Protein AF-A0A7S2Q919-F1 (afdb_monomer)

Organism: NCBI:txid1333877

Nearest PDB structures (foldseek):
  1rkh-assembly1_A  TM=1.778E-01  e=2.372E+00  Rattus norvegicus

Solvent-accessible surface area (backbone atoms only — not comparable to full-atom values): 36385 Å² total; per-residue (Å²): 118,97,50,82,80,54,62,64,50,46,81,44,87,69,60,84,43,51,24,45,15,65,80,68,39,78,91,43,46,71,42,46,17,41,85,86,38,63,38,71,70,66,77,47,53,69,80,41,48,84,79,42,59,78,93,42,46,96,61,45,46,64,77,50,71,40,37,34,33,26,62,93,22,48,68,29,41,56,34,37,53,51,20,29,54,28,64,83,47,75,57,65,67,44,96,54,82,47,52,65,46,82,44,73,42,65,47,66,63,84,85,62,88,60,73,74,68,81,74,54,78,76,78,73,94,73,78,81,71,74,82,72,76,82,78,55,82,60,42,74,77,70,55,62,77,69,84,75,60,43,50,33,31,35,52,52,50,74,85,70,66,93,84,67,77,98,58,62,61,71,63,46,80,40,74,56,58,71,64,45,19,43,52,48,48,52,40,48,76,72,32,64,46,34,57,69,27,76,34,66,42,73,60,57,88,77,55,38,30,35,31,36,30,38,87,94,32,46,50,70,55,66,89,52,91,46,80,51,86,44,49,82,88,65,51,42,54,49,82,39,62,81,50,49,73,51,33,50,77,64,69,23,34,29,37,36,25,33,69,64,24,68,69,59,54,41,55,25,36,53,44,78,35,56,44,58,50,44,75,65,39,50,69,36,95,54,85,56,100,63,71,61,50,94,84,75,40,42,88,53,84,71,81,71,48,66,47,19,60,65,60,48,45,53,41,52,51,55,50,53,73,38,76,83,71,52,62,47,46,58,20,86,77,32,36,73,84,39,55,70,18,53,44,53,47,19,48,53,36,20,51,53,51,50,50,41,68,77,55,58,61,86,50,70,66,59,31,52,52,50,54,51,50,52,50,50,50,27,65,76,69,70,48,71,94,66,84,81,64,74,50,50,45,36,52,42,48,52,53,36,52,52,52,38,50,48,64,75,51,43,88,54,41,47,72,37,81,51,79,94,34,66,87,37,68,88,36,34,43,46,45,73,53,44,45,64,71,27,42,72,72,71,41,52,56,52,67,31,86,91,66,51,80,33,62,71,46,73,53,72,64,62,43,43,52,52,37,41,59,46,63,44,42,46,76,45,41,36,78,87,51,82,83,57,97,59,84,77,57,27,69,44,75,43,69,72,45,27,71,74,40,39,95,47,69,27,30,72,97,50,67,63,71,58,89,96,59,94,74,99,63,92,84,72,60,55,35,88,63,47,66,31,42,51,42,75,72,92,42,94,72,32,42,67,78,78,53,96,78,73,47,66,66,32,30,67,36,66,49,80,54,99,89,40,59,46,64,22,25,27,51,34,70,53,37,51,34,23,43,73,64,77,36,98,58,49,50,44,36,45,33,88,92,48,73,44,59,20,59,61,52,29,54,76,59,70,62,72,56,40,66,59,46,48,53,53,35,52,59,77,74,110

Foldseek 3Di:
DADVVPPQWDWDQFDWAAFQACVVDPVRHRFIDTLPHGCVCPPCVQVPLVPDDPVCRPFWDWDHKIKIWGNVQPVLSVLQRVCRNDNPNPRDHRPDRTDMDMDIDIDGDPVPPDDPVVPPPDPPPDPDPDDPPDPDPVDVLVDPDPLLQWWKWWWDDPDDQPPDDDAAHPTDIDTGRSVLSVVVSCCCVPPPCQVVQNDWDDRPVPWKTKGQAAQVHWLDQAPPQAPDHDDPSQIGHCPRSNHAPVQHVVSFWMKMATVRHRSRITTMGTHDGLQSLLVQADADCDDDPQPDDVVRARPDDDNGHYDYLLLLLVLLLVLLLDLVFAAQRNHNRDGLVSLNSQLSSLLVNLVVLVVCVVPPDPDPVSNVVNVVSVVVLCVSQVNDPDDDDSRSSNVSSSVSSLSNVCVVCVVQWAFQPDPVRNSPCQQIGGPVRCCVPAVVVLHQWDAGPVGGIDGLADDPVVQLVVQLVLLLAQVLQFPVPPPDPDQSVFWDFQPVVQSSRDGDTAGDVDDDEDPPDDDDDPHFAADPADNFGDDDVPDPRHDPVVDPPRHRQGGWHWDDDPSGIWIWHAHSVQQVCVLVVVDPAGGWTDTPVGIGGRRVSCVVSVNNDSPVSVVSNVVVVD

pLDDT: mean 72.09, std 17.85, range [20.98, 95.62]

Radius of gyration: 34.51 Å; Cα contacts (8 Å, |Δi|>4): 893; chains: 1; bounding box: 85×61×96 Å

Secondary structure (DSSP, 8-state):
---SSPPSEEEE---EEE---GGG-GGGTT-EEETTEETHHHH-TTT-GGGS-GGGTTTPEEEEEEEEEEGGGHHHHHHHHHHHH-TTS-SPPPSS---EEEEEEEEPPTT--S-GGGGS----S-S-----S---THHHHH--------EEEEEESPPPPTT--SSPPS-EEEEPPHHHHHHHHHHHHH-HHHHTTSS-EESSSSSEEEEE-BTTB-B--TTS--SS---GGG-B-TT-TTS-HHHHHTT-EEEEEETTEEEEEEEEEEEPPHHHHHHT-EEESSPPS-S--TTSS----SSS-EEEHHHHHHHHHHHHH-TT--SSSSSTT--TT-HHHHHHHHHHHHHHHHHHHHS--SSHHHHHHHHHHHHHHHHHHT--SSPPPTTHHHHHHHHHHHHHHHHHHGGGEE---SGGGTT-GGGSEEHHHHHHHTGGGT--EEE-TTS-EEE-SPPHHHHHHHHHHHHH-GGGSSGGGGGS--TTTTEEE-HHHHHTT---EEETTSSS--TT----S----B-TTT-PBBS-TTSTTSB-S-STT-----EEEEEEETTEEEEEEE-HHHHHHHHTTSSSSPPPEEETTEEE-HHHHHHHTT---HHHHHHHHHHTT-

Sequence (622 aa):
MFTDPPLPYIVCKGRIVTVRNPACGQEMQGLRTVAGMPLELWDEPAKHQSLLPKSFRGIGCVIGYFYQVH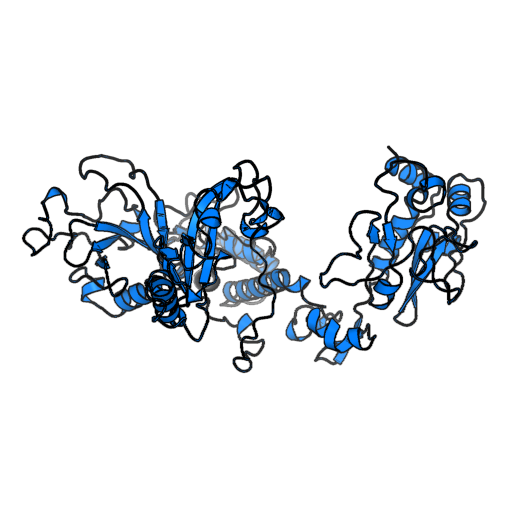HESVGHLEQLERHFEDATGRTPAPAVNPRRRVVIFVQLPSTLGGDVRRFARRRSSGAMEMPTESVTVIDAANGAEQDNTPIYEWWLGPAPPQHLVQSPPEGRWKPYHPQVCRRLEAAYQNNHSFRSGEAPTDVDGVRYMMQHVIAERPFDYFGAPSREPFLAENKVTVDHPCFSAMDRASQNCFMQFQKGNPQRRRPARRRPDASEIAKRAVMTGHPCSICFSEDGQLTGCNNAHVICKQCLCMGLRTICGDTLVWDNLLCGCFSKTTRKALLTLAEHADVSVQDRITSPPKDELERQDFESEMQLMRRQFDLGAGDIPSNVFFEKMREWFKKVFIHDVGHLYHACQHPSCANKMENWILKDQFESEYQARGCTTWVCPEGHRNSVLPSAEEIDDMNRNLLLHPEYYIESAYYSQCPLRRYRLCQDCLVGGVLMLAMHGGECKQWPGYGRGHHHVFCFACARPWGDTSTSARCSHTATDCRDPGIQQVRRRDNELEVGYVDGKQYINWLKGYASAAPPTRFLRGEEPGMQRQRRLGLTDTKELLAESRKGTS

Structure (mmCIF, N/CA/C/O backbone):
data_AF-A0A7S2Q919-F1
#
_entry.id   AF-A0A7S2Q919-F1
#
loop_
_atom_site.group_PDB
_atom_site.id
_atom_site.type_symbol
_atom_site.label_atom_id
_atom_site.label_alt_id
_atom_site.label_comp_id
_atom_site.label_asym_id
_atom_site.label_entity_id
_atom_site.label_seq_id
_atom_site.pdbx_PDB_ins_code
_atom_site.Cartn_x
_atom_site.Cartn_y
_atom_site.Cartn_z
_atom_site.occupancy
_atom_site.B_iso_or_equiv
_atom_site.auth_seq_id
_atom_site.auth_comp_id
_atom_site.auth_asym_id
_atom_site.auth_atom_id
_atom_site.pdbx_PDB_model_num
ATOM 1 N N . MET A 1 1 ? 1.050 -12.728 31.027 1.00 29.41 1 MET A N 1
ATOM 2 C CA . MET A 1 1 ? 1.701 -13.515 29.949 1.00 29.41 1 MET A CA 1
ATOM 3 C C . MET A 1 1 ? 1.215 -12.902 28.637 1.00 29.41 1 MET A C 1
ATOM 5 O O . MET A 1 1 ? 0.020 -12.685 28.538 1.00 29.41 1 MET A O 1
ATOM 9 N N . PHE A 1 2 ? 2.096 -12.456 27.731 1.00 29.52 2 PHE A N 1
ATOM 10 C CA . PHE A 1 2 ? 1.772 -11.418 26.723 1.00 29.52 2 PHE A CA 1
ATOM 11 C C . PHE A 1 2 ? 1.695 -11.921 25.274 1.00 29.52 2 PHE A C 1
ATOM 13 O O . PHE A 1 2 ? 2.229 -11.267 24.387 1.00 29.52 2 PHE A O 1
ATOM 20 N N . THR A 1 3 ? 1.096 -13.085 25.030 1.00 26.09 3 THR A N 1
ATOM 21 C CA . THR A 1 3 ? 0.730 -13.585 23.687 1.00 26.09 3 THR A CA 1
ATOM 22 C C . THR A 1 3 ? -0.053 -14.894 23.835 1.00 26.09 3 THR A C 1
ATOM 24 O O . THR A 1 3 ? 0.262 -15.668 24.736 1.00 26.09 3 THR A O 1
ATOM 27 N N . ASP A 1 4 ? -1.063 -15.126 22.994 1.00 28.92 4 ASP A N 1
ATOM 28 C CA . ASP A 1 4 ? -1.560 -16.454 22.613 1.00 28.92 4 ASP A CA 1
ATOM 29 C C . ASP A 1 4 ? -1.848 -16.510 21.081 1.00 28.92 4 ASP A C 1
ATOM 31 O O . ASP A 1 4 ? -2.505 -15.589 20.571 1.00 28.92 4 ASP A O 1
ATOM 35 N N . PRO A 1 5 ? -1.269 -17.486 20.340 1.00 39.12 5 PRO A N 1
ATOM 36 C CA . PRO A 1 5 ? -0.384 -18.528 20.866 1.00 39.12 5 PRO A CA 1
ATOM 37 C C . PRO A 1 5 ? 0.856 -17.909 21.500 1.00 39.12 5 PRO A C 1
ATOM 39 O O . PRO A 1 5 ? 1.371 -16.908 20.983 1.00 39.12 5 PRO A O 1
ATOM 42 N N . PRO A 1 6 ? 1.215 -18.360 22.724 1.00 44.22 6 PRO A N 1
ATOM 43 C CA . PRO A 1 6 ? 2.253 -17.718 23.494 1.00 44.22 6 PRO A CA 1
ATOM 44 C C . PRO A 1 6 ? 3.461 -17.663 22.599 1.00 44.22 6 PRO A C 1
ATOM 46 O O . PRO A 1 6 ? 3.862 -18.681 22.031 1.00 44.22 6 PRO A O 1
ATOM 49 N N . LEU A 1 7 ? 4.011 -16.453 22.428 1.00 46.62 7 LEU A N 1
ATOM 50 C CA . LEU A 1 7 ? 5.331 -16.309 21.849 1.00 46.62 7 LEU A CA 1
ATOM 51 C C . LEU A 1 7 ? 6.143 -17.339 22.598 1.00 46.62 7 LEU A C 1
ATOM 53 O O . LEU A 1 7 ? 6.130 -17.323 23.834 1.00 46.62 7 LEU A O 1
ATOM 57 N N . PRO A 1 8 ? 6.795 -18.263 21.893 1.00 63.81 8 PRO A N 1
ATOM 58 C CA . PRO A 1 8 ? 7.225 -19.485 22.534 1.00 63.81 8 PRO A CA 1
ATOM 59 C C . PRO A 1 8 ? 8.425 -19.239 23.454 1.00 63.81 8 PRO A C 1
ATOM 61 O O . PRO A 1 8 ? 9.080 -20.192 23.842 1.00 63.81 8 PRO A O 1
ATOM 64 N N . TYR A 1 9 ? 8.705 -17.977 23.806 1.00 63.28 9 TYR A N 1
ATOM 65 C CA . TYR A 1 9 ? 9.821 -17.459 24.561 1.00 63.28 9 TYR A CA 1
ATOM 66 C C . TYR A 1 9 ? 9.379 -16.700 25.823 1.00 63.28 9 TYR A C 1
ATOM 68 O O . TYR A 1 9 ? 8.549 -15.794 25.771 1.00 63.28 9 TYR A O 1
ATOM 76 N N . ILE A 1 10 ? 10.031 -16.996 26.943 1.00 69.19 10 ILE A N 1
ATOM 77 C CA . ILE A 1 10 ? 9.930 -16.299 28.226 1.00 69.19 10 ILE A CA 1
ATOM 78 C C . ILE A 1 10 ? 11.031 -15.236 28.303 1.00 69.19 10 ILE A C 1
ATOM 80 O O . ILE A 1 10 ? 12.175 -15.501 27.936 1.00 69.19 10 ILE A O 1
ATOM 84 N N . VAL A 1 11 ? 10.688 -14.030 28.764 1.00 62.00 11 VAL A N 1
ATOM 85 C CA . VAL A 1 11 ? 11.641 -12.930 28.996 1.00 62.00 11 VAL A CA 1
ATOM 86 C C . VAL A 1 11 ? 12.187 -13.019 30.416 1.00 62.00 11 VAL A C 1
ATOM 88 O O . VAL A 1 11 ? 11.416 -12.973 31.374 1.00 62.00 11 VAL A O 1
ATOM 91 N N . CYS A 1 12 ? 13.509 -13.072 30.549 1.00 65.25 12 CYS A N 1
ATOM 92 C CA . CYS A 1 12 ? 14.186 -13.174 31.836 1.00 65.25 12 CYS A CA 1
ATOM 93 C C . CYS A 1 12 ? 15.274 -12.097 31.957 1.00 65.25 12 CYS A C 1
ATOM 95 O O . CYS A 1 12 ? 15.974 -11.786 30.994 1.00 65.25 12 CYS A O 1
ATOM 97 N N . LYS A 1 13 ? 15.430 -11.542 33.167 1.00 57.72 13 LYS A N 1
ATOM 98 C CA . LYS A 1 13 ? 16.521 -10.606 33.503 1.00 57.72 13 LYS A CA 1
ATOM 99 C C . LYS A 1 13 ? 17.879 -11.319 33.582 1.00 57.72 13 LYS A C 1
ATOM 101 O O . LYS A 1 13 ? 18.908 -10.695 33.365 1.00 57.72 13 LYS A O 1
ATOM 106 N N . GLY A 1 14 ? 17.847 -12.627 33.839 1.00 66.00 14 GLY A N 1
ATOM 107 C CA . GLY A 1 14 ? 19.027 -13.466 33.960 1.00 66.00 14 GLY A CA 1
ATOM 108 C C . GLY A 1 14 ? 19.715 -13.411 35.306 1.00 66.00 14 GLY A C 1
ATOM 109 O O . GLY A 1 14 ? 19.728 -12.376 35.964 1.00 66.00 14 GLY A O 1
ATOM 110 N N . ARG A 1 15 ? 20.277 -14.553 35.707 1.00 79.12 15 ARG A N 1
ATOM 111 C CA . ARG A 1 15 ? 21.135 -14.699 36.881 1.00 79.12 15 ARG A CA 1
ATOM 112 C C . ARG A 1 15 ? 22.567 -14.918 36.405 1.00 79.12 15 ARG A C 1
ATOM 114 O O . ARG A 1 15 ? 22.779 -15.579 35.392 1.00 79.12 15 ARG A O 1
ATOM 121 N N . ILE A 1 16 ? 23.526 -14.351 37.130 1.00 84.12 16 ILE A N 1
ATOM 122 C CA . ILE A 1 16 ? 24.946 -14.583 36.868 1.00 84.12 16 ILE A CA 1
ATOM 123 C C . ILE A 1 16 ? 25.343 -15.908 37.514 1.00 84.12 16 ILE A C 1
ATOM 125 O O . ILE A 1 16 ? 25.119 -16.109 38.707 1.00 84.12 16 ILE A O 1
ATOM 129 N N . VAL A 1 17 ? 25.944 -16.782 36.716 1.00 88.88 17 VAL A N 1
ATOM 130 C CA . VAL A 1 17 ? 26.402 -18.117 37.089 1.00 88.88 17 VAL A CA 1
ATOM 131 C C . VAL A 1 17 ? 27.896 -18.219 36.827 1.00 88.88 17 VAL A C 1
ATOM 133 O O . VAL A 1 17 ? 28.343 -18.010 35.700 1.00 88.88 17 VAL A O 1
ATOM 136 N N . THR A 1 18 ? 28.675 -18.544 37.855 1.00 92.06 18 THR A N 1
ATOM 137 C CA . THR A 1 18 ? 30.106 -18.834 37.704 1.00 92.06 18 THR A CA 1
ATOM 138 C C . THR A 1 18 ? 30.293 -20.315 37.409 1.00 92.06 18 THR A C 1
ATOM 140 O O . THR A 1 18 ? 29.830 -21.156 38.178 1.00 92.06 18 THR A O 1
ATOM 143 N N . VAL A 1 19 ? 31.001 -20.631 36.328 1.00 90.81 19 VAL A N 1
ATOM 144 C CA . VAL A 1 19 ? 31.321 -22.009 35.953 1.00 90.81 19 VAL A CA 1
ATOM 145 C C . VAL A 1 19 ? 32.375 -22.561 36.914 1.00 90.81 19 VAL A C 1
ATOM 147 O O . VAL A 1 19 ? 33.502 -22.074 36.979 1.00 90.81 19 VAL A O 1
ATOM 150 N N . ARG A 1 20 ? 31.999 -23.578 37.684 1.00 91.25 20 ARG A N 1
ATOM 151 C CA . ARG A 1 20 ? 32.842 -24.295 38.653 1.00 91.25 20 ARG A CA 1
ATOM 152 C C . ARG A 1 20 ? 33.027 -25.762 38.287 1.00 91.25 20 ARG A C 1
ATOM 154 O O . ARG A 1 20 ? 33.938 -26.403 38.802 1.00 91.25 20 ARG A O 1
ATOM 161 N N . ASN A 1 21 ? 32.182 -26.290 37.408 1.00 89.25 21 ASN A N 1
ATOM 162 C CA . ASN A 1 21 ? 32.196 -27.701 37.066 1.00 89.25 21 ASN A CA 1
ATOM 163 C C . ASN A 1 21 ? 33.437 -28.088 36.241 1.00 89.25 21 ASN A C 1
ATOM 165 O O . ASN A 1 21 ? 33.648 -27.534 35.159 1.00 89.25 21 ASN A O 1
ATOM 169 N N . PRO A 1 22 ? 34.266 -29.040 36.715 1.00 85.38 22 PRO A N 1
ATOM 170 C CA . PRO A 1 22 ? 35.462 -29.490 36.000 1.00 85.38 22 PRO A CA 1
ATOM 171 C C . PRO A 1 22 ? 35.171 -30.181 34.666 1.00 85.38 22 PRO A C 1
ATOM 173 O O . PRO A 1 22 ? 36.021 -30.161 33.780 1.00 85.38 22 PRO A O 1
ATOM 176 N N . ALA A 1 23 ? 33.964 -30.719 34.471 1.00 84.50 23 ALA A N 1
ATOM 177 C CA . ALA A 1 23 ? 33.554 -31.344 33.216 1.00 84.50 23 ALA A CA 1
ATOM 178 C C . ALA A 1 23 ? 33.360 -30.341 32.060 1.00 84.50 23 ALA A C 1
ATOM 180 O O . ALA A 1 23 ? 33.279 -30.753 30.908 1.00 84.50 23 ALA A O 1
ATOM 181 N N . CYS A 1 24 ? 33.306 -29.032 32.338 1.00 79.50 24 CYS A N 1
ATOM 182 C CA . CYS A 1 24 ? 33.175 -27.986 31.314 1.00 79.50 24 CYS A CA 1
ATOM 183 C C . CYS A 1 24 ? 34.493 -27.644 30.591 1.00 79.50 24 CYS A C 1
ATOM 185 O O . CYS A 1 24 ? 34.474 -26.844 29.658 1.00 79.50 24 CYS A O 1
ATOM 187 N N . GLY A 1 25 ? 35.620 -28.232 31.009 1.00 78.81 25 GLY A N 1
ATOM 188 C CA . GLY A 1 25 ? 36.957 -27.922 30.494 1.00 78.81 25 GLY A CA 1
ATOM 189 C C . GLY A 1 25 ? 37.620 -26.737 31.210 1.00 78.81 25 GLY A C 1
ATOM 190 O O . GLY A 1 25 ? 36.944 -25.855 31.739 1.00 78.81 25 GLY A O 1
ATOM 191 N N . GLN A 1 26 ? 38.959 -26.715 31.236 1.00 79.25 26 GLN A N 1
ATOM 192 C CA . GLN A 1 26 ? 39.738 -25.692 31.956 1.00 79.25 26 GLN A CA 1
ATOM 193 C C . GLN A 1 26 ? 39.493 -24.270 31.433 1.00 79.25 26 GLN A C 1
ATOM 195 O O . GLN A 1 26 ? 39.457 -23.335 32.223 1.00 79.25 26 GLN A O 1
ATOM 200 N N . GLU A 1 27 ? 39.260 -24.113 30.129 1.00 76.31 27 GLU A N 1
ATOM 201 C CA . GLU A 1 27 ? 39.022 -22.815 29.481 1.00 76.31 27 GLU A CA 1
ATOM 202 C C . GLU A 1 27 ? 37.726 -22.136 29.944 1.00 76.31 27 GLU A C 1
ATOM 204 O O . GLU A 1 27 ? 37.607 -20.914 29.894 1.00 76.31 27 GLU A O 1
ATOM 209 N N . MET A 1 28 ? 36.755 -22.927 30.408 1.00 76.56 28 MET A N 1
ATOM 210 C CA . MET A 1 28 ? 35.460 -22.434 30.871 1.00 76.56 28 MET A CA 1
ATOM 211 C C . MET A 1 28 ? 35.427 -22.196 32.381 1.00 76.56 28 MET A C 1
ATOM 213 O O . MET A 1 28 ? 34.537 -21.496 32.863 1.00 76.56 28 MET A O 1
ATOM 217 N N . GLN A 1 29 ? 36.360 -22.771 33.145 1.00 84.44 29 GLN A N 1
ATOM 218 C CA . GLN A 1 29 ? 36.361 -22.651 34.599 1.00 84.44 29 GLN A CA 1
ATOM 219 C C . GLN A 1 29 ? 36.602 -21.210 35.055 1.00 84.44 29 GLN A C 1
ATOM 221 O O . GLN A 1 29 ? 37.477 -20.508 34.560 1.00 84.44 29 GLN A O 1
ATOM 226 N N . GLY A 1 30 ? 35.815 -20.763 36.032 1.00 83.31 30 GLY A N 1
ATOM 227 C CA . GLY A 1 30 ? 35.875 -19.405 36.569 1.00 83.31 30 GLY A CA 1
ATOM 228 C C . GLY A 1 30 ? 35.150 -18.358 35.720 1.00 83.31 30 GLY A C 1
ATOM 229 O O . GLY A 1 30 ? 34.881 -17.267 36.231 1.00 83.31 30 GLY A O 1
ATOM 230 N N . LEU A 1 31 ? 34.753 -18.679 34.481 1.00 85.44 31 LEU A N 1
ATOM 231 C CA . LEU A 1 31 ? 33.976 -17.761 33.652 1.00 85.44 31 LEU A CA 1
ATOM 232 C C . LEU A 1 31 ? 32.609 -17.488 34.280 1.00 85.44 31 LEU A C 1
ATOM 234 O O . LEU A 1 31 ? 31.932 -18.378 34.805 1.00 85.44 31 LEU A O 1
ATOM 238 N N . ARG A 1 32 ? 32.187 -16.228 34.210 1.00 87.50 32 ARG A N 1
ATOM 239 C CA . ARG A 1 32 ? 30.851 -15.799 34.623 1.00 87.50 32 ARG A CA 1
ATOM 240 C C . ARG A 1 32 ? 29.958 -15.811 33.395 1.00 87.50 32 ARG A C 1
ATOM 242 O O . ARG A 1 32 ? 30.353 -15.348 32.332 1.00 87.50 32 ARG A O 1
ATOM 249 N N . THR A 1 33 ? 28.751 -16.336 33.536 1.00 85.50 33 THR A N 1
ATOM 250 C CA . THR A 1 33 ? 27.795 -16.463 32.437 1.00 85.50 33 THR A CA 1
ATOM 251 C C . THR A 1 33 ? 26.414 -15.981 32.855 1.00 85.50 33 THR A C 1
ATOM 253 O O . THR A 1 33 ? 26.057 -16.036 34.029 1.00 85.50 33 THR A O 1
ATOM 256 N N . VAL A 1 34 ? 25.617 -15.522 31.893 1.00 83.19 34 VAL A N 1
ATOM 257 C CA . VAL A 1 34 ? 24.181 -15.268 32.056 1.00 83.19 34 VAL A CA 1
ATOM 258 C C . VAL A 1 34 ? 23.450 -16.099 31.016 1.00 83.19 34 VAL A C 1
ATOM 260 O O . VAL A 1 34 ? 23.746 -16.007 29.824 1.00 83.19 34 VAL A O 1
ATOM 263 N N . ALA A 1 35 ? 22.529 -16.954 31.470 1.00 78.94 35 ALA A N 1
ATOM 264 C CA . ALA A 1 35 ? 21.890 -17.969 30.635 1.00 78.94 35 ALA A CA 1
ATOM 265 C C . ALA A 1 35 ? 22.908 -18.805 29.835 1.00 78.94 35 ALA A C 1
ATOM 267 O O . ALA A 1 35 ? 22.701 -19.080 28.658 1.00 78.94 35 ALA A O 1
ATOM 268 N N . GLY A 1 36 ? 24.059 -19.143 30.419 1.00 76.69 36 GLY A N 1
ATOM 269 C CA . GLY A 1 36 ? 25.113 -19.896 29.738 1.00 76.69 36 GLY A CA 1
ATOM 270 C C . GLY A 1 36 ? 25.727 -19.209 28.515 1.00 76.69 36 GLY A C 1
ATOM 271 O O . GLY A 1 36 ? 26.113 -19.889 27.567 1.00 76.69 36 GLY A O 1
ATOM 272 N N . MET A 1 37 ? 25.751 -17.877 28.504 1.00 80.25 37 MET A N 1
ATOM 273 C CA . MET A 1 37 ? 26.539 -17.046 27.590 1.00 80.25 37 MET A CA 1
ATOM 274 C C . MET A 1 37 ? 27.522 -16.192 28.408 1.00 80.25 37 MET A C 1
ATOM 276 O O . MET A 1 37 ? 27.135 -15.782 29.504 1.00 80.25 37 MET A O 1
ATOM 280 N N . PRO A 1 38 ? 28.745 -15.911 27.920 1.00 79.62 38 PRO A N 1
ATOM 281 C CA . PRO A 1 38 ? 29.759 -15.163 28.674 1.00 79.62 38 PRO A CA 1
ATOM 282 C C . PRO A 1 38 ? 29.256 -13.800 29.165 1.00 79.62 38 PRO A C 1
ATOM 284 O O . PRO A 1 38 ? 28.527 -13.121 28.437 1.00 79.62 38 PRO A O 1
ATOM 287 N N . LEU A 1 39 ? 29.612 -13.419 30.398 1.00 76.31 39 LEU A N 1
ATOM 288 C CA . LEU A 1 39 ? 29.162 -12.187 31.059 1.00 76.31 39 LEU A CA 1
ATOM 289 C C . LEU A 1 39 ? 29.590 -10.922 30.295 1.00 76.31 39 LEU A C 1
ATOM 291 O O . LEU A 1 39 ? 28.881 -9.921 30.319 1.00 76.31 39 LEU A O 1
ATOM 295 N N . GLU A 1 40 ? 30.687 -10.984 29.544 1.00 69.62 40 GLU A N 1
ATOM 296 C CA . GLU A 1 40 ? 31.228 -9.886 28.736 1.00 69.62 40 GLU A CA 1
ATOM 297 C C . GLU A 1 40 ? 30.230 -9.406 27.667 1.00 69.62 40 GLU A C 1
ATOM 299 O O . GLU A 1 40 ? 30.197 -8.227 27.324 1.00 69.62 40 GLU A O 1
ATOM 304 N N . LEU A 1 41 ? 29.336 -10.288 27.198 1.00 64.19 41 LEU A N 1
ATOM 305 C CA . LEU A 1 41 ? 28.240 -9.921 26.292 1.00 64.19 41 LEU A CA 1
ATOM 306 C C . LEU A 1 41 ? 27.177 -9.026 26.960 1.00 64.19 41 LEU A C 1
ATOM 308 O O . LEU A 1 41 ? 26.345 -8.441 26.263 1.00 64.19 41 LEU A O 1
ATOM 312 N N . TRP A 1 42 ? 27.188 -8.940 28.293 1.00 65.88 42 TRP A N 1
ATOM 313 C CA . TRP A 1 42 ? 26.163 -8.305 29.122 1.00 65.88 42 TRP A CA 1
ATOM 314 C C . TRP A 1 42 ? 26.686 -7.080 29.884 1.00 65.88 42 TRP A C 1
ATOM 316 O O . TRP A 1 42 ? 25.937 -6.122 30.057 1.00 65.88 42 TRP A O 1
ATOM 326 N N . ASP A 1 43 ? 27.950 -7.065 30.309 1.00 63.22 43 ASP A N 1
ATOM 327 C CA . ASP A 1 43 ? 28.483 -5.975 31.141 1.00 63.22 43 ASP A CA 1
ATOM 328 C C . ASP A 1 43 ? 28.744 -4.677 30.346 1.00 63.22 43 ASP A C 1
ATOM 330 O O . ASP A 1 43 ? 28.474 -3.590 30.855 1.00 63.22 43 ASP A O 1
ATOM 334 N N . GLU A 1 44 ? 29.178 -4.752 29.078 1.00 63.38 44 GLU A N 1
ATOM 335 C CA . GLU A 1 44 ? 29.450 -3.561 28.246 1.00 63.38 44 GLU A CA 1
ATOM 336 C C . GLU A 1 44 ? 29.018 -3.721 26.770 1.00 63.38 44 GLU A C 1
ATOM 338 O O . GLU A 1 44 ? 29.828 -3.594 25.844 1.00 63.38 44 GLU A O 1
ATOM 343 N N . PRO A 1 45 ? 27.721 -3.937 26.487 1.00 58.38 45 PRO A N 1
ATOM 344 C CA . PRO A 1 45 ? 27.238 -4.197 25.127 1.00 58.38 45 PRO A CA 1
ATOM 345 C C . PRO A 1 45 ? 27.496 -3.031 24.154 1.00 58.38 45 PRO A C 1
ATOM 347 O O . PRO A 1 45 ? 27.589 -3.245 22.947 1.00 58.38 45 PRO A O 1
ATOM 350 N N . ALA A 1 46 ? 27.685 -1.808 24.666 1.00 54.28 46 ALA A N 1
ATOM 351 C CA . ALA A 1 46 ? 28.076 -0.636 23.882 1.00 54.28 46 ALA A CA 1
ATOM 352 C C . ALA A 1 46 ? 29.510 -0.716 23.311 1.00 54.28 46 ALA A C 1
ATOM 354 O O . ALA A 1 46 ? 29.771 -0.141 22.253 1.00 54.28 46 ALA A O 1
ATOM 355 N N . LYS A 1 47 ? 30.433 -1.447 23.960 1.00 60.22 47 LYS A N 1
ATOM 356 C CA . LYS A 1 47 ? 31.809 -1.650 23.462 1.00 60.22 47 LYS A CA 1
ATOM 357 C C . LYS A 1 47 ? 31.896 -2.736 22.392 1.00 60.22 47 LYS A C 1
ATOM 359 O O . LYS A 1 47 ? 32.848 -2.779 21.616 1.00 60.22 47 LYS A O 1
ATOM 364 N N . HIS A 1 48 ? 30.864 -3.566 22.277 1.00 60.91 48 HIS A N 1
ATOM 365 C CA . HIS A 1 48 ? 30.806 -4.667 21.328 1.00 60.91 48 HIS A CA 1
ATOM 366 C C . HIS A 1 48 ? 29.966 -4.325 20.088 1.00 60.91 48 HIS A C 1
ATOM 368 O O . HIS A 1 48 ? 29.048 -5.057 19.718 1.00 60.91 48 HIS A O 1
ATOM 374 N N . GLN A 1 49 ? 30.309 -3.238 19.379 1.00 60.53 49 GLN A N 1
ATOM 375 C CA . GLN A 1 49 ? 29.635 -2.865 18.120 1.00 60.53 49 GLN A CA 1
ATOM 376 C C . GLN A 1 49 ? 29.661 -3.987 17.064 1.00 60.53 49 GLN A C 1
ATOM 378 O O . GLN A 1 49 ? 28.794 -4.049 16.194 1.00 60.53 49 GLN A O 1
ATOM 383 N N . SER A 1 50 ? 30.624 -4.908 17.142 1.00 60.66 50 SER A N 1
ATOM 384 C CA . SER A 1 50 ? 30.683 -6.099 16.291 1.00 60.66 50 SER A CA 1
ATOM 385 C C . SER A 1 50 ? 29.471 -7.029 16.454 1.00 60.66 50 SER A C 1
ATOM 387 O O . SER A 1 50 ? 29.107 -7.697 15.483 1.00 60.66 50 SER A O 1
ATOM 389 N N . LEU A 1 51 ? 28.814 -7.034 17.620 1.00 57.84 51 LEU A N 1
ATOM 390 C CA . LEU A 1 51 ? 27.626 -7.845 17.917 1.00 57.84 51 LEU A CA 1
ATOM 391 C C . LEU A 1 51 ? 26.328 -7.237 17.369 1.00 57.84 51 LEU A C 1
ATOM 393 O O . LEU A 1 51 ? 25.328 -7.942 17.232 1.00 57.84 51 LEU A O 1
ATOM 397 N N . LEU A 1 52 ? 26.331 -5.945 17.027 1.00 60.47 52 LEU A N 1
ATOM 398 C CA . LEU A 1 52 ? 25.194 -5.299 16.381 1.00 60.47 52 LEU A CA 1
ATOM 399 C C . LEU A 1 52 ? 25.149 -5.658 14.885 1.00 60.47 52 LEU A C 1
ATOM 401 O O . LEU A 1 52 ? 26.204 -5.796 14.242 1.00 60.47 52 LEU A O 1
ATOM 405 N N . PRO A 1 53 ? 23.945 -5.765 14.284 1.00 59.03 53 PRO A N 1
ATOM 406 C CA . PRO A 1 53 ? 23.826 -5.878 12.835 1.00 59.03 53 PRO A CA 1
ATOM 407 C C . PRO A 1 53 ? 24.550 -4.707 12.160 1.00 59.03 53 PRO A C 1
ATOM 409 O O . PRO A 1 53 ? 24.540 -3.594 12.681 1.00 59.03 53 PRO A O 1
ATOM 412 N N . LYS A 1 54 ? 25.175 -4.946 10.998 1.00 61.84 54 LYS A N 1
ATOM 413 C CA . LYS A 1 54 ? 26.026 -3.954 10.306 1.00 61.84 54 LYS A CA 1
ATOM 414 C C . LYS A 1 54 ? 25.355 -2.582 10.145 1.00 61.84 54 LYS A C 1
ATOM 416 O O . LYS A 1 54 ? 26.024 -1.571 10.288 1.00 61.84 54 LYS A O 1
ATOM 421 N N . SER A 1 55 ? 24.043 -2.565 9.925 1.00 56.69 55 SER A N 1
ATOM 422 C CA . SER A 1 55 ? 23.200 -1.372 9.780 1.00 56.69 55 SER A CA 1
ATOM 423 C C . SER A 1 55 ? 23.045 -0.517 11.047 1.00 56.69 55 SER A C 1
ATOM 425 O O . SER A 1 55 ? 22.597 0.619 10.947 1.00 56.69 55 SER A O 1
ATOM 427 N N . PHE A 1 56 ? 23.414 -1.032 12.223 1.00 54.53 56 PHE A N 1
ATOM 428 C CA . PHE A 1 56 ? 23.348 -0.319 13.505 1.00 54.53 56 PHE A CA 1
ATOM 429 C C . PHE A 1 56 ? 24.727 0.071 14.058 1.00 54.53 56 PHE A C 1
ATOM 431 O O . PHE A 1 56 ? 24.804 0.776 15.066 1.00 54.53 56 PHE A O 1
ATOM 438 N N . ARG A 1 57 ? 25.818 -0.365 13.415 1.00 66.56 57 ARG A N 1
ATOM 439 C CA . ARG A 1 57 ? 27.190 -0.047 13.841 1.00 66.56 57 ARG A CA 1
ATOM 440 C C . ARG A 1 57 ? 27.467 1.443 13.620 1.00 66.56 57 ARG A C 1
ATOM 442 O O . ARG A 1 57 ? 27.194 1.958 12.542 1.00 66.56 57 ARG A O 1
ATOM 449 N N . GLY A 1 58 ? 27.972 2.135 14.641 1.00 59.84 58 GLY A N 1
ATOM 450 C CA . GLY A 1 58 ? 28.304 3.567 14.589 1.00 59.84 58 GLY A CA 1
ATOM 451 C C . GLY A 1 58 ? 27.129 4.558 14.628 1.00 59.84 58 GLY A C 1
ATOM 452 O O . GLY A 1 58 ? 27.380 5.7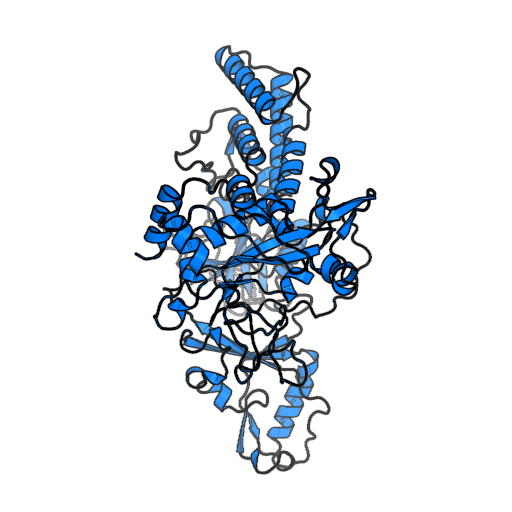54 14.717 1.00 59.84 58 GLY A O 1
ATOM 453 N N . ILE A 1 59 ? 25.870 4.098 14.582 1.00 57.59 59 ILE A N 1
ATOM 454 C CA . ILE A 1 59 ? 24.677 4.972 14.519 1.00 57.59 59 ILE A CA 1
ATOM 455 C C . ILE A 1 59 ? 23.771 4.794 15.746 1.00 57.59 59 ILE A C 1
ATOM 457 O O . ILE A 1 59 ? 23.125 5.744 16.172 1.00 57.59 59 ILE A O 1
ATOM 461 N N . GLY A 1 60 ? 23.705 3.593 16.327 1.00 58.75 60 GLY A N 1
ATOM 462 C CA . GLY A 1 60 ? 22.842 3.299 17.473 1.00 58.75 60 GLY A CA 1
ATOM 463 C C . GLY A 1 60 ? 23.573 3.313 18.818 1.00 58.75 60 GLY A C 1
ATOM 464 O O . GLY A 1 60 ? 24.676 2.782 18.931 1.00 58.75 60 GLY A O 1
ATOM 465 N N . CYS A 1 61 ? 22.932 3.858 19.854 1.00 62.69 61 CYS A N 1
ATOM 466 C CA . CYS A 1 61 ? 23.377 3.760 21.246 1.00 62.69 61 CYS A CA 1
ATOM 467 C C . CYS A 1 61 ? 22.658 2.594 21.940 1.00 62.69 61 CYS A C 1
ATOM 469 O O . CYS A 1 61 ? 21.430 2.542 21.948 1.00 62.69 61 CYS A O 1
ATOM 471 N N . VAL A 1 62 ? 23.389 1.635 22.514 1.00 63.41 62 VAL A N 1
ATOM 472 C CA . VAL A 1 62 ? 22.768 0.543 23.281 1.00 63.41 62 VAL A CA 1
ATOM 473 C C . VAL A 1 62 ? 22.280 1.085 24.624 1.00 63.41 62 VAL A C 1
ATOM 475 O O . VAL A 1 62 ? 23.083 1.555 25.422 1.00 63.41 62 VAL A O 1
ATOM 478 N N . ILE A 1 63 ? 20.975 0.986 24.884 1.00 64.75 63 ILE A N 1
ATOM 479 C CA . ILE A 1 63 ? 20.334 1.522 26.101 1.00 64.75 63 ILE A CA 1
ATOM 480 C C . ILE A 1 63 ? 19.817 0.441 27.057 1.00 64.75 63 ILE A C 1
ATOM 482 O O . ILE A 1 63 ? 19.324 0.752 28.138 1.00 64.75 63 ILE A O 1
ATOM 486 N N . GLY A 1 64 ? 19.907 -0.835 26.680 1.00 62.94 64 GLY A N 1
ATOM 487 C CA . GLY A 1 64 ? 19.535 -1.944 27.557 1.00 62.94 64 GLY A CA 1
ATOM 488 C C . GLY A 1 64 ? 19.527 -3.294 26.852 1.00 62.94 64 GLY A C 1
ATOM 489 O O . GLY A 1 64 ? 19.710 -3.377 25.639 1.00 62.94 64 GLY A O 1
ATOM 490 N N . TYR A 1 65 ? 19.295 -4.363 27.611 1.00 67.94 65 TYR A N 1
ATOM 491 C CA . TYR A 1 65 ? 19.250 -5.732 27.100 1.00 67.94 65 TYR A CA 1
ATOM 492 C C . TYR A 1 65 ? 18.414 -6.656 28.002 1.00 67.94 65 TYR A C 1
ATOM 494 O O . TYR A 1 65 ? 18.140 -6.341 29.159 1.00 67.94 65 TYR A O 1
ATOM 502 N N . PHE A 1 66 ? 18.010 -7.808 27.468 1.00 70.88 66 PHE A N 1
ATOM 503 C CA . PHE A 1 66 ? 17.429 -8.947 28.190 1.00 70.88 66 PHE A CA 1
ATOM 504 C C . PHE A 1 66 ? 17.665 -10.236 27.389 1.00 70.88 66 PHE A C 1
ATOM 506 O O . PHE A 1 66 ? 18.091 -10.170 26.236 1.00 70.88 66 PHE A O 1
ATOM 513 N N . TYR A 1 67 ? 17.363 -11.413 27.944 1.00 70.56 67 TYR A N 1
ATOM 514 C CA . TYR A 1 67 ? 17.296 -12.637 27.138 1.00 70.56 67 TYR A CA 1
ATOM 515 C C . TYR A 1 67 ? 15.897 -13.228 27.079 1.00 70.56 67 TYR A C 1
ATOM 517 O O . TYR A 1 67 ? 15.056 -13.044 27.961 1.00 70.56 67 TYR A O 1
ATOM 525 N N . GLN A 1 68 ? 15.673 -13.957 25.994 1.00 74.94 68 GLN A N 1
ATOM 526 C CA . GLN A 1 68 ? 14.483 -14.745 25.740 1.00 74.94 68 GLN A CA 1
ATOM 527 C C . GLN A 1 68 ? 14.860 -16.221 25.675 1.00 74.94 68 GLN A C 1
ATOM 529 O O . GLN A 1 68 ? 15.757 -16.583 24.916 1.00 74.94 68 GLN A O 1
ATOM 534 N N . VAL A 1 69 ? 14.177 -17.070 26.439 1.00 74.69 69 VAL A N 1
ATOM 535 C CA . VAL A 1 69 ? 14.360 -18.533 26.434 1.00 74.69 69 VAL A CA 1
ATOM 536 C C . VAL A 1 69 ? 13.080 -19.205 25.972 1.00 74.69 69 VAL A C 1
ATOM 538 O O . VAL A 1 69 ? 12.004 -18.820 26.411 1.00 74.69 69 VAL A O 1
ATOM 541 N N . HIS A 1 70 ? 13.169 -20.180 25.071 1.00 77.56 70 HIS A N 1
ATOM 542 C CA . HIS A 1 70 ? 11.991 -20.919 24.624 1.00 77.56 70 HIS A CA 1
ATOM 543 C C . HIS A 1 70 ? 11.354 -21.661 25.810 1.00 77.56 70 HIS A C 1
ATOM 545 O O . HIS A 1 70 ? 12.086 -22.219 26.622 1.00 77.56 70 HIS A O 1
ATOM 551 N N . HIS A 1 71 ? 10.028 -21.699 25.927 1.00 76.12 71 HIS A N 1
ATOM 552 C CA . HIS A 1 71 ? 9.321 -22.282 27.073 1.00 76.12 71 HIS A CA 1
ATOM 553 C C . HIS A 1 71 ? 9.699 -23.757 27.306 1.00 76.12 71 HIS A C 1
ATOM 555 O O . HIS A 1 71 ? 10.031 -24.137 28.423 1.00 76.12 71 HIS A O 1
ATOM 561 N N . GLU A 1 72 ? 9.798 -24.554 26.237 1.00 79.56 72 GLU A N 1
ATOM 562 C CA . GLU A 1 72 ? 10.288 -25.947 26.281 1.00 79.56 72 GLU A CA 1
ATOM 563 C C . GLU A 1 72 ? 11.762 -26.077 26.707 1.00 79.56 72 GLU A C 1
ATOM 565 O O . GLU A 1 72 ? 12.227 -27.152 27.060 1.00 79.56 72 GLU A O 1
ATOM 570 N N . SER A 1 73 ? 12.539 -24.993 26.640 1.00 81.56 73 SER A N 1
ATOM 571 C CA . SER A 1 73 ? 13.970 -24.973 26.969 1.00 81.56 73 SER A CA 1
ATOM 572 C C . SER A 1 73 ? 14.273 -24.417 28.359 1.00 81.56 73 SER A C 1
ATOM 574 O O . SER A 1 73 ? 15.444 -24.343 28.722 1.00 81.56 73 SER A O 1
ATOM 576 N N . VAL A 1 74 ? 13.259 -24.035 29.141 1.00 83.19 74 VAL A N 1
ATOM 577 C CA . VAL A 1 74 ? 13.452 -23.491 30.496 1.00 83.19 74 VAL A CA 1
ATOM 578 C C . VAL A 1 74 ? 14.108 -24.530 31.402 1.00 83.19 74 VAL A C 1
ATOM 580 O O . VAL A 1 74 ? 15.150 -24.246 31.986 1.00 83.19 74 VAL A O 1
ATOM 583 N N . GLY A 1 75 ? 13.581 -25.759 31.432 1.00 84.19 75 GLY A N 1
ATOM 584 C CA . GLY A 1 75 ? 14.158 -26.844 32.233 1.00 84.19 75 GLY A CA 1
ATOM 585 C C . GLY A 1 75 ? 15.592 -27.193 31.817 1.00 84.19 75 GLY A C 1
ATOM 586 O O . GLY A 1 75 ? 16.457 -27.385 32.668 1.00 84.19 75 GLY A O 1
ATOM 587 N N . HIS A 1 76 ? 15.883 -27.184 30.511 1.00 85.56 76 HIS A N 1
ATOM 588 C CA . HIS A 1 76 ? 17.243 -27.391 30.001 1.00 85.56 76 HIS A CA 1
ATOM 589 C C . HIS A 1 76 ? 18.198 -26.255 30.395 1.00 85.56 76 HIS A C 1
ATOM 591 O O . HIS A 1 76 ? 19.374 -26.507 30.648 1.00 85.56 76 HIS A O 1
ATOM 597 N N . LEU A 1 77 ? 17.711 -25.011 30.473 1.00 86.56 77 LEU A N 1
ATOM 598 C CA . LEU A 1 77 ? 18.502 -23.871 30.933 1.00 86.56 77 LEU A CA 1
ATOM 599 C C . LEU A 1 77 ? 18.808 -23.965 32.428 1.00 86.56 77 LEU A C 1
ATOM 601 O O . LEU A 1 77 ? 19.956 -23.793 32.820 1.00 86.56 77 LEU A O 1
ATOM 605 N N . GLU A 1 78 ? 17.822 -24.313 33.249 1.00 89.44 78 GLU A N 1
ATOM 606 C CA . GLU A 1 78 ? 18.023 -24.530 34.685 1.00 89.44 78 GLU A CA 1
ATOM 607 C C . GLU A 1 78 ? 18.977 -25.695 34.968 1.00 89.44 78 GLU A C 1
ATOM 609 O O . GLU A 1 78 ? 19.754 -25.650 35.923 1.00 89.44 78 GLU A O 1
ATOM 614 N N . GLN A 1 79 ? 18.925 -26.753 34.154 1.00 89.88 79 GLN A N 1
ATOM 615 C CA . GLN A 1 79 ? 19.877 -27.855 34.235 1.00 89.88 79 GLN A CA 1
ATOM 616 C C . GLN A 1 79 ? 21.283 -27.411 33.815 1.00 89.88 79 GLN A C 1
ATOM 618 O O . GLN A 1 79 ? 22.246 -27.785 34.476 1.00 89.88 79 GLN A O 1
ATOM 623 N N . LEU A 1 80 ? 21.410 -26.593 32.764 1.00 89.00 80 LEU A N 1
ATOM 624 C CA . LEU A 1 80 ? 22.696 -26.038 32.335 1.00 89.00 80 LEU A CA 1
ATOM 625 C C . LEU A 1 80 ? 23.328 -25.158 33.419 1.00 89.00 80 LEU A C 1
ATOM 627 O O . LEU A 1 80 ? 24.515 -25.284 33.698 1.00 89.00 80 LEU A O 1
ATOM 631 N N . GLU A 1 81 ? 22.540 -24.288 34.050 1.00 90.88 81 GLU A N 1
ATOM 632 C CA . GLU A 1 81 ? 23.021 -23.424 35.132 1.00 90.88 81 GLU A CA 1
ATOM 633 C C . GLU A 1 81 ? 23.465 -24.245 36.349 1.00 90.88 81 GLU A C 1
ATOM 635 O O . GLU A 1 81 ? 24.557 -24.020 36.868 1.00 90.88 81 GLU A O 1
ATOM 640 N N . ARG A 1 82 ? 22.682 -25.258 36.750 1.00 90.56 82 ARG A N 1
ATOM 641 C CA . ARG A 1 82 ? 23.074 -26.200 37.813 1.00 90.56 82 ARG A CA 1
ATOM 642 C C . ARG A 1 82 ? 24.330 -26.990 37.454 1.00 90.56 82 ARG A C 1
ATOM 644 O O . ARG A 1 82 ? 25.193 -27.170 38.306 1.00 90.56 82 ARG A O 1
ATOM 651 N N . HIS A 1 83 ? 24.445 -27.427 36.200 1.00 91.06 83 HIS A N 1
ATOM 652 C CA . HIS A 1 83 ? 25.642 -28.088 35.697 1.00 91.06 83 HIS A CA 1
ATOM 653 C C . HIS A 1 83 ? 26.860 -27.178 35.832 1.00 91.06 83 HIS A C 1
ATOM 655 O O . HIS A 1 83 ? 27.873 -27.644 36.330 1.00 91.06 83 HIS A O 1
ATOM 661 N N . PHE A 1 84 ? 26.768 -25.895 35.469 1.00 92.44 84 PHE A N 1
ATOM 662 C CA . PHE A 1 84 ? 27.885 -24.960 35.605 1.00 92.44 84 PHE A CA 1
ATOM 663 C C . PHE A 1 84 ? 28.299 -24.701 37.054 1.00 92.44 84 PHE A C 1
ATOM 665 O O . PHE A 1 84 ? 29.497 -24.645 37.321 1.00 92.44 84 PHE A O 1
ATOM 672 N N . GLU A 1 85 ? 27.363 -24.570 37.992 1.00 92.19 85 GLU A N 1
ATOM 673 C CA . GLU A 1 85 ? 27.679 -24.261 39.398 1.00 92.19 85 GLU A CA 1
ATOM 674 C C . GLU A 1 85 ? 28.224 -25.448 40.192 1.00 92.19 85 GLU A C 1
ATOM 676 O O . GLU A 1 85 ? 28.817 -25.255 41.259 1.00 92.19 85 GLU A O 1
ATOM 681 N N . ASP A 1 86 ? 28.037 -26.664 39.684 1.00 91.25 86 ASP A N 1
ATOM 682 C CA . ASP A 1 86 ? 28.418 -27.877 40.387 1.00 91.25 86 ASP A CA 1
ATOM 683 C C . ASP A 1 86 ? 29.935 -28.096 40.405 1.00 91.25 86 ASP A C 1
ATOM 685 O O . ASP A 1 86 ? 30.515 -28.724 39.522 1.00 91.25 86 ASP A O 1
ATOM 689 N N . ALA A 1 87 ? 30.571 -27.644 41.482 1.00 88.12 87 ALA A N 1
ATOM 690 C CA . ALA A 1 87 ? 31.992 -27.858 41.737 1.00 88.12 87 ALA A CA 1
ATOM 691 C C . ALA A 1 87 ? 32.384 -29.344 41.883 1.00 88.12 87 ALA A C 1
ATOM 693 O O . ALA A 1 87 ? 33.567 -29.664 41.799 1.00 88.12 87 ALA A O 1
ATOM 694 N N . THR A 1 88 ? 31.428 -30.258 42.099 1.00 87.44 88 THR A N 1
ATOM 695 C CA . THR A 1 88 ? 31.712 -31.697 42.251 1.00 87.44 88 THR A CA 1
ATOM 696 C C . THR A 1 88 ? 31.847 -32.433 40.917 1.00 87.44 88 THR A C 1
ATOM 698 O O . THR A 1 88 ? 32.371 -33.545 40.888 1.00 87.44 88 THR A O 1
ATOM 701 N N . GLY A 1 89 ? 31.381 -31.826 39.819 1.00 83.81 89 GLY A N 1
ATOM 702 C CA . GLY A 1 89 ? 31.429 -32.398 38.473 1.00 83.81 89 GLY A CA 1
ATOM 703 C C . GLY A 1 89 ? 30.445 -33.535 38.200 1.00 83.81 89 GLY A C 1
ATOM 704 O O . GLY A 1 89 ? 30.587 -34.233 37.199 1.00 83.81 89 GLY A O 1
ATOM 705 N N . ARG A 1 90 ? 29.459 -33.750 39.077 1.00 83.56 90 ARG A N 1
ATOM 706 C CA . ARG A 1 90 ? 28.536 -34.899 39.018 1.00 83.56 90 ARG A CA 1
ATOM 707 C C . ARG A 1 90 ? 27.215 -34.580 38.334 1.00 83.56 90 ARG A C 1
ATOM 709 O O . ARG A 1 90 ? 26.539 -35.480 37.843 1.00 83.56 90 ARG A O 1
ATOM 716 N N . THR A 1 91 ? 26.830 -33.313 38.315 1.00 88.62 91 THR A N 1
ATOM 717 C CA . THR A 1 91 ? 25.603 -32.844 37.681 1.00 88.62 91 THR A CA 1
ATOM 718 C C . THR A 1 91 ? 25.769 -32.967 36.171 1.00 88.62 91 THR A C 1
ATOM 720 O O . THR A 1 91 ? 26.725 -32.407 35.637 1.00 88.62 91 THR A O 1
ATOM 723 N N . PRO A 1 92 ? 24.879 -33.669 35.456 1.00 83.31 92 PRO A N 1
ATOM 724 C CA . PRO A 1 92 ? 24.993 -33.830 34.012 1.00 83.31 92 PRO A CA 1
ATOM 725 C C . PRO A 1 92 ? 24.546 -32.567 33.266 1.00 83.31 92 PRO A C 1
ATOM 727 O O . PRO A 1 92 ? 23.566 -31.919 33.648 1.00 83.31 92 PRO A O 1
ATOM 730 N N . ALA A 1 93 ? 25.234 -32.254 32.166 1.00 84.50 93 ALA A N 1
ATOM 731 C CA . ALA A 1 93 ? 24.800 -31.232 31.218 1.00 84.50 93 ALA A CA 1
ATOM 732 C C . ALA A 1 93 ? 23.435 -31.613 30.606 1.00 84.50 93 ALA A C 1
ATOM 734 O O . ALA A 1 93 ? 23.108 -32.802 30.519 1.00 84.50 93 ALA A O 1
ATOM 735 N N . PRO A 1 94 ? 22.614 -30.639 30.177 1.00 87.81 94 PRO A N 1
ATOM 736 C CA . PRO A 1 94 ? 21.365 -30.954 29.498 1.00 87.81 94 PRO A CA 1
ATOM 737 C C . PRO A 1 94 ? 21.639 -31.689 28.182 1.00 87.81 94 PRO A C 1
ATOM 739 O O . PRO A 1 94 ? 22.512 -31.296 27.410 1.00 87.81 94 PRO A O 1
ATOM 742 N N . ALA A 1 95 ? 20.847 -32.727 27.900 1.00 78.06 95 ALA A N 1
ATOM 743 C CA . ALA A 1 95 ? 20.955 -33.500 26.660 1.00 78.06 95 ALA A CA 1
ATOM 744 C C . ALA A 1 95 ? 20.668 -32.652 25.405 1.00 78.06 95 ALA A C 1
ATOM 746 O O . ALA A 1 95 ? 21.167 -32.942 24.321 1.00 78.06 95 ALA A O 1
ATOM 747 N N . VAL A 1 96 ? 19.876 -31.587 25.560 1.00 72.19 96 VAL A N 1
ATOM 748 C CA . VAL A 1 96 ? 19.541 -30.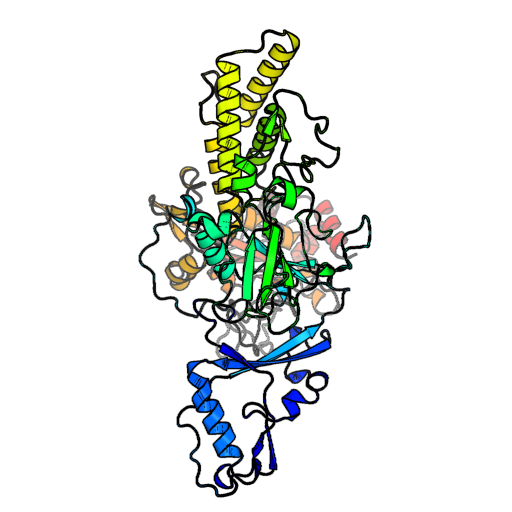633 24.501 1.00 72.19 96 VAL A CA 1
ATOM 749 C C . VAL A 1 96 ? 19.964 -29.236 24.937 1.00 72.19 96 VAL A C 1
ATOM 751 O O . VAL A 1 96 ? 19.584 -28.760 26.006 1.00 72.19 96 VAL A O 1
ATOM 754 N N . ASN A 1 97 ? 20.734 -28.549 24.093 1.00 74.88 97 ASN A N 1
ATOM 755 C CA . ASN A 1 97 ? 21.190 -27.192 24.384 1.00 74.88 97 ASN A CA 1
ATOM 756 C C . ASN A 1 97 ? 19.985 -26.221 24.419 1.00 74.88 97 ASN A C 1
ATOM 758 O O . ASN A 1 97 ? 19.202 -26.192 23.462 1.00 74.88 97 ASN A O 1
ATOM 762 N N . PRO A 1 98 ? 19.798 -25.424 25.490 1.00 78.00 98 PRO A N 1
ATOM 763 C CA . PRO A 1 98 ? 18.600 -24.604 25.645 1.00 78.00 98 PRO A CA 1
ATOM 764 C C . PRO A 1 98 ? 18.477 -23.529 24.558 1.00 78.00 98 PRO A C 1
ATOM 766 O O . PRO A 1 98 ? 19.384 -22.712 24.365 1.00 78.00 98 PRO A O 1
ATOM 769 N N . ARG A 1 99 ? 17.319 -23.476 23.882 1.00 75.00 99 ARG A N 1
ATOM 770 C CA . ARG A 1 99 ? 17.019 -22.475 22.844 1.00 75.00 99 ARG A CA 1
ATOM 771 C C . ARG A 1 99 ? 16.792 -21.112 23.491 1.00 75.00 99 ARG A C 1
ATOM 773 O O . ARG A 1 99 ? 15.761 -20.868 24.117 1.00 75.00 99 ARG A O 1
ATOM 780 N N . ARG A 1 100 ? 17.748 -20.205 23.313 1.00 73.31 100 ARG A N 1
ATOM 781 C CA . ARG A 1 100 ? 17.761 -18.876 23.934 1.00 73.31 100 ARG A CA 1
ATOM 782 C C . ARG A 1 100 ? 18.364 -17.833 22.999 1.00 73.31 100 ARG A C 1
ATOM 784 O O . ARG A 1 100 ? 19.162 -18.174 22.132 1.00 73.31 100 ARG A O 1
ATOM 791 N N . ARG A 1 101 ? 17.979 -16.568 23.163 1.00 66.75 101 ARG A N 1
ATOM 792 C CA . ARG A 1 101 ? 18.517 -15.436 22.394 1.00 66.75 101 ARG A CA 1
ATOM 793 C C . ARG A 1 101 ? 18.678 -14.194 23.257 1.00 66.75 101 ARG A C 1
ATOM 795 O O . ARG A 1 101 ? 17.852 -13.935 24.131 1.00 66.75 101 ARG A O 1
ATOM 802 N N . VAL A 1 102 ? 19.710 -13.415 22.960 1.00 71.50 102 VAL A N 1
ATOM 803 C CA . VAL A 1 102 ? 19.922 -12.080 23.528 1.00 71.50 102 VAL A CA 1
ATOM 804 C C . VAL A 1 102 ? 19.079 -11.071 22.756 1.00 71.50 102 VAL A C 1
ATOM 806 O O . VAL A 1 102 ? 19.019 -11.117 21.526 1.00 71.50 102 VAL A O 1
ATOM 809 N N . VAL A 1 103 ? 18.425 -10.163 23.472 1.00 69.25 103 VAL A N 1
ATOM 810 C CA . VAL A 1 103 ? 17.694 -9.033 22.903 1.00 69.25 103 VAL A CA 1
ATOM 811 C C . VAL A 1 103 ? 18.313 -7.750 23.433 1.00 69.25 103 VAL A C 1
ATOM 813 O O . VAL A 1 103 ? 18.420 -7.562 24.640 1.00 69.25 103 VAL A O 1
ATOM 816 N N . ILE A 1 104 ? 18.718 -6.870 22.521 1.00 68.38 104 ILE A N 1
ATOM 817 C CA . ILE A 1 104 ? 19.400 -5.612 22.829 1.00 68.38 104 ILE A CA 1
ATOM 818 C C . ILE A 1 104 ? 18.502 -4.460 22.377 1.00 68.38 104 ILE A C 1
ATOM 820 O O . ILE A 1 104 ? 17.999 -4.462 21.252 1.00 68.38 104 ILE A O 1
ATOM 824 N N . PHE A 1 105 ? 18.303 -3.477 23.249 1.00 64.81 105 PHE A N 1
ATOM 825 C CA . PHE A 1 105 ? 17.639 -2.222 22.928 1.00 64.81 105 PHE A CA 1
ATOM 826 C C . PHE A 1 105 ? 18.660 -1.217 22.412 1.00 64.81 105 PHE A C 1
ATOM 828 O O . PHE A 1 105 ? 19.612 -0.863 23.109 1.00 64.81 105 PHE A O 1
ATOM 835 N N . VAL A 1 106 ? 18.429 -0.732 21.197 1.00 66.00 106 VAL A N 1
ATOM 836 C CA . VAL A 1 106 ? 19.266 0.272 20.544 1.00 66.00 106 VAL A CA 1
ATOM 837 C C . VAL A 1 106 ? 18.435 1.537 20.353 1.00 66.00 106 VAL A C 1
ATOM 839 O O . VAL A 1 106 ? 17.396 1.506 19.694 1.00 66.00 106 VAL A O 1
ATOM 842 N N . GLN A 1 107 ? 18.880 2.640 20.943 1.00 63.06 107 GLN A N 1
ATOM 843 C CA . GLN A 1 107 ? 18.356 3.976 20.703 1.00 63.06 107 GLN A CA 1
ATOM 844 C C . GLN A 1 107 ? 19.014 4.562 19.453 1.00 63.06 107 GLN A C 1
ATOM 846 O O . GLN A 1 107 ? 20.238 4.556 19.327 1.00 63.06 107 GLN A O 1
ATOM 851 N N . LEU A 1 108 ? 18.201 5.071 18.530 1.00 61.91 108 LEU A N 1
ATOM 852 C CA . LEU A 1 108 ? 18.664 5.753 17.322 1.00 61.91 108 LEU A CA 1
ATOM 853 C C . LEU A 1 108 ? 18.607 7.280 17.521 1.00 61.91 108 LEU A C 1
ATOM 855 O O . LEU A 1 108 ? 17.708 7.749 18.224 1.00 61.91 108 LEU A O 1
ATOM 859 N N . PRO A 1 109 ? 19.527 8.059 16.922 1.00 56.25 109 PRO A N 1
ATOM 860 C CA . PRO A 1 109 ? 19.498 9.513 16.996 1.00 56.25 109 PRO A CA 1
ATOM 861 C C . PRO A 1 109 ? 18.225 10.081 16.357 1.00 56.25 109 PRO A C 1
ATOM 863 O O . PRO A 1 109 ? 17.808 9.658 15.278 1.00 56.25 109 PRO A O 1
ATOM 866 N N . SER A 1 110 ? 17.636 11.078 17.019 1.00 46.78 110 SER A N 1
ATOM 867 C CA . SER A 1 110 ? 16.361 11.720 16.665 1.00 46.78 110 SER A CA 1
ATOM 868 C C . SER A 1 110 ? 16.369 12.432 15.304 1.00 46.78 110 SER A C 1
ATOM 870 O O . SER A 1 110 ? 15.311 12.751 14.777 1.00 46.78 110 SER A O 1
ATOM 872 N N . THR A 1 111 ? 17.550 12.692 14.734 1.00 46.06 111 THR A N 1
ATOM 873 C CA . THR A 1 111 ? 17.740 13.392 13.451 1.00 46.06 111 THR A CA 1
ATOM 874 C C . THR A 1 111 ? 17.525 12.502 12.223 1.00 46.06 111 THR A C 1
ATOM 876 O O . THR A 1 111 ? 17.496 12.996 11.098 1.00 46.06 111 THR A O 1
ATOM 879 N N . LEU A 1 112 ? 17.318 11.194 12.406 1.00 41.59 112 LEU A N 1
ATOM 880 C CA . LEU A 1 112 ? 16.882 10.281 11.349 1.00 41.59 112 LEU A CA 1
ATOM 881 C C . LEU A 1 112 ? 15.346 10.299 11.260 1.00 41.59 112 LEU A C 1
ATOM 883 O O . LEU A 1 112 ? 14.687 9.373 11.724 1.00 41.59 112 LEU A O 1
ATOM 887 N N . GLY A 1 113 ? 14.781 11.347 10.654 1.00 34.16 113 GLY A N 1
ATOM 888 C CA . GLY A 1 113 ? 13.344 11.501 10.367 1.00 34.16 113 GLY A CA 1
ATOM 889 C C . GLY A 1 113 ? 12.805 10.534 9.301 1.00 34.16 113 GLY A C 1
ATOM 890 O O . GLY A 1 113 ? 12.182 10.958 8.337 1.00 34.16 113 GLY A O 1
ATOM 891 N N . GLY A 1 114 ? 13.078 9.235 9.438 1.00 35.91 114 GLY A N 1
ATOM 892 C CA . GLY A 1 114 ? 12.632 8.193 8.517 1.00 35.91 114 GLY A CA 1
ATOM 893 C C . GLY A 1 114 ? 12.118 6.968 9.264 1.00 35.91 114 GLY A C 1
ATOM 894 O O . GLY A 1 114 ? 12.706 6.550 10.262 1.00 35.91 114 GLY A O 1
ATOM 895 N N . ASP A 1 115 ? 11.029 6.403 8.744 1.00 37.25 115 ASP A N 1
ATOM 896 C CA . ASP A 1 115 ? 10.303 5.237 9.246 1.00 37.25 115 ASP A CA 1
ATOM 897 C C . ASP A 1 115 ? 11.231 4.147 9.824 1.00 37.25 115 ASP A C 1
ATOM 899 O O . ASP A 1 115 ? 12.055 3.546 9.127 1.00 37.25 115 ASP A O 1
ATOM 903 N N . VAL A 1 116 ? 11.082 3.876 11.125 1.00 39.47 116 VAL A N 1
ATOM 904 C CA . VAL A 1 116 ? 11.862 2.889 11.895 1.00 39.47 116 VAL A CA 1
ATOM 905 C C . VAL A 1 116 ? 11.710 1.471 11.306 1.00 39.47 116 VAL A C 1
ATOM 907 O O . VAL A 1 116 ? 12.559 0.605 11.531 1.00 39.47 116 VAL A O 1
ATOM 910 N N . ARG A 1 117 ? 10.677 1.237 10.476 1.00 39.16 117 ARG A N 1
ATOM 911 C CA . ARG A 1 117 ? 10.436 -0.023 9.751 1.00 39.16 117 ARG A CA 1
ATOM 912 C C . ARG A 1 117 ? 11.513 -0.379 8.728 1.00 39.16 117 ARG A C 1
ATOM 914 O O . ARG A 1 117 ? 11.691 -1.565 8.462 1.00 39.16 117 ARG A O 1
ATOM 921 N N . ARG A 1 118 ? 12.288 0.585 8.213 1.00 41.31 118 ARG A N 1
ATOM 922 C CA . ARG A 1 118 ? 13.383 0.303 7.257 1.00 41.31 118 ARG A CA 1
ATOM 923 C C . ARG A 1 118 ? 14.533 -0.518 7.854 1.00 41.31 118 ARG A C 1
ATOM 925 O O . ARG A 1 118 ? 15.327 -1.091 7.116 1.00 41.31 118 ARG A O 1
ATOM 932 N N . PHE A 1 119 ? 14.618 -0.582 9.184 1.00 40.03 119 PHE A N 1
ATOM 933 C CA . PHE A 1 119 ? 15.647 -1.334 9.906 1.00 40.03 119 PHE A CA 1
ATOM 934 C C . PHE A 1 119 ? 15.138 -2.650 10.513 1.00 40.03 119 PHE A C 1
ATOM 936 O O . PHE A 1 119 ? 15.932 -3.429 11.046 1.00 40.03 119 PHE A O 1
ATOM 943 N N . ALA A 1 120 ? 13.832 -2.928 10.430 1.00 34.81 120 ALA A N 1
ATOM 944 C CA . ALA A 1 120 ? 13.301 -4.239 10.765 1.00 34.81 120 ALA A CA 1
ATOM 945 C C . ALA A 1 120 ? 13.763 -5.232 9.693 1.00 34.81 120 ALA A C 1
ATOM 947 O O . ALA A 1 120 ? 13.545 -5.030 8.500 1.00 34.81 120 ALA A O 1
ATOM 948 N N . ARG A 1 121 ? 14.424 -6.315 10.112 1.00 31.11 121 ARG A N 1
ATOM 949 C CA . ARG A 1 121 ? 14.814 -7.412 9.219 1.00 31.11 121 ARG A CA 1
ATOM 950 C C . ARG A 1 121 ? 13.538 -7.896 8.518 1.00 31.11 121 ARG A C 1
ATOM 952 O O . ARG A 1 121 ? 12.678 -8.464 9.192 1.00 31.11 121 ARG A O 1
ATOM 959 N N . ARG A 1 122 ? 13.396 -7.653 7.204 1.00 32.00 122 ARG A N 1
ATOM 960 C CA . ARG A 1 122 ? 12.371 -8.313 6.377 1.00 32.00 122 ARG A CA 1
ATOM 961 C C . ARG A 1 122 ? 12.431 -9.793 6.745 1.00 32.00 122 ARG A C 1
ATOM 963 O O . ARG A 1 122 ? 13.497 -10.401 6.633 1.00 32.00 122 ARG A O 1
ATOM 970 N N . ARG A 1 123 ? 11.333 -10.339 7.280 1.00 26.48 123 ARG A N 1
ATOM 971 C CA . ARG A 1 123 ? 11.197 -11.784 7.469 1.00 26.48 123 ARG A CA 1
ATOM 972 C C . ARG A 1 123 ? 11.453 -12.397 6.101 1.00 26.48 123 ARG A C 1
ATOM 974 O O . ARG A 1 123 ? 10.667 -12.189 5.186 1.00 26.48 123 ARG A O 1
ATOM 981 N N . SER A 1 124 ? 12.578 -13.086 5.961 1.00 27.44 124 SER A N 1
ATOM 982 C CA . SER A 1 124 ? 12.819 -13.957 4.827 1.00 27.44 124 SER A CA 1
ATOM 983 C C . SER A 1 124 ? 11.662 -14.952 4.797 1.00 27.44 124 SER A C 1
ATOM 985 O O . SER A 1 124 ? 11.448 -15.689 5.762 1.00 27.44 124 SER A O 1
ATOM 987 N N . SER A 1 125 ? 10.894 -14.905 3.721 1.00 29.06 125 SER A N 1
ATOM 988 C CA . SER A 1 125 ? 9.886 -15.873 3.309 1.00 29.06 125 SER A CA 1
ATOM 989 C C . SER A 1 125 ? 10.530 -17.258 3.186 1.00 29.06 125 SER A C 1
ATOM 991 O O . SER A 1 125 ? 11.024 -17.653 2.138 1.00 29.06 125 SER A O 1
ATOM 993 N N . GLY A 1 126 ? 10.618 -17.971 4.308 1.00 26.47 126 GLY A N 1
ATOM 994 C CA . GLY A 1 126 ? 11.223 -19.304 4.369 1.00 26.47 126 GLY A CA 1
ATOM 995 C C . GLY A 1 126 ? 10.831 -20.139 5.588 1.00 26.47 126 GLY A C 1
ATOM 996 O O . GLY A 1 126 ? 11.301 -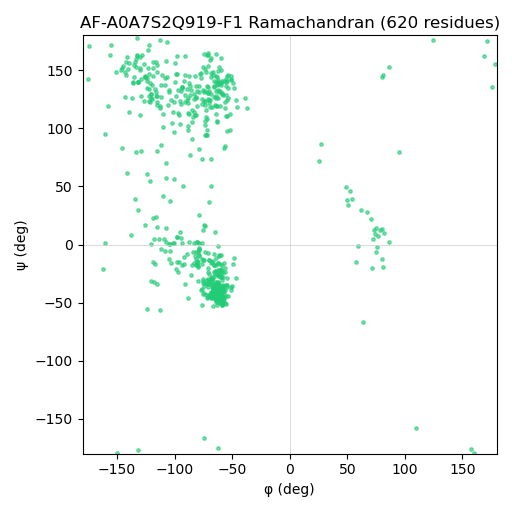21.263 5.716 1.00 26.47 126 GLY A O 1
ATOM 997 N N . ALA A 1 127 ? 9.973 -19.634 6.479 1.00 24.22 127 ALA A N 1
ATOM 998 C CA . ALA A 1 127 ? 9.262 -20.499 7.411 1.00 24.22 127 ALA A CA 1
ATOM 999 C C . ALA A 1 127 ? 7.977 -20.933 6.709 1.00 24.22 127 ALA A C 1
ATOM 1001 O O . ALA A 1 127 ? 7.053 -20.141 6.558 1.00 24.22 127 ALA A O 1
ATOM 1002 N N . MET A 1 128 ? 8.004 -22.165 6.215 1.00 24.98 128 MET A N 1
ATOM 1003 C CA . MET A 1 128 ? 6.875 -22.897 5.667 1.00 24.98 128 MET A CA 1
ATOM 1004 C C . MET A 1 128 ? 5.756 -22.910 6.719 1.00 24.98 128 MET A C 1
ATOM 1006 O O . MET A 1 128 ? 5.796 -23.697 7.663 1.00 24.98 128 MET A O 1
ATOM 1010 N N . GLU A 1 129 ? 4.792 -21.996 6.599 1.00 22.31 129 GLU A N 1
ATOM 1011 C CA . GLU A 1 129 ? 3.441 -22.288 7.060 1.00 22.31 129 GLU A CA 1
ATOM 1012 C C . GLU A 1 129 ? 2.926 -23.376 6.123 1.00 22.31 129 GLU A C 1
ATOM 1014 O O . GLU A 1 129 ? 2.916 -23.222 4.900 1.00 22.31 129 GLU A O 1
ATOM 1019 N N . MET A 1 130 ? 2.614 -24.528 6.712 1.00 20.98 130 MET A N 1
ATOM 1020 C CA . MET A 1 130 ? 1.860 -25.579 6.045 1.00 20.98 130 MET A CA 1
ATOM 1021 C C . MET A 1 130 ? 0.619 -24.949 5.402 1.00 20.98 130 MET A C 1
ATOM 1023 O O . MET A 1 130 ? 0.010 -24.080 6.030 1.00 20.98 130 MET A O 1
ATOM 1027 N N . PRO A 1 131 ? 0.251 -25.354 4.177 1.00 22.02 131 PRO A N 1
ATOM 1028 C CA . PRO A 1 131 ? -0.875 -24.768 3.478 1.00 22.02 131 PRO A CA 1
ATOM 1029 C C . PRO A 1 131 ? -2.137 -25.059 4.284 1.00 22.02 131 PRO A C 1
ATOM 1031 O O . PRO A 1 131 ? -2.623 -26.188 4.307 1.00 22.02 131 PRO A O 1
ATOM 1034 N N . THR A 1 132 ? -2.662 -24.040 4.958 1.00 24.34 132 THR A N 1
ATOM 1035 C CA . THR A 1 132 ? -4.085 -24.010 5.264 1.00 24.34 132 THR A CA 1
ATOM 1036 C C . THR A 1 132 ? -4.778 -24.031 3.911 1.00 24.34 132 THR A C 1
ATOM 1038 O O . THR A 1 132 ? -4.500 -23.196 3.048 1.00 24.34 132 THR A O 1
ATOM 1041 N N . GLU A 1 133 ? -5.565 -25.076 3.707 1.00 24.59 133 GLU A N 1
ATOM 1042 C CA . GLU A 1 133 ? -6.270 -25.411 2.480 1.00 24.59 133 GLU A CA 1
ATOM 1043 C C . GLU A 1 133 ? -6.832 -24.169 1.779 1.00 24.59 133 GLU A C 1
ATOM 1045 O O . GLU A 1 133 ? -7.535 -23.364 2.383 1.00 24.59 133 GLU A O 1
ATOM 1050 N N . SER A 1 134 ? -6.468 -24.026 0.500 1.00 26.50 134 SER A N 1
ATOM 1051 C CA . SER A 1 134 ? -7.193 -23.289 -0.541 1.00 26.50 134 SER A CA 1
ATOM 1052 C C . SER A 1 134 ? -8.105 -22.157 -0.053 1.00 26.50 134 SER A C 1
ATOM 1054 O O . SER A 1 134 ? -9.327 -22.248 -0.166 1.00 26.50 134 SER A O 1
ATOM 1056 N N . VAL A 1 135 ? -7.521 -21.049 0.409 1.00 25.08 135 VAL A N 1
ATOM 1057 C CA . VAL A 1 135 ? -8.238 -19.770 0.406 1.00 25.08 135 VAL A CA 1
ATOM 1058 C C . VAL A 1 135 ? -8.303 -19.326 -1.050 1.00 25.08 135 VAL A C 1
ATOM 1060 O O . VAL A 1 135 ? -7.352 -18.773 -1.606 1.00 25.08 135 VAL A O 1
ATOM 1063 N N . THR A 1 136 ? -9.405 -19.667 -1.712 1.00 27.55 136 THR A N 1
ATOM 1064 C CA . THR A 1 136 ? -9.705 -19.184 -3.055 1.00 27.55 136 THR A CA 1
ATOM 1065 C C . THR A 1 136 ? -9.661 -17.657 -3.072 1.00 27.55 136 THR A C 1
ATOM 1067 O O . THR A 1 136 ? -10.131 -16.997 -2.149 1.00 27.55 136 THR A O 1
ATOM 1070 N N . VAL A 1 137 ? -9.122 -17.099 -4.158 1.00 36.66 137 VAL A N 1
ATOM 1071 C CA . VAL A 1 137 ? -8.894 -15.667 -4.463 1.00 36.66 137 VAL A CA 1
ATOM 1072 C C . VAL A 1 137 ? -10.124 -14.759 -4.220 1.00 36.66 137 VAL A C 1
ATOM 1074 O O . VAL A 1 137 ? -10.014 -13.536 -4.155 1.00 36.66 137 VAL A O 1
ATOM 1077 N N . ILE A 1 138 ? -11.294 -15.356 -4.009 1.00 32.16 138 ILE A N 1
ATOM 1078 C CA . ILE A 1 138 ? -12.563 -14.708 -3.692 1.00 32.16 138 ILE A CA 1
ATOM 1079 C C . ILE A 1 138 ? -12.615 -14.210 -2.231 1.00 32.16 138 ILE A C 1
ATOM 1081 O O . ILE A 1 138 ? -13.217 -13.167 -1.987 1.00 32.16 138 ILE A O 1
ATOM 1085 N N . ASP A 1 139 ? -11.930 -14.839 -1.271 1.00 29.95 139 ASP A N 1
ATOM 1086 C CA . ASP A 1 139 ? -12.075 -14.487 0.156 1.00 29.95 139 ASP A CA 1
ATOM 1087 C C . ASP A 1 139 ? -11.278 -13.241 0.569 1.00 29.95 139 ASP A C 1
ATOM 1089 O O . ASP A 1 139 ? -11.735 -12.447 1.389 1.00 29.95 139 ASP A O 1
ATOM 1093 N N . ALA A 1 140 ? -10.128 -12.967 -0.055 1.00 32.62 140 ALA A N 1
ATOM 1094 C CA . ALA A 1 140 ? -9.408 -11.709 0.180 1.00 32.62 140 ALA A CA 1
ATOM 1095 C C . ALA A 1 140 ? -10.181 -10.497 -0.382 1.00 32.62 140 ALA A C 1
ATOM 1097 O O . ALA A 1 140 ? -10.199 -9.421 0.222 1.00 32.62 140 ALA A O 1
ATOM 1098 N N . ALA A 1 141 ? -10.893 -10.687 -1.500 1.00 33.47 141 ALA A N 1
ATOM 1099 C CA . ALA A 1 141 ? -11.790 -9.687 -2.075 1.00 33.47 141 ALA A CA 1
ATOM 1100 C C . ALA A 1 141 ? -13.115 -9.561 -1.289 1.00 33.47 141 ALA A C 1
ATOM 1102 O O . ALA A 1 141 ? -13.624 -8.443 -1.141 1.00 33.47 141 ALA A O 1
ATOM 1103 N N . ASN A 1 142 ? -13.621 -10.656 -0.708 1.00 31.31 142 ASN A N 1
ATOM 1104 C CA . ASN A 1 142 ? -14.856 -10.707 0.090 1.00 31.31 142 ASN A CA 1
ATOM 1105 C C . ASN A 1 142 ? -14.667 -10.591 1.612 1.00 31.31 142 ASN A C 1
ATOM 1107 O O . ASN A 1 142 ? -15.640 -10.688 2.352 1.00 31.31 142 ASN A O 1
ATOM 1111 N N . GLY A 1 143 ? -13.468 -10.243 2.076 1.00 36.97 143 GLY A N 1
ATOM 1112 C CA . GLY A 1 143 ? -13.227 -9.923 3.477 1.00 36.97 143 GLY A CA 1
ATOM 1113 C C . GLY A 1 143 ? -12.733 -11.119 4.273 1.00 36.97 143 GLY A C 1
ATOM 1114 O O . GLY A 1 143 ? -13.460 -11.668 5.093 1.00 36.97 143 GLY A O 1
ATOM 1115 N N . ALA A 1 144 ? -11.440 -11.420 4.142 1.00 31.95 144 ALA A N 1
ATOM 1116 C CA . ALA A 1 144 ? -10.702 -11.945 5.278 1.00 31.95 144 ALA A CA 1
ATOM 1117 C C . ALA A 1 144 ? -10.959 -10.975 6.439 1.00 31.95 144 ALA A C 1
ATOM 1119 O O . ALA A 1 144 ? -10.592 -9.798 6.344 1.00 31.95 144 ALA A O 1
ATOM 1120 N N . GLU A 1 145 ? -11.686 -11.436 7.461 1.00 41.44 145 GLU A N 1
ATOM 1121 C CA . GLU A 1 145 ? -12.007 -10.664 8.655 1.00 41.44 145 GLU A CA 1
ATOM 1122 C C . GLU A 1 145 ? -10.704 -10.097 9.225 1.00 41.44 145 GLU A C 1
ATOM 1124 O O . GLU A 1 145 ? -9.942 -10.777 9.911 1.00 41.44 145 GLU A O 1
ATOM 1129 N N . GLN A 1 146 ? -10.417 -8.829 8.922 1.00 44.88 146 GLN A N 1
ATOM 1130 C CA . GLN A 1 146 ? -9.512 -8.053 9.749 1.00 44.88 146 GLN A CA 1
ATOM 1131 C C . GLN A 1 146 ? -10.110 -8.107 11.150 1.00 44.88 146 GLN A C 1
ATOM 1133 O O . GLN A 1 146 ? -11.283 -7.766 11.317 1.00 44.88 146 GLN A O 1
ATOM 1138 N N . ASP A 1 147 ? -9.322 -8.604 12.109 1.00 48.78 147 ASP A N 1
ATOM 1139 C CA . ASP A 1 147 ? -9.660 -8.703 13.530 1.00 48.78 147 ASP A CA 1
ATOM 1140 C C . ASP A 1 147 ? -10.007 -7.292 14.040 1.00 48.78 147 ASP A C 1
ATOM 1142 O O . ASP A 1 147 ? -9.163 -6.564 14.557 1.00 48.78 147 ASP A O 1
ATOM 1146 N N . ASN A 1 148 ? -11.258 -6.880 13.816 1.00 55.03 148 ASN A N 1
ATOM 1147 C CA . ASN A 1 148 ? -11.831 -5.568 14.126 1.00 55.03 148 ASN A CA 1
ATOM 1148 C C . ASN A 1 148 ? -12.177 -5.466 15.614 1.00 55.03 148 ASN A C 1
ATOM 1150 O O . ASN A 1 148 ? -13.076 -4.731 16.004 1.00 55.03 148 ASN A O 1
ATOM 1154 N N . THR A 1 149 ? -11.491 -6.237 16.452 1.00 65.06 149 THR A N 1
ATOM 1155 C CA . THR A 1 149 ? -11.707 -6.219 17.886 1.00 65.06 149 THR A CA 1
ATOM 1156 C C . THR A 1 149 ? -11.381 -4.823 18.433 1.00 65.06 149 THR A C 1
ATOM 1158 O O . THR A 1 149 ? -10.258 -4.343 18.238 1.00 65.06 149 THR A O 1
ATOM 1161 N N . PRO A 1 150 ? -12.318 -4.185 19.157 1.00 70.81 150 PRO A N 1
ATOM 1162 C CA . PRO A 1 150 ? -12.111 -2.909 19.828 1.00 70.81 150 PRO A CA 1
ATOM 1163 C C . PRO A 1 150 ? -10.818 -2.884 20.644 1.00 70.81 150 PRO A C 1
ATOM 1165 O O . PRO A 1 150 ? -10.481 -3.824 21.371 1.00 70.81 150 PRO A O 1
ATOM 1168 N N . ILE A 1 151 ? -10.060 -1.794 20.522 1.00 79.94 151 ILE A N 1
ATOM 1169 C CA . ILE A 1 151 ? -8.754 -1.677 21.172 1.00 79.94 151 ILE A CA 1
ATOM 1170 C C . ILE A 1 151 ? -8.958 -1.184 22.598 1.00 79.94 151 ILE A C 1
ATOM 1172 O O . ILE A 1 151 ? -9.346 -0.041 22.829 1.00 79.94 151 ILE A O 1
ATOM 1176 N N . TYR A 1 152 ? -8.613 -2.017 23.572 1.00 85.00 152 TYR A N 1
ATOM 1177 C CA . TYR A 1 152 ? -8.495 -1.575 24.953 1.00 85.00 152 TYR A CA 1
ATOM 1178 C C . TYR A 1 152 ? -7.127 -0.930 25.178 1.00 85.00 152 TYR A C 1
ATOM 1180 O O . TYR A 1 152 ? -6.103 -1.388 24.659 1.00 85.00 152 TYR A O 1
ATOM 1188 N N . GLU A 1 153 ? -7.084 0.092 26.024 1.00 86.50 153 GLU A N 1
ATOM 1189 C CA . GLU A 1 153 ? -5.868 0.811 26.389 1.00 86.50 153 GLU A CA 1
ATOM 1190 C C . GLU A 1 153 ? -5.770 1.040 27.888 1.00 86.50 153 GLU A C 1
ATOM 1192 O O . GLU A 1 153 ? -6.772 1.084 28.596 1.00 86.50 153 GLU A O 1
ATOM 1197 N N . TRP A 1 154 ? -4.550 1.248 28.369 1.00 87.06 154 TRP A N 1
ATOM 1198 C CA . TRP A 1 154 ? -4.275 1.636 29.745 1.00 87.06 154 TRP A CA 1
ATOM 1199 C C . TRP A 1 154 ? -3.352 2.841 29.808 1.00 87.06 154 TRP A C 1
ATOM 1201 O O . TRP A 1 154 ? -2.505 3.055 28.937 1.00 87.06 154 TRP A O 1
ATOM 1211 N N . TRP A 1 155 ? -3.519 3.629 30.859 1.00 85.56 155 TRP A N 1
ATOM 1212 C CA . TRP A 1 155 ? -2.753 4.840 31.077 1.00 85.56 155 TRP A CA 1
ATOM 1213 C C . TRP A 1 155 ? -1.373 4.526 31.662 1.00 85.56 155 TRP A C 1
ATOM 1215 O O . TRP A 1 155 ? -1.259 3.957 32.752 1.00 85.56 155 TRP A O 1
ATOM 1225 N N . LEU A 1 156 ? -0.316 4.900 30.939 1.00 79.44 156 LEU A N 1
ATOM 1226 C CA . LEU A 1 156 ? 1.059 4.887 31.425 1.00 79.44 156 LEU A CA 1
ATOM 1227 C C . LEU A 1 156 ? 1.464 6.307 31.830 1.00 79.44 156 LEU A C 1
ATOM 1229 O O . LEU A 1 156 ? 1.906 7.092 30.993 1.00 79.44 156 LEU A O 1
ATOM 1233 N N . GLY A 1 157 ? 1.356 6.590 33.120 1.00 75.50 157 GLY A N 1
ATOM 1234 C CA . GLY A 1 157 ? 1.788 7.834 33.749 1.00 75.50 157 GLY A CA 1
ATOM 1235 C C . GLY A 1 157 ? 1.633 7.739 35.269 1.00 75.50 157 GLY A C 1
ATOM 1236 O O . GLY A 1 157 ? 1.060 6.753 35.752 1.00 75.50 157 GLY A O 1
ATOM 1237 N N . PRO A 1 158 ? 2.159 8.711 36.033 1.00 65.75 158 PRO A N 1
ATOM 1238 C CA . PRO A 1 158 ? 1.865 8.840 37.456 1.00 65.75 158 PRO A CA 1
ATOM 1239 C C . PRO A 1 158 ? 0.350 8.882 37.704 1.00 65.75 158 PRO A C 1
ATOM 1241 O O . PRO A 1 158 ? -0.416 9.396 36.886 1.00 65.75 158 PRO A O 1
ATOM 1244 N N . ALA A 1 159 ? -0.086 8.317 38.832 1.00 56.72 159 ALA A N 1
ATOM 1245 C CA . ALA A 1 159 ? -1.473 8.437 39.264 1.00 56.72 159 ALA A CA 1
ATOM 1246 C C . ALA A 1 159 ? -1.750 9.919 39.584 1.00 56.72 159 ALA A C 1
ATOM 1248 O O . ALA A 1 159 ? -1.045 10.475 40.429 1.00 56.72 159 ALA A O 1
ATOM 1249 N N . PRO A 1 160 ? -2.708 10.584 38.913 1.00 55.09 160 PRO A N 1
ATOM 1250 C CA . PRO A 1 160 ? -2.993 11.982 39.200 1.00 55.09 160 PRO A CA 1
ATOM 1251 C C . PRO A 1 160 ? -3.555 12.130 40.621 1.00 55.09 160 PRO A C 1
ATOM 1253 O O . PRO A 1 160 ? -4.379 11.309 41.040 1.00 55.09 160 PRO A O 1
ATOM 1256 N N . PRO A 1 161 ? -3.171 13.183 41.358 1.00 53.22 161 PRO A N 1
ATOM 1257 C CA . PRO A 1 161 ? -3.885 13.578 42.562 1.00 53.22 161 PRO A CA 1
ATOM 1258 C C . PRO A 1 161 ? -5.322 13.965 42.188 1.00 53.22 161 PRO A C 1
ATOM 1260 O O . PRO A 1 161 ? -5.528 14.730 41.246 1.00 53.22 161 PRO A O 1
ATOM 1263 N N . GLN A 1 162 ? -6.319 13.473 42.931 1.00 53.03 162 GLN A N 1
ATOM 1264 C CA . GLN A 1 162 ? -7.747 13.768 42.698 1.00 53.03 162 GLN A CA 1
ATOM 1265 C C . GLN A 1 162 ? -8.087 15.273 42.726 1.00 53.03 162 GLN A C 1
ATOM 1267 O O . GLN A 1 162 ? -9.162 15.670 42.290 1.00 53.03 162 GLN A O 1
ATOM 1272 N N . HIS A 1 163 ? -7.188 16.101 43.262 1.00 48.97 163 HIS A N 1
ATOM 1273 C CA . HIS A 1 163 ? -7.402 17.511 43.583 1.00 48.97 163 HIS A CA 1
ATOM 1274 C C . HIS A 1 163 ? -6.806 18.494 42.558 1.00 48.97 163 HIS A C 1
ATOM 1276 O O . HIS A 1 163 ? -6.929 19.700 42.760 1.00 48.97 163 HIS A O 1
ATOM 1282 N N . LEU A 1 164 ? -6.180 18.026 41.466 1.00 47.88 164 LEU A N 1
ATOM 1283 C CA . LEU A 1 164 ? -5.626 18.921 40.444 1.00 47.88 164 LEU A CA 1
ATOM 1284 C C . LEU A 1 164 ? -6.494 19.002 39.186 1.00 47.88 164 LEU A C 1
ATOM 1286 O O . LEU A 1 164 ? -6.862 18.018 38.549 1.00 47.88 164 LEU A O 1
ATOM 1290 N N . VAL A 1 165 ? -6.823 20.253 38.903 1.00 49.91 165 VAL A N 1
ATOM 1291 C CA . VAL A 1 165 ? -7.862 20.778 38.033 1.00 49.91 165 VAL A CA 1
ATOM 1292 C C . VAL A 1 165 ? -7.357 20.904 36.583 1.00 49.91 165 VAL A C 1
ATOM 1294 O O . VAL A 1 165 ? -6.205 21.250 36.338 1.00 49.91 165 VAL A O 1
ATOM 1297 N N . GLN A 1 166 ? -8.271 20.658 35.637 1.00 52.38 166 GLN A N 1
ATOM 1298 C CA . GLN A 1 166 ? -8.305 21.079 34.219 1.00 52.38 166 GLN A CA 1
ATOM 1299 C C . GLN A 1 166 ? -7.357 20.471 33.171 1.00 52.38 166 GLN A C 1
ATOM 1301 O O . GLN A 1 166 ? -7.731 20.507 31.999 1.00 52.38 166 GLN A O 1
ATOM 1306 N N . SER A 1 167 ? -6.229 19.852 33.526 1.00 53.66 167 SER A N 1
ATOM 1307 C CA . SER A 1 167 ? -5.305 19.285 32.521 1.00 53.66 167 SER A CA 1
ATOM 1308 C C . SER A 1 167 ? -5.085 17.779 32.705 1.00 53.66 167 SER A C 1
ATOM 1310 O O . SER A 1 167 ? -4.945 17.324 33.843 1.00 53.66 167 SER A O 1
ATOM 1312 N N . PRO A 1 168 ? -5.042 16.976 31.619 1.00 57.72 168 PRO A N 1
ATOM 1313 C CA . PRO A 1 168 ? -4.711 15.561 31.726 1.00 57.72 168 PRO A CA 1
ATOM 1314 C C . PRO A 1 168 ? -3.301 15.419 32.325 1.00 57.72 168 PRO A C 1
ATOM 1316 O O . PRO A 1 168 ? -2.406 16.181 31.951 1.00 57.72 168 PRO A O 1
ATOM 1319 N N . PRO A 1 169 ? -3.084 14.476 33.260 1.00 67.25 169 PRO A N 1
ATOM 1320 C CA . PRO A 1 169 ? -1.767 14.273 33.854 1.00 67.25 169 PRO A CA 1
ATOM 1321 C C . PRO A 1 169 ? -0.730 13.916 32.791 1.00 67.25 169 PRO A C 1
ATOM 1323 O O . PRO A 1 169 ? -1.072 13.436 31.711 1.00 67.25 169 PRO A O 1
ATOM 1326 N N . GLU A 1 170 ? 0.550 14.093 33.107 1.00 69.38 170 GLU A N 1
ATOM 1327 C CA . GLU A 1 170 ? 1.618 13.603 32.240 1.00 69.38 170 GLU A CA 1
ATOM 1328 C C . GLU A 1 170 ? 1.502 12.083 32.056 1.00 69.38 170 GLU A C 1
ATOM 1330 O O . GLU A 1 170 ? 1.360 11.318 33.014 1.00 69.38 170 GLU A O 1
ATOM 1335 N N . GLY A 1 171 ? 1.542 11.625 30.807 1.00 73.44 171 GLY A N 1
ATOM 1336 C CA . GLY A 1 171 ? 1.467 10.207 30.483 1.00 73.44 171 GLY A CA 1
ATOM 1337 C C . GLY A 1 171 ? 0.993 9.949 29.061 1.00 73.44 171 GLY A C 1
ATOM 1338 O O . GLY A 1 171 ? 0.825 10.861 28.253 1.00 73.44 171 GLY A O 1
ATOM 1339 N N . ARG A 1 172 ? 0.816 8.669 28.734 1.00 79.31 172 ARG A N 1
ATOM 1340 C CA . ARG A 1 172 ? 0.291 8.241 27.433 1.00 79.31 172 ARG A CA 1
ATOM 1341 C C . ARG A 1 172 ? -0.549 6.983 27.544 1.00 79.31 172 ARG A C 1
ATOM 1343 O O . ARG A 1 172 ? -0.263 6.099 28.352 1.00 79.31 172 ARG A O 1
ATOM 1350 N N . TRP A 1 173 ? -1.519 6.859 26.650 1.00 79.31 173 TRP A N 1
ATOM 1351 C CA . TRP A 1 173 ? -2.264 5.623 26.452 1.00 79.31 173 TRP A CA 1
ATOM 1352 C C . TRP A 1 173 ? -1.389 4.561 25.787 1.00 79.31 173 TRP A C 1
ATOM 1354 O O . TRP A 1 173 ? -0.653 4.839 24.836 1.00 79.31 173 TRP A O 1
ATOM 1364 N N . LYS A 1 174 ? -1.454 3.335 26.304 1.00 77.06 174 LYS A N 1
ATOM 1365 C CA . LYS A 1 174 ? -0.830 2.160 25.701 1.00 77.06 174 LYS A CA 1
ATOM 1366 C C . LYS A 1 174 ? -1.886 1.109 25.383 1.00 77.06 174 LYS A C 1
ATOM 1368 O O . LYS A 1 174 ? -2.633 0.741 26.291 1.00 77.06 174 LYS A O 1
ATOM 1373 N N . PRO A 1 175 ? -1.916 0.575 24.153 1.00 74.38 175 PRO A N 1
ATOM 1374 C CA . PRO A 1 175 ? -2.828 -0.505 23.819 1.00 74.38 175 PRO A CA 1
ATOM 1375 C C . PRO A 1 175 ? -2.455 -1.779 24.579 1.00 74.38 175 PRO A C 1
ATOM 1377 O O . PRO A 1 175 ? -1.275 -2.062 24.829 1.00 74.38 175 PRO A O 1
ATOM 1380 N N . TYR A 1 176 ? -3.470 -2.553 24.951 1.00 75.50 176 TYR A N 1
ATOM 1381 C CA . TYR A 1 176 ? -3.270 -3.936 25.361 1.00 75.50 176 TYR A CA 1
ATOM 1382 C C . TYR A 1 176 ? -2.898 -4.806 24.157 1.00 75.50 176 TYR A C 1
ATOM 1384 O O . TYR A 1 176 ? -3.049 -4.425 22.998 1.00 75.50 176 TYR A O 1
ATOM 1392 N N . HIS A 1 177 ? -2.386 -6.001 24.445 1.00 71.94 177 HIS A N 1
ATOM 1393 C CA . HIS A 1 177 ? -2.155 -7.004 23.414 1.00 71.94 177 HIS A CA 1
ATOM 1394 C C . HIS A 1 177 ? -3.490 -7.356 22.718 1.00 71.94 177 HIS A C 1
ATOM 1396 O O . HIS A 1 177 ? -4.476 -7.532 23.437 1.00 71.94 177 HIS A O 1
ATOM 1402 N N . PRO A 1 178 ? -3.549 -7.531 21.379 1.00 69.31 178 PRO A N 1
ATOM 1403 C CA . PRO A 1 178 ? -4.804 -7.765 20.645 1.00 69.31 178 PRO A CA 1
ATOM 1404 C C . PRO A 1 178 ? -5.676 -8.883 21.221 1.00 69.31 178 PRO A C 1
ATOM 1406 O O . PRO A 1 178 ? -6.892 -8.777 21.305 1.00 69.31 178 PRO A O 1
ATOM 1409 N N . GLN A 1 179 ? -5.051 -9.946 21.712 1.00 69.25 179 GLN A N 1
ATOM 1410 C CA . GLN A 1 179 ? -5.781 -11.047 22.323 1.00 69.25 179 GLN A CA 1
ATOM 1411 C C . GLN A 1 179 ? -6.400 -10.703 23.692 1.00 69.25 179 GLN A C 1
ATOM 1413 O O . GLN A 1 179 ? -7.472 -11.194 24.040 1.00 69.25 179 GLN A O 1
ATOM 1418 N N . VAL A 1 180 ? -5.736 -9.850 24.476 1.00 78.12 180 VAL A N 1
ATOM 1419 C CA . VAL A 1 180 ? -6.310 -9.325 25.721 1.00 78.12 180 VAL A CA 1
ATOM 1420 C C . VAL A 1 180 ? -7.518 -8.459 25.377 1.00 78.12 180 VAL A C 1
ATOM 1422 O O . VAL A 1 180 ? -8.557 -8.616 26.007 1.00 78.12 180 VAL A O 1
ATOM 1425 N N . CYS A 1 181 ? -7.428 -7.638 24.324 1.00 81.12 181 CYS A N 1
ATOM 1426 C CA . CYS A 1 181 ? -8.579 -6.903 23.799 1.00 81.12 181 CYS A CA 1
ATOM 1427 C C . CYS A 1 181 ? -9.727 -7.848 23.412 1.00 81.12 181 CYS A C 1
ATOM 1429 O O . CYS A 1 181 ? -10.844 -7.627 23.858 1.00 81.12 181 CYS A O 1
ATOM 1431 N N . ARG A 1 182 ? -9.455 -8.950 22.691 1.00 79.50 182 ARG A N 1
ATOM 1432 C CA . ARG A 1 182 ? -10.477 -9.953 22.314 1.00 79.50 182 ARG A CA 1
ATOM 1433 C C . ARG A 1 182 ? -11.186 -10.555 23.517 1.00 79.50 182 ARG A C 1
ATOM 1435 O O . ARG A 1 182 ? -12.407 -10.664 23.530 1.00 79.50 182 ARG A O 1
ATOM 1442 N N . ARG A 1 183 ? -10.428 -10.929 24.547 1.00 83.56 183 ARG A N 1
ATOM 1443 C CA . ARG A 1 183 ? -10.987 -11.492 25.783 1.00 83.56 183 ARG A CA 1
ATOM 1444 C C . ARG A 1 183 ? -11.820 -10.476 26.557 1.00 83.56 183 ARG A C 1
ATOM 1446 O O . ARG A 1 183 ? -12.887 -10.824 27.052 1.00 83.56 183 ARG A O 1
ATOM 1453 N N . LEU A 1 184 ? -11.332 -9.243 26.668 1.00 88.69 184 LEU A N 1
ATOM 1454 C CA . LEU A 1 184 ? -12.046 -8.161 27.342 1.00 88.69 184 LEU A CA 1
ATOM 1455 C C . LEU A 1 184 ? -13.326 -7.795 26.601 1.00 88.69 184 LEU A C 1
ATOM 1457 O O . LEU A 1 184 ? -14.352 -7.620 27.248 1.00 88.69 184 LEU A O 1
ATOM 1461 N N . GLU A 1 185 ? -13.282 -7.758 25.271 1.00 88.75 185 GLU A N 1
ATOM 1462 C CA . GLU A 1 185 ? -14.457 -7.518 24.442 1.00 88.75 185 GLU A CA 1
ATOM 1463 C C . GLU A 1 185 ? -15.472 -8.651 24.595 1.00 88.75 185 GLU A C 1
ATOM 1465 O O . GLU A 1 185 ? -16.638 -8.404 24.882 1.00 88.75 185 GLU A O 1
ATOM 1470 N N . ALA A 1 186 ? -15.031 -9.909 24.504 1.00 86.19 186 ALA A N 1
ATOM 1471 C CA . ALA A 1 186 ? -15.902 -11.058 24.725 1.00 86.19 186 ALA A CA 1
ATOM 1472 C C . ALA A 1 186 ? -16.531 -11.037 26.128 1.00 86.19 186 ALA A C 1
ATOM 1474 O O . ALA A 1 186 ? -17.710 -11.358 26.275 1.00 86.19 186 ALA A O 1
ATOM 1475 N N . ALA A 1 187 ? -15.781 -10.626 27.155 1.00 88.31 187 ALA A N 1
ATOM 1476 C CA . ALA A 1 187 ? -16.322 -10.432 28.494 1.00 88.31 187 ALA A CA 1
ATOM 1477 C C . ALA A 1 187 ? -17.319 -9.266 28.540 1.00 88.31 187 ALA A C 1
ATOM 1479 O O . ALA A 1 187 ? -18.359 -9.392 29.173 1.00 88.31 187 ALA A O 1
ATOM 1480 N N . TYR A 1 188 ? -17.043 -8.150 27.868 1.00 88.75 188 TYR A N 1
ATOM 1481 C CA . TYR A 1 188 ? -17.941 -6.996 27.830 1.00 88.75 188 TYR A CA 1
ATOM 1482 C C . TYR A 1 188 ? -19.273 -7.325 27.140 1.00 88.75 188 TYR A C 1
ATOM 1484 O O . TYR A 1 188 ? -20.332 -6.908 27.602 1.00 88.75 188 TYR A O 1
ATOM 1492 N N . GLN A 1 189 ? -19.243 -8.128 26.075 1.00 86.81 189 GLN A N 1
ATOM 1493 C CA . GLN A 1 189 ? -20.448 -8.547 25.358 1.00 86.81 189 GLN A CA 1
ATOM 1494 C C . GLN A 1 189 ? -21.258 -9.604 26.123 1.00 86.81 189 GLN A C 1
ATOM 1496 O O . GLN A 1 189 ? -22.484 -9.509 26.182 1.00 86.81 189 GLN A O 1
ATOM 1501 N N . ASN A 1 190 ? -20.584 -10.583 26.741 1.00 89.19 190 ASN A N 1
ATOM 1502 C CA . ASN A 1 190 ? -21.237 -11.777 27.292 1.00 89.19 190 ASN A CA 1
ATOM 1503 C C . ASN A 1 190 ? -21.414 -11.770 28.820 1.00 89.19 190 ASN A C 1
ATOM 1505 O O . ASN A 1 190 ? -22.185 -12.573 29.340 1.00 89.19 190 ASN A O 1
ATOM 1509 N N . ASN A 1 191 ? -20.721 -10.899 29.559 1.00 89.69 191 ASN A N 1
ATOM 1510 C CA . ASN A 1 191 ? -20.825 -10.819 31.015 1.00 89.69 191 ASN A CA 1
ATOM 1511 C C . ASN A 1 191 ? -21.533 -9.529 31.446 1.00 89.69 191 ASN A C 1
ATOM 1513 O O . ASN A 1 191 ? -20.927 -8.457 31.513 1.00 89.69 191 ASN A O 1
ATOM 1517 N N . HIS A 1 192 ? -22.817 -9.657 31.795 1.00 91.00 192 HIS A N 1
ATOM 1518 C CA . HIS A 1 192 ? -23.640 -8.532 32.234 1.00 91.00 192 HIS A CA 1
ATOM 1519 C C . HIS A 1 192 ? -23.026 -7.777 33.417 1.00 91.00 192 HIS A C 1
ATOM 1521 O O . HIS A 1 192 ? -22.981 -6.553 33.371 1.00 91.00 192 HIS A O 1
ATOM 1527 N N . SER A 1 193 ? -22.509 -8.478 34.434 1.00 90.19 193 SER A N 1
ATOM 1528 C CA . SER A 1 193 ? -21.972 -7.832 35.641 1.00 90.19 193 SER A CA 1
ATOM 1529 C C . SER A 1 193 ? -20.689 -7.046 35.370 1.00 90.19 193 SER A C 1
ATOM 1531 O O . SER A 1 193 ? -20.441 -6.021 36.002 1.00 90.19 193 SER A O 1
ATOM 1533 N N . PHE A 1 194 ? -19.889 -7.473 34.390 1.00 92.44 194 PHE A N 1
ATOM 1534 C CA . PHE A 1 194 ? -18.739 -6.693 33.937 1.00 92.44 194 PHE A CA 1
ATOM 1535 C C . PHE A 1 194 ? -19.172 -5.465 33.135 1.00 92.44 194 PHE A C 1
ATOM 1537 O O . PHE A 1 194 ? -18.665 -4.367 33.370 1.00 92.44 194 PHE A O 1
ATOM 1544 N N . ARG A 1 195 ? -20.150 -5.622 32.235 1.00 90.56 195 ARG A N 1
ATOM 1545 C CA . ARG A 1 195 ? -20.691 -4.519 31.431 1.00 90.56 195 ARG A CA 1
ATOM 1546 C C . ARG A 1 195 ? -21.415 -3.466 32.275 1.00 90.56 195 ARG A C 1
ATOM 1548 O O . ARG A 1 195 ? -21.309 -2.285 31.969 1.00 90.56 195 ARG A O 1
ATOM 1555 N N . SER A 1 196 ? -22.110 -3.853 33.341 1.00 89.25 196 SER A N 1
ATOM 1556 C CA . SER A 1 196 ? -22.800 -2.934 34.260 1.00 89.25 196 SER A CA 1
ATOM 1557 C C . SER A 1 196 ? -21.875 -2.296 35.308 1.00 89.25 196 SER A C 1
ATOM 1559 O O . SER A 1 196 ? -22.310 -1.426 36.058 1.00 89.25 196 SER A O 1
ATOM 1561 N N . GLY A 1 197 ? -20.606 -2.717 35.383 1.00 88.06 197 GLY A N 1
ATOM 1562 C CA . GLY A 1 197 ? -19.654 -2.254 36.399 1.00 88.06 197 GLY A CA 1
ATOM 1563 C C . GLY A 1 197 ? -19.852 -2.871 37.791 1.00 88.06 197 GLY A C 1
ATOM 1564 O O . GLY A 1 197 ? -19.175 -2.464 38.736 1.00 88.06 197 GLY A O 1
ATOM 1565 N N . GLU A 1 198 ? -20.741 -3.861 37.926 1.00 89.25 198 GLU A N 1
ATOM 1566 C CA . GLU A 1 198 ? -21.027 -4.574 39.180 1.00 89.25 198 GLU A CA 1
ATOM 1567 C C . GLU A 1 198 ? -19.889 -5.494 39.622 1.00 89.25 198 GLU A C 1
ATOM 1569 O O . GLU A 1 198 ? -19.624 -5.612 40.817 1.00 89.25 198 GLU A O 1
ATOM 1574 N N . ALA A 1 199 ? -19.212 -6.143 38.673 1.00 90.06 199 ALA A N 1
ATOM 1575 C CA . ALA A 1 199 ? -18.117 -7.059 38.959 1.00 90.06 199 ALA A CA 1
ATOM 1576 C C . ALA A 1 199 ? -16.928 -6.823 38.019 1.00 90.06 199 ALA A C 1
ATOM 1578 O O . ALA A 1 199 ? -17.108 -6.532 36.835 1.00 90.06 199 ALA A O 1
ATOM 1579 N N . PRO A 1 200 ? -15.687 -6.967 38.507 1.00 92.81 200 PRO A N 1
ATOM 1580 C CA . PRO A 1 200 ? -14.519 -6.890 37.649 1.00 92.81 200 PRO A CA 1
ATOM 1581 C C . PRO A 1 200 ? -14.353 -8.169 36.811 1.00 92.81 200 PRO A C 1
ATOM 1583 O O . PRO A 1 200 ? -14.715 -9.263 37.244 1.00 92.81 200 PRO A O 1
ATOM 1586 N N . THR A 1 201 ? -13.722 -8.052 35.642 1.00 93.06 201 THR A N 1
ATOM 1587 C CA . THR A 1 201 ? -13.287 -9.190 34.821 1.00 93.06 201 THR A CA 1
ATOM 1588 C C . THR A 1 201 ? -11.773 -9.361 34.858 1.00 93.06 201 THR A C 1
ATOM 1590 O O . THR A 1 201 ? -11.018 -8.432 35.149 1.00 93.06 201 THR A O 1
ATOM 1593 N N . ASP A 1 202 ? -11.317 -10.564 34.551 1.00 88.19 202 ASP A N 1
ATOM 1594 C CA . ASP A 1 202 ? -9.906 -10.909 34.502 1.00 88.19 202 ASP A CA 1
ATOM 1595 C C . ASP A 1 202 ? -9.245 -10.417 33.197 1.00 88.19 202 ASP A C 1
ATOM 1597 O O . ASP A 1 202 ? -9.766 -10.637 32.103 1.00 88.19 202 ASP A O 1
ATOM 1601 N N . VAL A 1 203 ? -8.087 -9.751 33.311 1.00 75.81 203 VAL A N 1
ATOM 1602 C CA . VAL A 1 203 ? -7.339 -9.227 32.151 1.00 75.81 203 VAL A CA 1
ATOM 1603 C C . VAL A 1 203 ? -6.365 -10.265 31.592 1.00 75.81 203 VAL A C 1
ATOM 1605 O O . VAL A 1 203 ? -6.245 -10.418 30.378 1.00 75.81 203 VAL A O 1
ATOM 1608 N N . ASP A 1 204 ? -5.609 -10.937 32.466 1.00 70.00 204 ASP A N 1
ATOM 1609 C CA . ASP A 1 204 ? -4.437 -11.734 32.077 1.00 70.00 204 ASP A CA 1
ATOM 1610 C C . ASP A 1 204 ? -4.305 -13.095 32.780 1.00 70.00 204 ASP A C 1
ATOM 1612 O O . ASP A 1 204 ? -3.281 -13.760 32.643 1.00 70.00 204 ASP A O 1
ATOM 1616 N N . GLY A 1 205 ? -5.320 -13.511 33.530 1.00 68.56 205 GLY A N 1
ATOM 1617 C CA . GLY A 1 205 ? -5.432 -14.758 34.288 1.00 68.56 205 GLY A CA 1
ATOM 1618 C C . GLY A 1 205 ? -4.712 -14.713 35.628 1.00 68.56 205 GLY A C 1
ATOM 1619 O O . GLY A 1 205 ? -5.006 -15.491 36.534 1.00 68.56 205 GLY A O 1
ATOM 1620 N N . VAL A 1 206 ? -3.770 -13.786 35.795 1.00 69.75 206 VAL A N 1
ATOM 1621 C CA . VAL A 1 206 ? -2.699 -13.943 36.780 1.00 69.75 206 VAL A CA 1
ATOM 1622 C C . VAL A 1 206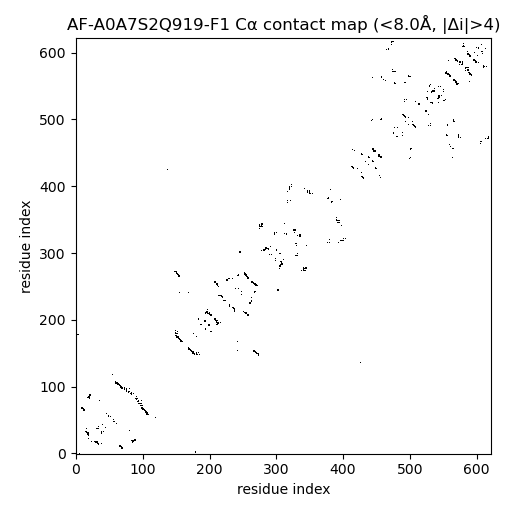 ? -2.655 -12.778 37.753 1.00 69.75 206 VAL A C 1
ATOM 1624 O O . VAL A 1 206 ? -2.692 -13.000 38.960 1.00 69.75 206 VAL A O 1
ATOM 1627 N N . ARG A 1 207 ? -2.545 -11.540 37.262 1.00 76.50 207 ARG A N 1
ATOM 1628 C CA . ARG A 1 207 ? -2.177 -10.389 38.102 1.00 76.50 207 ARG A CA 1
ATOM 1629 C C . ARG A 1 207 ? -3.216 -9.290 38.119 1.00 76.50 207 ARG A C 1
ATOM 1631 O O . ARG A 1 207 ? -3.305 -8.608 39.138 1.00 76.50 207 ARG A O 1
ATOM 1638 N N . TYR A 1 208 ? -3.960 -9.099 37.034 1.00 87.38 208 TYR A N 1
ATOM 1639 C CA . TYR A 1 208 ? -4.774 -7.901 36.871 1.00 87.38 208 TYR A CA 1
ATOM 1640 C C . TYR A 1 208 ? -6.240 -8.201 36.584 1.00 87.38 208 TYR A C 1
ATOM 1642 O O . TYR A 1 208 ? -6.582 -9.144 35.873 1.00 87.38 208 TYR A O 1
ATOM 1650 N N . MET A 1 209 ? -7.080 -7.334 37.134 1.00 91.81 209 MET A N 1
ATOM 1651 C CA . MET A 1 209 ? -8.513 -7.263 36.898 1.00 91.81 209 MET A CA 1
ATOM 1652 C C . MET A 1 209 ? -8.850 -5.924 36.242 1.00 91.81 209 MET A C 1
ATOM 1654 O O . MET A 1 209 ? -8.097 -4.954 36.377 1.00 91.81 209 MET A O 1
ATOM 1658 N N . MET A 1 210 ? -9.982 -5.875 35.553 1.00 94.69 210 MET A N 1
ATOM 1659 C CA . MET A 1 210 ? -10.556 -4.678 34.954 1.00 94.69 210 MET A CA 1
ATOM 1660 C C . MET A 1 210 ? -11.976 -4.492 35.471 1.00 94.69 210 MET A C 1
ATOM 1662 O O . MET A 1 210 ? -12.747 -5.445 35.466 1.00 94.69 210 MET A O 1
ATOM 1666 N N . GLN A 1 211 ? -12.342 -3.279 35.867 1.00 94.50 211 GLN A N 1
ATOM 1667 C CA . GLN A 1 211 ? -13.719 -2.918 36.198 1.00 94.50 211 GLN A CA 1
ATOM 1668 C C . GLN A 1 211 ? -14.200 -1.796 35.283 1.00 94.50 211 GLN A C 1
ATOM 1670 O O . GLN A 1 211 ? -13.449 -0.857 35.014 1.00 94.50 211 GLN A O 1
ATOM 1675 N N . HIS A 1 212 ? -15.437 -1.908 34.804 1.00 95.62 212 HIS A N 1
ATOM 1676 C CA . HIS A 1 212 ? -16.117 -0.831 34.096 1.00 95.62 212 HIS A CA 1
ATOM 1677 C C . HIS A 1 212 ? -16.577 0.238 35.094 1.00 95.62 212 HIS A C 1
ATOM 1679 O O . HIS A 1 212 ? -17.118 -0.096 36.147 1.00 95.62 212 HIS A O 1
ATOM 1685 N N . VAL A 1 213 ? -16.324 1.508 34.783 1.00 92.81 213 VAL A N 1
ATOM 1686 C CA . VAL A 1 213 ? -16.648 2.651 35.640 1.00 92.81 213 VAL A CA 1
ATOM 1687 C C . VAL A 1 213 ? -17.736 3.472 34.967 1.00 92.81 213 VAL A C 1
ATOM 1689 O O . VAL A 1 213 ? -17.513 4.050 33.905 1.00 92.81 213 VAL A O 1
ATOM 1692 N N . ILE A 1 214 ? -18.889 3.557 35.621 1.00 90.00 214 ILE A N 1
ATOM 1693 C CA . ILE A 1 214 ? -20.026 4.390 35.206 1.00 90.00 214 ILE A CA 1
ATOM 1694 C C . ILE A 1 214 ? -20.392 5.358 36.333 1.00 90.00 214 ILE A C 1
ATOM 1696 O O . ILE A 1 214 ? -19.903 5.219 37.456 1.00 90.00 214 ILE A O 1
ATOM 1700 N N . ALA A 1 215 ? -21.221 6.362 36.044 1.00 85.56 215 ALA A N 1
ATOM 1701 C CA . ALA A 1 215 ? -21.567 7.406 37.010 1.00 85.56 215 ALA A CA 1
ATOM 1702 C C . ALA A 1 215 ? -22.182 6.823 38.298 1.00 85.56 215 ALA A C 1
ATOM 1704 O O . ALA A 1 215 ? -21.827 7.227 39.404 1.00 85.56 215 ALA A O 1
ATOM 1705 N N . GLU A 1 216 ? -23.031 5.806 38.155 1.00 88.38 216 GLU A N 1
ATOM 1706 C CA . GLU A 1 216 ? -23.737 5.130 39.245 1.00 88.38 216 GLU A CA 1
ATOM 1707 C C . GLU A 1 216 ? -22.856 4.106 39.983 1.00 88.38 216 GLU A C 1
ATOM 1709 O O . GLU A 1 216 ? -23.156 3.715 41.113 1.00 88.38 216 GLU A O 1
ATOM 1714 N N . ARG A 1 217 ? -21.764 3.649 39.356 1.00 89.25 217 ARG A N 1
ATOM 1715 C CA . ARG A 1 217 ? -20.846 2.623 39.876 1.00 89.25 217 ARG A CA 1
ATOM 1716 C C . ARG A 1 217 ? -19.395 3.087 39.703 1.00 89.25 217 ARG A C 1
ATOM 1718 O O . ARG A 1 217 ? -18.712 2.663 38.765 1.00 89.25 217 ARG A O 1
ATOM 1725 N N . PRO A 1 218 ? -18.909 3.966 40.598 1.00 91.94 218 PRO A N 1
ATOM 1726 C CA . PRO A 1 218 ? -17.510 4.363 40.607 1.00 91.94 218 PRO A CA 1
ATOM 1727 C C . PRO A 1 218 ? -16.608 3.196 41.028 1.00 91.94 218 PRO A C 1
ATOM 1729 O O . PRO A 1 218 ? -17.044 2.253 41.689 1.00 91.94 218 PRO A O 1
ATOM 1732 N N . PHE A 1 219 ? -15.321 3.290 40.701 1.00 92.31 219 PHE A N 1
ATOM 1733 C CA . PHE A 1 219 ? -14.315 2.374 41.227 1.00 92.31 219 PHE A CA 1
ATOM 1734 C C . PHE A 1 219 ? -14.082 2.678 42.712 1.00 92.31 219 PHE A C 1
ATOM 1736 O O . PHE A 1 219 ? -13.364 3.623 43.058 1.00 92.31 219 PHE A O 1
ATOM 1743 N N . ASP A 1 220 ? -14.722 1.894 43.576 1.00 91.44 220 ASP A N 1
ATOM 1744 C CA . ASP A 1 220 ? -14.754 2.091 45.022 1.00 91.44 220 ASP A CA 1
ATOM 1745 C C . ASP A 1 220 ? -14.639 0.739 45.740 1.00 91.44 220 ASP A C 1
ATOM 1747 O O . ASP A 1 220 ? -15.510 -0.120 45.620 1.00 91.44 220 ASP A O 1
ATOM 1751 N N . TYR A 1 221 ? -13.530 0.547 46.455 1.00 89.75 221 TYR A N 1
ATOM 1752 C CA . TYR A 1 221 ? -13.250 -0.642 47.268 1.00 89.75 221 TYR A CA 1
ATOM 1753 C C . TYR A 1 221 ? -13.072 -0.271 48.742 1.00 89.75 221 TYR A C 1
ATOM 1755 O O . TYR A 1 221 ? -12.403 -0.986 49.492 1.00 89.75 221 TYR A O 1
ATOM 1763 N N . PHE A 1 222 ? -13.629 0.864 49.173 1.00 87.38 222 PHE A N 1
ATOM 1764 C CA . PHE A 1 222 ? -13.555 1.266 50.569 1.00 87.38 222 PHE A CA 1
ATOM 1765 C C . PHE A 1 222 ? -14.175 0.186 51.473 1.00 87.38 222 PHE A C 1
ATOM 1767 O O . PHE A 1 222 ? -15.282 -0.288 51.231 1.00 87.38 222 PHE A O 1
ATOM 1774 N N . GLY A 1 223 ? -13.431 -0.241 52.496 1.00 81.06 223 GLY A N 1
ATOM 1775 C CA . GLY A 1 223 ? -13.845 -1.318 53.404 1.00 81.06 223 GLY A CA 1
ATOM 1776 C C . GLY A 1 223 ? -13.732 -2.744 52.842 1.00 81.06 223 GLY A C 1
ATOM 1777 O O . GLY A 1 223 ? -13.989 -3.696 53.577 1.00 81.06 223 GLY A O 1
ATOM 1778 N N . ALA A 1 224 ? -13.320 -2.929 51.583 1.00 83.88 224 ALA A N 1
ATOM 1779 C CA . ALA A 1 224 ? -13.099 -4.257 51.017 1.00 83.88 224 ALA A CA 1
ATOM 1780 C C . ALA A 1 224 ? -11.772 -4.876 51.512 1.00 83.88 224 ALA A C 1
ATOM 1782 O O . ALA A 1 224 ? -10.784 -4.157 51.701 1.00 83.88 224 ALA A O 1
ATOM 1783 N N . PRO A 1 225 ? -11.697 -6.212 51.675 1.00 80.44 225 PRO A N 1
ATOM 1784 C CA . PRO A 1 225 ? -10.459 -6.885 52.054 1.00 80.44 225 PRO A CA 1
ATOM 1785 C C . PRO A 1 225 ? -9.387 -6.700 50.968 1.00 80.44 225 PRO A C 1
ATOM 1787 O O . PRO A 1 225 ? -9.549 -7.126 49.823 1.00 80.44 225 PRO A O 1
ATOM 1790 N N . SER A 1 226 ? -8.272 -6.070 51.335 1.00 83.69 226 SER A N 1
ATOM 1791 C CA . SER A 1 226 ? -7.156 -5.752 50.439 1.00 83.69 226 SER A CA 1
ATOM 1792 C C . SER A 1 226 ? -5.822 -5.848 51.181 1.00 83.69 226 SER A C 1
ATOM 1794 O O . SER A 1 226 ? -5.760 -5.642 52.391 1.00 83.69 226 SER A O 1
ATOM 1796 N N . ARG A 1 227 ? -4.739 -6.155 50.454 1.00 82.06 227 ARG A N 1
ATOM 1797 C CA . ARG A 1 227 ? -3.369 -6.183 51.003 1.00 82.06 227 ARG A CA 1
ATOM 1798 C C . ARG A 1 227 ? -2.887 -4.817 51.489 1.00 82.06 227 ARG A C 1
ATOM 1800 O O . ARG A 1 227 ? -2.088 -4.758 52.414 1.00 82.06 227 ARG A O 1
ATOM 1807 N N . GLU A 1 228 ? -3.342 -3.749 50.844 1.00 83.69 228 GLU A N 1
ATOM 1808 C CA . GLU A 1 228 ? -3.095 -2.364 51.251 1.00 83.69 228 GLU A CA 1
ATOM 1809 C C . GLU A 1 228 ? -4.461 -1.662 51.425 1.00 83.69 228 GLU A C 1
ATOM 1811 O O . GLU A 1 228 ? -5.386 -1.949 50.649 1.00 83.69 228 GLU A O 1
ATOM 1816 N N . PRO A 1 229 ? -4.642 -0.805 52.447 1.00 83.12 229 PRO A N 1
ATOM 1817 C CA . PRO A 1 229 ? -5.933 -0.189 52.738 1.00 83.12 229 PRO A CA 1
ATOM 1818 C C . PRO A 1 229 ? -6.385 0.720 51.590 1.00 83.12 229 PRO A C 1
ATOM 1820 O O . PRO A 1 229 ? -5.629 1.561 51.108 1.00 83.12 229 PRO A O 1
ATOM 1823 N N . PHE A 1 230 ? -7.639 0.560 51.166 1.00 84.94 230 PHE A N 1
ATOM 1824 C CA . PHE A 1 230 ? -8.251 1.424 50.163 1.00 84.94 230 PHE A CA 1
ATOM 1825 C C . PHE A 1 230 ? -8.878 2.644 50.845 1.00 84.94 230 PHE A C 1
ATOM 1827 O O . PHE A 1 230 ? -9.851 2.512 51.587 1.00 84.94 230 PHE A O 1
ATOM 1834 N N . LEU A 1 231 ? -8.311 3.825 50.611 1.00 84.75 231 LEU A N 1
ATOM 1835 C CA . LEU A 1 231 ? -8.744 5.086 51.212 1.00 84.75 231 LEU A CA 1
ATOM 1836 C C . LEU A 1 231 ? -9.782 5.796 50.329 1.00 84.75 231 LEU A C 1
ATOM 1838 O O . LEU A 1 231 ? -9.886 5.528 49.133 1.00 84.75 231 LEU A O 1
ATOM 1842 N N . ALA A 1 232 ? -10.526 6.751 50.893 1.00 82.06 232 ALA A N 1
ATOM 1843 C CA . ALA A 1 232 ? -11.513 7.540 50.141 1.00 82.06 232 ALA A CA 1
ATOM 1844 C C . ALA A 1 232 ? -10.882 8.296 48.951 1.00 82.06 232 ALA A C 1
ATOM 1846 O O . ALA A 1 232 ? -11.454 8.363 47.863 1.00 82.06 232 ALA A O 1
ATOM 1847 N N . GLU A 1 233 ? -9.643 8.763 49.119 1.00 79.25 233 GLU A N 1
ATOM 1848 C CA . GLU A 1 233 ? -8.821 9.379 48.068 1.00 79.25 233 GLU A CA 1
ATOM 1849 C C . GLU A 1 233 ? -8.416 8.416 46.935 1.00 79.25 233 GLU A C 1
ATOM 1851 O O . GLU A 1 233 ? -7.818 8.811 45.932 1.00 79.25 233 GLU A O 1
ATOM 1856 N N . ASN A 1 234 ? -8.693 7.117 47.079 1.00 82.88 234 ASN A N 1
ATOM 1857 C CA . ASN A 1 234 ? -8.433 6.131 46.039 1.00 82.88 234 ASN A CA 1
ATOM 1858 C C . ASN A 1 234 ? -9.630 5.899 45.111 1.00 82.88 234 ASN A C 1
ATOM 1860 O O . ASN A 1 234 ? -9.467 5.278 44.056 1.00 82.88 234 ASN A O 1
ATOM 1864 N N . LYS A 1 235 ? -10.806 6.427 45.456 1.00 87.12 235 LYS A N 1
ATOM 1865 C CA . LYS A 1 235 ? -12.011 6.330 44.633 1.00 87.12 235 LYS A CA 1
ATOM 1866 C C . LYS A 1 235 ? -11.791 6.940 43.246 1.00 87.12 235 LYS A C 1
ATOM 1868 O O . LYS A 1 235 ? -11.132 7.966 43.104 1.00 87.12 235 LYS A O 1
ATOM 1873 N N . VAL A 1 236 ? -12.323 6.325 42.196 1.00 87.56 236 VAL A N 1
ATOM 1874 C CA . VAL A 1 236 ? -12.243 6.887 40.836 1.00 87.56 236 VAL A CA 1
ATOM 1875 C C . VAL A 1 236 ? -13.628 6.909 40.205 1.00 87.56 236 VAL A C 1
ATOM 1877 O O . VAL A 1 236 ? -14.316 5.892 40.180 1.00 87.56 236 VAL A O 1
ATOM 1880 N N . THR A 1 237 ? -14.033 8.072 39.699 1.00 89.81 237 THR A N 1
ATOM 1881 C CA . THR A 1 237 ? -15.289 8.280 38.964 1.00 89.81 237 THR A CA 1
ATOM 1882 C C . THR A 1 237 ? -15.010 8.470 37.470 1.00 89.81 237 THR A C 1
ATOM 1884 O O . THR A 1 237 ? -13.855 8.555 37.042 1.00 89.81 237 THR A O 1
ATOM 1887 N N . VAL A 1 238 ? -16.067 8.561 36.659 1.00 86.81 238 VAL A N 1
ATOM 1888 C CA . VAL A 1 238 ? -15.960 8.883 35.223 1.00 86.81 238 VAL A CA 1
ATOM 1889 C C . VAL A 1 238 ? -15.355 10.271 34.959 1.00 86.81 238 VAL A C 1
ATOM 1891 O O . VAL A 1 238 ? -14.760 10.493 33.905 1.00 86.81 238 VAL A O 1
ATOM 1894 N N . ASP A 1 239 ? -15.419 11.180 35.933 1.00 86.25 239 ASP A N 1
ATOM 1895 C CA . ASP A 1 239 ? -14.876 12.543 35.840 1.00 86.25 239 ASP A CA 1
ATOM 1896 C C . ASP A 1 239 ? -13.363 12.613 36.049 1.00 86.25 239 ASP A C 1
ATOM 1898 O O . ASP A 1 239 ? -12.768 13.689 36.001 1.00 86.25 239 ASP A O 1
ATOM 1902 N N . HIS A 1 240 ? -12.715 11.466 36.257 1.00 84.31 240 HIS A N 1
ATOM 1903 C CA . HIS A 1 240 ? -11.274 11.400 36.418 1.00 84.31 240 HIS A CA 1
ATOM 1904 C C . HIS A 1 240 ? -10.547 12.091 35.239 1.00 84.31 240 HIS A C 1
ATOM 1906 O O . HIS A 1 240 ? -10.893 11.828 34.079 1.00 84.31 240 HIS A O 1
ATOM 1912 N N . PRO A 1 241 ? -9.515 12.927 35.488 1.00 80.62 241 PRO A N 1
ATOM 1913 C CA . PRO A 1 241 ? -8.885 13.764 34.456 1.00 80.62 241 PRO A CA 1
ATOM 1914 C C . PRO A 1 241 ? -8.276 13.005 33.271 1.00 80.62 241 PRO A C 1
ATOM 1916 O O . PRO A 1 241 ? -8.120 13.564 32.191 1.00 80.62 241 PRO A O 1
ATOM 1919 N N . CYS A 1 242 ? -7.922 11.728 33.453 1.00 80.06 242 CYS A N 1
ATOM 1920 C CA . CYS A 1 242 ? -7.425 10.896 32.354 1.00 80.06 242 CYS A CA 1
ATOM 1921 C C . CYS A 1 242 ? -8.499 10.566 31.311 1.00 80.06 242 CYS A C 1
ATOM 1923 O O . CYS A 1 242 ? -8.145 10.326 30.160 1.00 80.06 242 CYS A O 1
ATOM 1925 N N . PHE A 1 243 ? -9.779 10.506 31.689 1.00 82.38 243 PHE A N 1
ATOM 1926 C CA . PHE A 1 243 ? -10.849 10.183 30.749 1.00 82.38 243 PHE A CA 1
ATOM 1927 C C . PHE A 1 243 ? -11.240 11.421 29.959 1.00 82.38 243 PHE A C 1
ATOM 1929 O O . PHE A 1 243 ? -11.563 12.464 30.528 1.00 82.38 243 PHE A O 1
ATOM 1936 N N . SER A 1 244 ? -11.221 11.297 28.637 1.00 76.38 244 SER A N 1
ATOM 1937 C CA . SER A 1 244 ? -11.707 12.354 27.756 1.00 76.38 244 SER A CA 1
ATOM 1938 C C . SER A 1 244 ? -13.233 12.466 27.827 1.00 76.38 244 SER A C 1
ATOM 1940 O O . SER A 1 244 ? -13.921 11.531 28.243 1.00 76.38 244 SER A O 1
ATOM 1942 N N . ALA A 1 245 ? -13.785 13.587 27.356 1.00 68.19 245 ALA A N 1
ATOM 1943 C CA . ALA A 1 245 ? -15.233 13.726 27.186 1.00 68.19 245 ALA A CA 1
ATOM 1944 C C . ALA A 1 245 ? -15.822 12.591 26.320 1.00 68.19 245 ALA A C 1
ATOM 1946 O O . ALA A 1 245 ? -16.901 12.083 26.617 1.00 68.19 245 ALA A O 1
ATOM 1947 N N . MET A 1 246 ? -15.069 12.129 25.313 1.00 66.12 246 MET A N 1
ATOM 1948 C CA . MET A 1 246 ? -15.440 11.003 24.453 1.00 66.12 246 MET A CA 1
ATOM 1949 C C . MET A 1 246 ? -15.524 9.675 25.217 1.00 66.12 246 MET A C 1
ATOM 1951 O O . MET A 1 246 ? -16.472 8.915 25.010 1.00 66.12 246 MET A O 1
ATOM 1955 N N . ASP A 1 247 ? -14.561 9.398 26.103 1.00 76.81 247 ASP A N 1
ATOM 1956 C CA . ASP A 1 247 ? -14.549 8.171 26.911 1.00 76.81 247 ASP A CA 1
ATOM 1957 C C . ASP A 1 247 ? -15.780 8.122 27.832 1.00 76.81 247 ASP A C 1
ATOM 1959 O O . ASP A 1 247 ? -16.433 7.082 27.941 1.00 76.81 247 ASP A O 1
ATOM 1963 N N . ARG A 1 248 ? -16.147 9.274 28.415 1.00 80.06 248 ARG A N 1
ATOM 1964 C CA . ARG A 1 248 ? -17.326 9.432 29.283 1.00 80.06 248 ARG A CA 1
ATOM 1965 C C . ARG A 1 248 ? -18.631 9.245 28.516 1.00 80.06 248 ARG A C 1
ATOM 1967 O O . ARG A 1 248 ? -19.453 8.422 28.906 1.00 80.06 248 ARG A O 1
ATOM 1974 N N . ALA A 1 249 ? -18.802 9.971 27.410 1.00 67.94 249 ALA A N 1
ATOM 1975 C CA . ALA A 1 249 ? -20.018 9.921 26.599 1.00 67.94 249 ALA A CA 1
ATOM 1976 C C . ALA A 1 249 ? -20.269 8.525 26.009 1.00 67.94 249 ALA A C 1
ATOM 1978 O O . ALA A 1 249 ? -21.411 8.097 25.878 1.00 67.94 249 ALA A O 1
ATOM 1979 N N . SER A 1 250 ? -19.197 7.797 25.686 1.00 69.75 250 SER A N 1
ATOM 1980 C CA . SER A 1 250 ? -19.292 6.458 25.098 1.00 69.75 250 SER A CA 1
ATOM 1981 C C . SER A 1 250 ? -19.383 5.332 26.129 1.00 69.75 250 SER A C 1
ATOM 1983 O O . SER A 1 250 ? -19.393 4.174 25.716 1.00 69.75 250 SER A O 1
ATOM 1985 N N . GLN A 1 251 ? -19.415 5.650 27.432 1.00 84.19 251 GLN A N 1
ATOM 1986 C CA . GLN A 1 251 ? -19.337 4.680 28.533 1.00 84.19 251 GLN A CA 1
ATOM 1987 C C . GLN A 1 251 ? -18.177 3.692 28.344 1.00 84.19 251 GLN A C 1
ATOM 1989 O O . GLN A 1 251 ? -18.338 2.477 28.383 1.00 84.19 251 GLN A O 1
ATOM 1994 N N . ASN A 1 252 ? -16.993 4.237 28.069 1.00 88.19 252 ASN A N 1
ATOM 1995 C CA . ASN A 1 252 ? -15.788 3.474 27.761 1.00 88.19 252 ASN A CA 1
ATOM 1996 C C . ASN A 1 252 ? -14.688 3.686 28.818 1.00 88.19 252 ASN A C 1
ATOM 1998 O O . ASN A 1 252 ? -13.502 3.495 28.535 1.00 88.19 252 ASN A O 1
ATOM 2002 N N . CYS A 1 253 ? -15.075 4.079 30.034 1.00 91.50 253 CYS A N 1
ATOM 2003 C CA . CYS A 1 253 ? -14.183 4.335 31.162 1.00 91.50 253 CYS A CA 1
ATOM 2004 C C . CYS A 1 253 ? -13.982 3.063 31.994 1.00 91.50 253 CYS A C 1
ATOM 2006 O O . CYS A 1 253 ? -14.934 2.493 32.515 1.00 91.50 253 CYS A O 1
ATOM 2008 N N . PHE A 1 254 ? -12.740 2.622 32.170 1.00 94.75 254 PHE A N 1
ATOM 2009 C CA . PHE A 1 254 ? -12.404 1.416 32.929 1.00 94.75 254 PHE A CA 1
ATOM 2010 C C . PHE A 1 254 ? -11.262 1.677 33.913 1.00 94.75 254 PHE A C 1
ATOM 2012 O O . PHE A 1 254 ? -10.486 2.624 33.790 1.00 94.75 254 PHE A O 1
ATOM 2019 N N . MET A 1 255 ? -11.108 0.788 34.888 1.00 93.38 255 MET A N 1
ATOM 2020 C CA . MET A 1 255 ? -9.970 0.780 35.803 1.00 93.38 255 MET A CA 1
ATOM 2021 C C . MET A 1 255 ? -9.321 -0.595 35.808 1.00 93.38 255 MET A C 1
ATOM 2023 O O . MET A 1 255 ? -9.972 -1.592 36.120 1.00 93.38 255 MET A O 1
ATOM 2027 N N . GLN A 1 256 ? -8.022 -0.645 35.502 1.00 91.94 256 GLN A N 1
ATOM 2028 C CA . GLN A 1 256 ? -7.218 -1.843 35.720 1.00 91.94 256 GLN A CA 1
ATOM 2029 C C . GLN A 1 256 ? -6.625 -1.798 37.128 1.00 91.94 256 GLN A C 1
ATOM 2031 O O . GLN A 1 256 ? -6.014 -0.796 37.499 1.00 91.94 256 GLN A O 1
ATOM 2036 N N . PHE A 1 257 ? -6.706 -2.893 37.878 1.00 90.81 257 PHE A N 1
ATOM 2037 C CA . PHE A 1 257 ? -6.115 -3.004 39.212 1.00 90.81 257 PHE A CA 1
ATOM 2038 C C . PHE A 1 257 ? -5.504 -4.383 39.472 1.00 90.81 257 PHE A C 1
ATOM 2040 O O . PHE A 1 257 ? -5.773 -5.347 38.752 1.00 90.81 257 PHE A O 1
ATOM 2047 N N . GLN A 1 258 ? -4.621 -4.477 40.467 1.00 88.38 258 GLN A N 1
ATOM 2048 C CA . GLN A 1 258 ? -3.967 -5.733 40.837 1.00 88.38 258 GLN A CA 1
ATOM 2049 C C . GLN A 1 258 ? -4.896 -6.626 41.678 1.00 88.38 258 GLN A C 1
ATOM 2051 O O . GLN A 1 258 ? -5.529 -6.164 42.627 1.00 88.38 258 GLN A O 1
ATOM 2056 N N . LYS A 1 259 ? -4.939 -7.932 41.379 1.00 87.75 259 LYS A N 1
ATOM 2057 C CA . LYS A 1 259 ? -5.690 -8.924 42.168 1.00 87.75 259 LYS A CA 1
ATOM 2058 C C . LYS A 1 259 ? -5.274 -8.870 43.643 1.00 87.75 259 LYS A C 1
ATOM 2060 O O . LYS A 1 259 ? -4.092 -8.997 43.964 1.00 87.75 259 LYS A O 1
ATOM 2065 N N . GLY A 1 260 ? -6.250 -8.680 44.530 1.00 84.50 260 GLY A N 1
ATOM 2066 C CA . GLY A 1 260 ? -6.033 -8.566 45.977 1.00 84.50 260 GLY A CA 1
ATOM 2067 C C . GLY A 1 260 ? -5.377 -7.257 46.436 1.00 84.50 260 GLY A C 1
ATOM 2068 O O . GLY A 1 260 ? -5.060 -7.130 47.617 1.00 84.50 260 GLY A O 1
ATOM 2069 N N . ASN A 1 261 ? -5.151 -6.297 45.533 1.00 86.88 261 ASN A N 1
ATOM 2070 C CA . ASN A 1 261 ? -4.708 -4.952 45.884 1.00 86.88 261 ASN A CA 1
ATOM 2071 C C . ASN A 1 261 ? -5.310 -3.895 44.925 1.00 86.88 261 ASN A C 1
ATOM 2073 O O . ASN A 1 261 ? -4.645 -3.467 43.974 1.00 86.88 261 ASN A O 1
ATOM 2077 N N . PRO A 1 262 ? -6.559 -3.453 45.175 1.00 86.62 262 PRO A N 1
ATOM 2078 C CA . PRO A 1 262 ? -7.228 -2.418 44.388 1.00 86.62 262 PRO A CA 1
ATOM 2079 C C . PRO A 1 262 ? -6.579 -1.031 44.484 1.00 86.62 262 PRO A C 1
ATOM 2081 O O . PRO A 1 262 ? -6.817 -0.197 43.612 1.00 86.62 262 PRO A O 1
ATOM 2084 N N . GLN A 1 263 ? -5.739 -0.766 45.495 1.00 83.56 263 GLN A N 1
ATOM 2085 C CA . GLN A 1 263 ? -5.004 0.500 45.589 1.00 83.56 263 GLN A CA 1
ATOM 2086 C C . GLN A 1 263 ? -4.031 0.653 44.410 1.00 83.56 263 GLN A C 1
ATOM 2088 O O . GLN A 1 263 ? -3.908 1.741 43.839 1.00 83.56 263 GLN A O 1
ATOM 2093 N N . ARG A 1 264 ? -3.410 -0.456 43.981 1.00 85.31 264 ARG A N 1
ATOM 2094 C CA . ARG A 1 264 ? -2.545 -0.529 42.793 1.00 85.31 264 ARG A CA 1
ATOM 2095 C C . ARG A 1 264 ? -3.375 -0.595 41.518 1.00 85.31 264 ARG A C 1
ATOM 2097 O O . ARG A 1 264 ? -3.589 -1.663 40.938 1.00 85.31 264 ARG A O 1
ATOM 2104 N N . ARG A 1 265 ? -3.812 0.580 41.079 1.00 88.06 265 ARG A N 1
ATOM 2105 C CA . ARG A 1 265 ? -4.719 0.775 39.945 1.00 88.06 265 ARG A CA 1
ATOM 2106 C C . ARG A 1 265 ? -4.186 1.776 38.930 1.00 88.06 265 ARG A C 1
ATOM 2108 O O . ARG A 1 265 ? -3.307 2.578 39.232 1.00 88.06 265 ARG A O 1
ATOM 2115 N N . ARG A 1 266 ? -4.756 1.744 37.730 1.00 88.12 266 ARG A N 1
ATOM 2116 C CA . ARG A 1 266 ? -4.536 2.743 36.681 1.00 88.12 266 ARG A CA 1
ATOM 2117 C C . ARG A 1 266 ? -5.768 2.871 35.780 1.00 88.12 266 ARG A C 1
ATOM 2119 O O . ARG A 1 266 ? -6.443 1.859 35.564 1.00 88.12 266 ARG A O 1
ATOM 2126 N N . PRO A 1 267 ? -6.031 4.067 35.226 1.00 91.06 267 PRO A N 1
ATOM 2127 C CA . PRO A 1 267 ? -7.076 4.255 34.229 1.00 91.06 267 PRO A CA 1
ATOM 2128 C C . PRO A 1 267 ? -6.875 3.348 33.016 1.00 91.06 267 PRO A C 1
ATOM 2130 O O . PRO A 1 267 ? -5.751 3.141 32.547 1.00 91.06 267 PRO A O 1
ATOM 2133 N N . ALA A 1 268 ? -7.978 2.815 32.512 1.00 91.12 268 ALA A N 1
ATOM 2134 C CA . ALA A 1 268 ? -8.061 2.034 31.293 1.00 91.12 268 ALA A CA 1
ATOM 2135 C C . ALA A 1 268 ? -9.272 2.494 30.478 1.00 91.12 268 ALA A C 1
ATOM 2137 O O . ALA A 1 268 ? -10.225 3.037 31.023 1.00 91.12 268 ALA A O 1
ATOM 2138 N N . ARG A 1 269 ? -9.248 2.303 29.166 1.00 89.00 269 ARG A N 1
ATOM 2139 C CA . ARG A 1 269 ? -10.372 2.666 28.303 1.00 89.00 269 ARG A CA 1
ATOM 2140 C C . ARG A 1 269 ? -10.572 1.657 27.194 1.00 89.00 269 ARG A C 1
ATOM 2142 O O . ARG A 1 269 ? -9.628 0.972 26.803 1.00 89.00 269 ARG A O 1
ATOM 2149 N N . ARG A 1 270 ? -11.784 1.607 26.661 1.00 87.31 270 ARG A N 1
ATOM 2150 C CA . ARG A 1 270 ? -12.105 0.894 25.424 1.00 87.31 270 ARG A CA 1
ATOM 2151 C C . ARG A 1 270 ? -12.206 1.918 24.302 1.00 87.31 270 ARG A C 1
ATOM 2153 O O . ARG A 1 270 ? -13.096 2.761 24.328 1.00 87.31 270 ARG A O 1
ATOM 2160 N N . ARG A 1 271 ? -11.306 1.889 23.319 1.00 75.88 271 ARG A N 1
ATOM 2161 C CA . ARG A 1 271 ? -11.501 2.707 22.119 1.00 75.88 271 ARG A CA 1
ATOM 2162 C C . ARG A 1 271 ? -12.598 2.063 21.272 1.00 75.88 271 ARG A C 1
ATOM 2164 O O . ARG A 1 271 ? -12.441 0.892 20.922 1.00 75.88 271 ARG A O 1
ATOM 2171 N N . PRO A 1 272 ? -13.678 2.794 20.945 1.00 62.94 272 PRO A N 1
ATOM 2172 C CA . PRO A 1 272 ? -14.642 2.296 19.979 1.00 62.94 272 PRO A CA 1
ATOM 2173 C C . PRO A 1 272 ? -13.925 2.094 18.643 1.00 62.94 272 PRO A C 1
ATOM 2175 O O . PRO A 1 272 ? -13.056 2.892 18.271 1.00 62.94 272 PRO A O 1
ATOM 2178 N N . ASP A 1 273 ? -14.242 1.003 17.951 1.00 65.94 273 ASP A N 1
ATOM 2179 C CA . ASP A 1 273 ? -13.700 0.780 16.615 1.00 65.94 273 ASP A CA 1
ATOM 2180 C C . ASP A 1 273 ? -14.353 1.743 15.601 1.00 65.94 273 ASP A C 1
ATOM 2182 O O . ASP A 1 273 ? -15.402 2.346 15.856 1.00 65.94 273 ASP A O 1
ATOM 2186 N N . ALA A 1 274 ? -13.730 1.909 14.432 1.00 60.00 274 ALA A N 1
ATOM 2187 C CA . ALA A 1 274 ? -14.243 2.807 13.397 1.00 60.00 274 ALA A CA 1
ATOM 2188 C C . ALA A 1 274 ? -15.660 2.424 12.918 1.00 60.00 274 ALA A C 1
ATOM 2190 O O . ALA A 1 274 ? -16.427 3.290 12.503 1.00 60.00 274 ALA A O 1
ATOM 2191 N N . SER A 1 275 ? -16.040 1.146 12.992 1.00 62.69 275 SER A N 1
ATOM 2192 C CA . SER A 1 275 ? -17.366 0.665 12.585 1.00 62.69 275 SER A CA 1
ATOM 2193 C C . SER A 1 275 ? -18.438 1.011 13.621 1.00 62.69 275 SER A C 1
ATOM 2195 O O . SER A 1 275 ? -19.551 1.375 13.256 1.00 62.69 275 SER A O 1
ATOM 2197 N N . GLU A 1 276 ? -18.125 0.930 14.913 1.00 63.44 276 GLU A N 1
ATOM 2198 C CA . GLU A 1 276 ? -18.990 1.390 16.003 1.00 63.44 276 GLU A CA 1
ATOM 2199 C C . GLU A 1 276 ? -19.196 2.897 15.947 1.00 63.44 276 GLU A C 1
ATOM 2201 O O . GLU A 1 276 ? -20.313 3.378 16.134 1.00 63.44 276 GLU A O 1
ATOM 2206 N N . ILE A 1 277 ? -18.123 3.628 15.642 1.00 61.66 277 ILE A N 1
ATOM 2207 C CA . ILE A 1 277 ? -18.171 5.064 15.393 1.00 61.66 277 ILE A CA 1
ATOM 2208 C C . ILE A 1 277 ? -19.100 5.371 14.211 1.00 61.66 277 ILE A C 1
ATOM 2210 O O . ILE A 1 277 ? -19.975 6.221 14.347 1.00 61.66 277 ILE A O 1
ATOM 2214 N N . ALA A 1 278 ? -18.953 4.661 13.087 1.00 61.72 278 ALA A N 1
ATOM 2215 C CA . ALA A 1 278 ? -19.801 4.832 11.907 1.00 61.72 278 ALA A CA 1
ATOM 2216 C C . ALA A 1 278 ? -21.285 4.561 12.205 1.00 61.72 278 ALA A C 1
ATOM 2218 O O . ALA A 1 278 ? -22.135 5.368 11.847 1.00 61.72 278 ALA A O 1
ATOM 2219 N N . LYS A 1 279 ? -21.599 3.474 12.923 1.00 66.12 279 LYS A N 1
ATOM 2220 C CA . LYS A 1 279 ? -22.981 3.119 13.301 1.00 66.12 279 LYS A CA 1
ATOM 2221 C C . LYS A 1 279 ? -23.634 4.121 14.251 1.00 66.12 279 LYS A C 1
ATOM 2223 O O . LYS A 1 279 ? -24.850 4.267 14.246 1.00 66.12 279 LYS A O 1
ATOM 2228 N N . ARG A 1 280 ? -22.840 4.753 15.120 1.00 61.88 280 ARG A N 1
ATOM 2229 C CA . ARG A 1 280 ? -23.308 5.735 16.112 1.00 61.88 280 ARG A CA 1
ATOM 2230 C C . ARG A 1 280 ? -23.223 7.177 15.607 1.00 61.88 280 ARG A C 1
ATOM 2232 O O . ARG A 1 280 ? -23.528 8.091 16.371 1.00 61.88 280 ARG A O 1
ATOM 2239 N N . ALA A 1 281 ? -22.776 7.394 14.371 1.00 61.44 281 ALA A N 1
ATOM 2240 C CA . ALA A 1 281 ? -22.645 8.727 13.810 1.00 61.44 281 ALA A CA 1
ATOM 2241 C C . ALA A 1 281 ? -24.031 9.382 13.691 1.00 61.44 281 ALA A C 1
ATOM 2243 O O . ALA A 1 281 ? -24.966 8.817 13.120 1.00 61.44 281 ALA A O 1
ATOM 2244 N N . VAL A 1 282 ? -24.171 10.576 14.267 1.00 59.81 282 VAL A N 1
ATOM 2245 C CA . VAL A 1 282 ? -25.438 11.312 14.276 1.00 59.81 282 VAL A CA 1
ATOM 2246 C C . VAL A 1 282 ? -25.529 12.092 12.971 1.00 59.81 282 VAL A C 1
ATOM 2248 O O . VAL A 1 282 ? -24.841 13.097 12.789 1.00 59.81 282 VAL A O 1
ATOM 2251 N N . MET A 1 283 ? -26.374 11.617 12.055 1.00 62.22 283 MET A N 1
ATOM 2252 C CA . MET A 1 283 ? -26.602 12.269 10.765 1.00 62.22 283 MET A CA 1
ATOM 2253 C C . MET A 1 283 ? -27.591 13.420 10.935 1.00 62.22 283 MET A C 1
ATOM 2255 O O . MET A 1 283 ? -28.774 13.199 11.199 1.00 62.22 283 MET A O 1
ATOM 2259 N N . THR A 1 284 ? -27.126 14.658 10.781 1.00 55.53 284 THR A N 1
ATOM 2260 C CA . THR A 1 284 ? -27.998 15.837 10.853 1.00 55.53 284 THR A CA 1
ATOM 2261 C C . THR A 1 284 ? -28.535 16.208 9.473 1.00 55.53 284 THR A C 1
ATOM 2263 O O . THR A 1 284 ? -27.850 16.073 8.457 1.00 55.53 284 THR A O 1
ATOM 2266 N N . GLY A 1 285 ? -29.775 16.707 9.435 1.00 45.59 285 GLY A N 1
ATOM 2267 C CA . GLY A 1 285 ? -30.363 17.326 8.238 1.00 45.59 285 GLY A CA 1
ATOM 2268 C C . GLY A 1 285 ? -29.896 18.766 7.990 1.00 45.59 285 GLY A C 1
ATOM 2269 O O . GLY A 1 285 ? -30.162 19.305 6.928 1.00 45.59 285 GLY A O 1
ATOM 2270 N N . HIS A 1 286 ? -29.195 19.378 8.949 1.00 42.69 286 HIS A N 1
ATOM 2271 C CA . HIS A 1 286 ? -28.695 20.751 8.855 1.00 42.69 286 HIS A CA 1
ATOM 2272 C C . HIS A 1 286 ? -27.219 20.757 8.421 1.00 42.69 286 HIS A C 1
ATOM 2274 O O . HIS A 1 286 ? -26.486 19.845 8.837 1.00 42.69 286 HIS A O 1
ATOM 2280 N N . PRO A 1 287 ? -26.765 21.767 7.649 1.00 41.25 287 PRO A N 1
ATOM 2281 C CA . PRO A 1 287 ? -25.352 21.957 7.333 1.00 41.25 287 PRO A CA 1
ATOM 2282 C C . PRO A 1 287 ? -24.554 22.031 8.635 1.00 41.25 287 PRO A C 1
ATOM 2284 O O . PRO A 1 287 ? -24.913 22.786 9.541 1.00 41.25 287 PRO A O 1
ATOM 2287 N N . CYS A 1 288 ? -23.490 21.239 8.773 1.00 48.22 288 CYS A N 1
ATOM 2288 C CA . CYS A 1 288 ? -22.569 21.472 9.878 1.00 48.22 288 CYS A CA 1
ATOM 2289 C C . CYS A 1 288 ? -21.843 22.802 9.627 1.00 48.22 288 CYS A C 1
ATOM 2291 O O . CYS A 1 288 ? -21.539 23.143 8.488 1.00 48.22 288 CYS A O 1
ATOM 2293 N N . SER A 1 289 ? -21.487 23.536 10.682 1.00 40.62 289 SER A N 1
ATOM 2294 C CA . SER A 1 289 ? -20.623 24.732 10.613 1.00 40.62 289 SER A CA 1
ATOM 2295 C C . SER A 1 289 ? -19.181 24.426 10.159 1.00 40.62 289 SER A C 1
ATOM 2297 O O . SER A 1 289 ? -18.298 25.272 10.243 1.00 40.62 289 SER A O 1
ATOM 2299 N N . ILE A 1 290 ? -18.956 23.205 9.675 1.00 43.09 290 ILE A N 1
ATOM 2300 C CA . ILE A 1 290 ? -17.706 22.607 9.227 1.00 43.09 290 ILE A CA 1
ATOM 2301 C C . ILE A 1 290 ? -17.905 22.186 7.764 1.00 43.09 290 ILE A C 1
ATOM 2303 O O . ILE A 1 290 ? -17.772 21.025 7.381 1.00 43.09 290 ILE A O 1
ATOM 2307 N N . CYS A 1 291 ? -18.311 23.126 6.921 1.00 42.31 291 CYS A N 1
ATOM 2308 C CA . CYS A 1 291 ? -18.170 22.937 5.486 1.00 42.31 291 CYS A CA 1
ATOM 2309 C C . CYS A 1 291 ? -16.678 23.089 5.181 1.00 42.31 291 CYS A C 1
ATOM 2311 O O . CYS A 1 291 ? -16.166 24.187 5.360 1.00 42.31 291 CYS A O 1
ATOM 2313 N N . PHE A 1 292 ? -16.002 21.986 4.821 1.00 43.25 292 PHE A N 1
ATOM 2314 C CA . PHE A 1 292 ? -14.609 21.911 4.344 1.00 43.25 292 PHE A CA 1
ATOM 2315 C C . PHE A 1 292 ? -13.713 23.050 4.856 1.00 43.25 292 PHE A C 1
ATOM 2317 O O . PHE A 1 292 ? -13.544 24.058 4.172 1.00 43.25 292 PHE A O 1
ATOM 2324 N N . SER A 1 293 ? -13.114 22.895 6.046 1.00 37.53 293 SER A N 1
ATOM 2325 C CA . SER A 1 293 ? -11.974 23.753 6.401 1.00 37.53 293 SER A CA 1
ATOM 2326 C C . SER A 1 293 ? -10.961 23.701 5.254 1.00 37.53 293 SER A C 1
ATOM 2328 O O . SER A 1 293 ? -10.802 22.631 4.665 1.00 37.53 293 SER A O 1
ATOM 2330 N N . GLU A 1 294 ? -10.307 24.822 4.937 1.00 33.66 294 GLU A N 1
ATOM 2331 C CA . GLU A 1 294 ? -9.428 25.014 3.764 1.00 33.66 294 GLU A CA 1
ATOM 2332 C C . GLU A 1 294 ? -8.361 23.908 3.570 1.00 33.66 294 GLU A C 1
ATOM 2334 O O . GLU A 1 294 ? -7.863 23.719 2.464 1.00 33.66 294 GLU A O 1
ATOM 2339 N N . ASP A 1 295 ? -8.100 23.101 4.603 1.00 36.06 295 ASP A N 1
ATOM 2340 C CA . ASP A 1 295 ? -7.243 21.909 4.597 1.00 36.06 295 ASP A CA 1
ATOM 2341 C C . ASP A 1 295 ? -7.891 20.610 4.043 1.00 36.06 295 ASP A C 1
ATOM 2343 O O . ASP A 1 295 ? -7.268 19.548 4.056 1.00 36.06 295 ASP A O 1
ATOM 2347 N N . GLY A 1 296 ? -9.145 20.638 3.574 1.00 31.23 296 GLY A N 1
ATOM 2348 C CA . GLY A 1 296 ? -9.786 19.521 2.857 1.00 31.23 296 GLY A CA 1
ATOM 2349 C C . GLY A 1 296 ? -10.213 18.306 3.699 1.00 31.23 296 GLY A C 1
ATOM 2350 O O . GLY A 1 296 ? -10.622 17.291 3.136 1.00 31.23 296 GLY A O 1
ATOM 2351 N N . GLN A 1 297 ? -10.154 18.385 5.030 1.00 39.75 297 GLN A N 1
ATOM 2352 C CA . GLN A 1 297 ? -10.571 17.311 5.943 1.00 39.75 297 GLN A CA 1
ATOM 2353 C C . GLN A 1 297 ? -11.878 17.687 6.660 1.00 39.75 297 GLN A C 1
ATOM 2355 O O . GLN A 1 297 ? -12.014 18.817 7.132 1.00 39.75 297 GLN A O 1
ATOM 2360 N N . LEU A 1 298 ? -12.842 16.761 6.795 1.00 43.25 298 LEU A N 1
ATOM 2361 C CA . LEU A 1 298 ? -13.966 16.979 7.717 1.00 43.25 298 LEU A CA 1
ATOM 2362 C C . LEU A 1 298 ? -13.381 17.034 9.131 1.00 43.25 298 LEU A C 1
ATOM 2364 O O . LEU A 1 298 ? -12.897 16.022 9.648 1.00 43.25 298 LEU A O 1
ATOM 2368 N N . THR A 1 299 ? -13.427 18.197 9.784 1.00 41.84 299 THR A N 1
ATOM 2369 C CA . THR A 1 299 ? -13.004 18.336 11.183 1.00 41.84 299 THR A CA 1
ATOM 2370 C C . THR A 1 299 ? -14.074 17.760 12.110 1.00 41.84 299 THR A C 1
ATOM 2372 O O . THR A 1 299 ? -14.820 18.449 12.789 1.00 41.84 299 THR A O 1
ATOM 2375 N N . GLY A 1 300 ? -14.171 16.435 12.139 1.00 45.69 300 GLY A N 1
ATOM 2376 C CA . GLY A 1 300 ? -15.019 15.706 13.068 1.00 45.69 300 GLY A CA 1
ATOM 2377 C C . GLY A 1 300 ? -14.183 14.864 14.015 1.00 45.69 300 GLY A C 1
ATOM 2378 O O . GLY A 1 300 ? -14.086 13.665 13.801 1.00 45.69 300 GLY A O 1
ATOM 2379 N N . CYS A 1 301 ? -13.604 15.442 15.070 1.00 48.12 301 CYS A N 1
ATOM 2380 C CA . CYS A 1 301 ? -13.210 14.643 16.237 1.00 48.12 301 CYS A CA 1
ATOM 2381 C C . CYS A 1 301 ? -13.015 15.492 17.502 1.00 48.12 301 CYS A C 1
ATOM 2383 O O . CYS A 1 301 ? -11.941 16.031 17.742 1.00 48.12 301 CYS A O 1
ATOM 2385 N N . ASN A 1 302 ? -14.070 15.562 18.323 1.00 39.00 302 ASN A N 1
ATOM 2386 C CA . ASN A 1 302 ? -13.971 15.610 19.793 1.00 39.00 302 ASN A CA 1
ATOM 2387 C C . ASN A 1 302 ? -15.301 15.240 20.495 1.00 39.00 302 ASN A C 1
ATOM 2389 O O . ASN A 1 302 ? -15.253 14.791 21.635 1.00 39.00 302 ASN A O 1
ATOM 2393 N N . ASN A 1 303 ? -16.465 15.334 19.824 1.00 41.81 303 ASN A N 1
ATOM 2394 C CA . ASN A 1 303 ? -17.789 15.248 20.476 1.00 41.81 303 ASN A CA 1
ATOM 2395 C C . ASN A 1 303 ? -18.830 14.338 19.771 1.00 41.81 303 ASN A C 1
ATOM 2397 O O . ASN A 1 303 ? -20.006 14.677 19.755 1.00 41.81 303 ASN A O 1
ATOM 2401 N N . ALA A 1 304 ? -18.430 13.177 19.237 1.00 46.41 304 ALA A N 1
ATOM 2402 C CA . ALA A 1 304 ? -19.213 12.322 18.319 1.00 46.41 304 ALA A CA 1
ATOM 2403 C C . ALA A 1 304 ? -19.189 12.808 16.859 1.00 46.41 304 ALA A C 1
ATOM 2405 O O . ALA A 1 304 ? -19.103 14.001 16.578 1.00 46.41 304 ALA A O 1
ATOM 2406 N N . HIS A 1 305 ? -19.180 11.860 15.919 1.00 52.94 305 HIS A N 1
ATOM 2407 C CA . HIS A 1 305 ? -19.124 12.166 14.492 1.00 52.94 305 HIS A CA 1
ATOM 2408 C C . HIS A 1 305 ? -20.487 12.704 14.062 1.00 52.94 305 HIS A C 1
ATOM 2410 O O . HIS A 1 305 ? -21.441 11.940 13.917 1.00 52.94 305 HIS A O 1
ATOM 2416 N N . VAL A 1 306 ? -20.567 14.022 13.903 1.00 53.53 306 VAL A N 1
ATOM 2417 C CA . VAL A 1 306 ? -21.717 14.704 13.317 1.00 53.53 306 VAL A CA 1
ATOM 2418 C C . VAL A 1 306 ? -21.330 15.070 11.895 1.00 53.53 306 VAL A C 1
ATOM 2420 O O . VAL A 1 306 ? -20.526 15.972 11.671 1.00 53.53 306 VAL A O 1
ATOM 2423 N N . ILE A 1 307 ? -21.861 14.323 10.935 1.00 63.00 307 ILE A N 1
ATOM 2424 C CA . ILE A 1 307 ? -21.673 14.580 9.508 1.00 63.00 307 ILE A CA 1
ATOM 2425 C C . ILE A 1 307 ? -23.073 14.794 8.946 1.00 63.00 307 ILE A C 1
ATOM 2427 O O . ILE A 1 307 ? -23.959 13.967 9.158 1.00 63.00 307 ILE A O 1
ATOM 2431 N N . CYS A 1 308 ? -23.308 15.916 8.267 1.00 69.19 308 CYS A N 1
ATOM 2432 C CA . CYS A 1 308 ? -24.590 16.097 7.599 1.00 69.19 308 CYS A CA 1
ATOM 2433 C C . CYS A 1 308 ? -24.680 15.163 6.383 1.00 69.19 308 CYS A C 1
ATOM 2435 O O . CYS A 1 308 ? -23.667 14.795 5.778 1.00 69.19 308 CYS A O 1
ATOM 2437 N N . LYS A 1 309 ? -25.908 14.806 6.000 1.00 75.06 309 LYS A N 1
ATOM 2438 C CA . LYS A 1 309 ? -26.183 13.898 4.872 1.00 75.06 309 LYS A CA 1
ATOM 2439 C C . LYS A 1 309 ? -25.451 14.307 3.579 1.00 75.06 309 LYS A C 1
ATOM 2441 O O . LYS A 1 309 ? -24.911 13.454 2.878 1.00 75.06 309 LYS A O 1
ATOM 2446 N N . GLN A 1 310 ? -25.369 15.609 3.309 1.00 72.94 310 GLN A N 1
ATOM 2447 C CA . GLN A 1 310 ? -24.715 16.170 2.122 1.00 72.94 310 GLN A CA 1
ATOM 2448 C C . GLN A 1 310 ? -23.181 16.048 2.171 1.00 72.94 310 GLN A C 1
ATOM 2450 O O . GLN A 1 310 ? -22.561 15.599 1.207 1.00 72.94 310 GLN A O 1
ATOM 2455 N N . CYS A 1 311 ? -22.552 16.372 3.308 1.00 72.88 311 CYS A N 1
ATOM 2456 C CA . CYS A 1 311 ? -21.105 16.217 3.497 1.00 72.88 311 CYS A CA 1
ATOM 2457 C C . CYS A 1 311 ? -20.665 14.753 3.403 1.00 72.88 311 CYS A C 1
ATOM 2459 O O . CYS A 1 311 ? -19.594 14.471 2.868 1.00 72.88 311 CYS A O 1
ATOM 2461 N N . LEU A 1 312 ? -21.497 13.823 3.881 1.00 78.69 312 LEU A N 1
ATOM 2462 C CA . LEU A 1 312 ? -21.246 12.393 3.747 1.00 78.69 312 LEU A CA 1
ATOM 2463 C C . LEU A 1 312 ? -21.228 11.965 2.271 1.00 78.69 312 LEU A C 1
ATOM 2465 O O . LEU A 1 312 ? -20.251 11.367 1.822 1.00 78.69 312 LEU A O 1
ATOM 2469 N N . CYS A 1 313 ? -22.267 12.320 1.506 1.00 81.31 313 CYS A N 1
ATOM 2470 C CA . CYS A 1 313 ? -22.358 11.992 0.080 1.00 81.31 313 CYS A CA 1
ATOM 2471 C C . CYS A 1 313 ? -21.194 12.605 -0.712 1.00 81.31 313 CYS A C 1
ATOM 2473 O O . CYS A 1 313 ? -20.550 11.928 -1.512 1.00 81.31 313 CYS A O 1
ATOM 2475 N N . MET A 1 314 ? -20.877 13.877 -0.464 1.00 78.12 314 MET A N 1
ATOM 2476 C CA . MET A 1 314 ? -19.749 14.559 -1.098 1.00 78.12 314 MET A CA 1
ATOM 2477 C C . MET A 1 314 ? -18.403 13.916 -0.742 1.00 78.12 314 MET A C 1
ATOM 2479 O O . MET A 1 314 ? -17.613 13.636 -1.640 1.00 78.12 314 MET A O 1
ATOM 2483 N N . GLY A 1 315 ? -18.147 13.633 0.537 1.00 77.88 315 GLY A N 1
ATOM 2484 C CA . GLY A 1 315 ? -16.899 13.012 0.974 1.00 77.88 315 GLY A CA 1
ATOM 2485 C C . GLY A 1 315 ? -16.690 11.621 0.372 1.00 77.88 315 GLY A C 1
ATOM 2486 O O . GLY A 1 315 ? -15.607 11.325 -0.128 1.00 77.88 315 GLY A O 1
ATOM 2487 N N . LEU A 1 316 ? -17.736 10.789 0.334 1.00 84.75 316 LEU A N 1
ATOM 2488 C CA . LEU A 1 316 ? -17.669 9.464 -0.292 1.00 84.75 316 LEU A CA 1
ATOM 2489 C C . LEU A 1 316 ? -17.466 9.543 -1.809 1.00 84.75 316 LEU A C 1
ATOM 2491 O O . LEU A 1 316 ? -16.701 8.749 -2.357 1.00 84.75 316 LEU A O 1
ATOM 2495 N N . ARG A 1 317 ? -18.093 10.517 -2.488 1.00 84.50 317 ARG A N 1
ATOM 2496 C CA . ARG A 1 317 ? -17.834 10.789 -3.910 1.00 84.50 317 ARG A CA 1
ATOM 2497 C C . ARG A 1 317 ? -16.361 11.119 -4.146 1.00 84.50 317 ARG A C 1
ATOM 2499 O O . ARG A 1 317 ? -15.748 10.514 -5.023 1.00 84.50 317 ARG A O 1
ATOM 2506 N N . THR A 1 318 ? -15.788 12.028 -3.355 1.00 80.06 318 THR A N 1
ATOM 2507 C CA . THR A 1 318 ? -14.366 12.398 -3.443 1.00 80.06 318 THR A CA 1
ATOM 2508 C C . THR A 1 318 ? -13.457 11.186 -3.257 1.00 80.06 318 THR A C 1
ATOM 2510 O O . THR A 1 318 ? -12.584 10.962 -4.088 1.00 80.06 318 THR A O 1
ATOM 2513 N N . ILE A 1 319 ? -13.710 10.360 -2.235 1.00 82.12 319 ILE A N 1
ATOM 2514 C CA . ILE A 1 319 ? -12.938 9.132 -1.989 1.00 82.12 319 ILE A CA 1
ATOM 2515 C C . ILE A 1 319 ? -13.011 8.200 -3.200 1.00 82.12 319 ILE A C 1
ATOM 2517 O O . ILE A 1 319 ? -11.982 7.806 -3.735 1.00 82.12 319 ILE A O 1
ATOM 2521 N N . CYS A 1 320 ? -14.215 7.890 -3.686 1.00 82.81 320 CYS A N 1
ATOM 2522 C CA . CYS A 1 320 ? -14.394 6.989 -4.828 1.00 82.81 320 CYS A CA 1
ATOM 2523 C C . CYS A 1 320 ? -13.746 7.508 -6.125 1.00 82.81 320 CYS A C 1
ATOM 2525 O O . CYS A 1 320 ? -13.430 6.707 -7.007 1.00 82.81 320 CYS A O 1
ATOM 2527 N N . GLY A 1 321 ? -13.572 8.828 -6.251 1.00 75.31 321 GLY A N 1
ATOM 2528 C CA . GLY A 1 321 ? -12.945 9.478 -7.400 1.00 75.31 321 GLY A CA 1
ATOM 2529 C C . GLY A 1 321 ? -11.415 9.442 -7.401 1.00 75.31 321 GLY A C 1
ATOM 2530 O O . GLY A 1 321 ? -10.828 9.614 -8.466 1.00 75.31 321 GLY A O 1
ATOM 2531 N N . ASP A 1 322 ? -10.775 9.191 -6.255 1.00 74.62 322 ASP A N 1
ATOM 2532 C CA . ASP A 1 322 ? -9.318 9.222 -6.123 1.00 74.62 322 ASP A CA 1
ATOM 2533 C C . ASP A 1 322 ? -8.779 7.960 -5.431 1.00 74.62 322 ASP A C 1
ATOM 2535 O O . ASP A 1 322 ? -8.969 7.712 -4.239 1.00 74.62 322 ASP A O 1
ATOM 2539 N N . THR A 1 323 ? -8.066 7.135 -6.197 1.00 74.44 323 THR A N 1
ATOM 2540 C CA . THR A 1 323 ? -7.454 5.896 -5.703 1.00 74.44 323 THR A CA 1
ATOM 2541 C C . THR A 1 323 ? -6.108 6.110 -5.019 1.00 74.44 323 THR A C 1
ATOM 2543 O O . THR A 1 323 ? -5.500 5.119 -4.629 1.00 74.44 323 THR A O 1
ATOM 2546 N N . LEU A 1 324 ? -5.614 7.346 -4.895 1.00 69.75 324 LEU A N 1
ATOM 2547 C CA . LEU A 1 324 ? -4.338 7.685 -4.250 1.00 69.75 324 LEU A CA 1
ATOM 2548 C C . LEU A 1 324 ? -4.508 8.158 -2.798 1.00 69.75 324 LEU A C 1
ATOM 2550 O O . LEU A 1 324 ? -3.538 8.175 -2.041 1.00 69.75 324 LEU A O 1
ATOM 2554 N N . VAL A 1 325 ? -5.727 8.510 -2.383 1.00 67.06 325 VAL A N 1
ATOM 2555 C CA . VAL A 1 325 ? -6.020 8.940 -1.008 1.00 67.06 325 VAL A CA 1
ATOM 2556 C C . VAL A 1 325 ? -6.359 7.719 -0.162 1.00 67.06 325 VAL A C 1
ATOM 2558 O O . VAL A 1 325 ? -7.380 7.088 -0.392 1.00 67.06 325 VAL A O 1
ATOM 2561 N N . TRP A 1 326 ? -5.533 7.359 0.823 1.00 73.25 326 TRP A N 1
ATOM 2562 C CA . TRP A 1 326 ? -5.731 6.121 1.603 1.00 73.25 326 TRP A CA 1
ATOM 2563 C C . TRP A 1 326 ? -5.949 6.327 3.098 1.00 73.25 326 TRP A C 1
ATOM 2565 O O . TRP A 1 326 ? -6.402 5.401 3.766 1.00 73.25 326 TRP A O 1
ATOM 2575 N N . ASP A 1 327 ? -5.647 7.506 3.625 1.00 66.00 327 ASP A N 1
ATOM 2576 C CA . ASP A 1 327 ? -5.722 7.830 5.049 1.00 66.00 327 ASP A CA 1
ATOM 2577 C C . ASP A 1 327 ? -6.507 9.127 5.255 1.00 66.00 327 ASP A C 1
ATOM 2579 O O . ASP A 1 327 ? -6.671 9.913 4.323 1.00 66.00 327 ASP A O 1
ATOM 2583 N N . ASN A 1 328 ? -6.987 9.347 6.483 1.00 64.38 328 ASN A N 1
ATOM 2584 C CA . ASN A 1 328 ? -7.823 10.495 6.855 1.00 64.38 328 ASN A CA 1
ATOM 2585 C C . ASN A 1 328 ? -9.068 10.644 5.958 1.00 64.38 328 ASN A C 1
ATOM 2587 O O . ASN A 1 328 ? -9.452 11.745 5.563 1.00 64.38 328 ASN A O 1
ATOM 2591 N N . LEU A 1 329 ? -9.681 9.512 5.610 1.00 68.31 329 LEU A N 1
ATOM 2592 C CA . LEU A 1 329 ? -10.840 9.439 4.731 1.00 68.31 329 LEU A CA 1
ATOM 2593 C C . LEU A 1 329 ? -12.060 9.997 5.455 1.00 68.31 329 LEU A C 1
ATOM 2595 O O . LEU A 1 329 ? -12.409 9.527 6.532 1.00 68.31 329 LEU A O 1
ATOM 2599 N N . LEU A 1 330 ? -12.734 10.978 4.858 1.00 67.44 330 LEU A N 1
ATOM 2600 C CA . LEU A 1 330 ? -13.746 11.810 5.516 1.00 67.44 330 LEU A CA 1
ATOM 2601 C C . LEU A 1 330 ? -13.133 12.642 6.657 1.00 67.44 330 LEU A C 1
ATOM 2603 O O . LEU A 1 330 ? -13.036 13.856 6.526 1.00 67.44 330 LEU A O 1
ATOM 2607 N N . CYS A 1 331 ? -12.673 11.997 7.729 1.00 62.88 331 CYS A N 1
ATOM 2608 C CA . CYS A 1 331 ? -11.955 12.583 8.858 1.00 62.88 331 CYS A CA 1
ATOM 2609 C C . CYS A 1 331 ? -10.707 11.750 9.211 1.00 62.88 331 CYS A C 1
ATOM 2611 O O . CYS A 1 331 ? -10.491 10.662 8.677 1.00 62.88 331 CYS A O 1
ATOM 2613 N N . GLY A 1 332 ? -9.919 12.197 10.194 1.00 57.81 332 GLY A N 1
ATOM 2614 C CA . GLY A 1 332 ? -8.735 11.470 10.681 1.00 57.81 332 GLY A CA 1
ATOM 2615 C C . GLY A 1 332 ? -8.994 10.086 11.307 1.00 57.81 332 GLY A C 1
ATOM 2616 O O . GLY A 1 332 ? -8.052 9.426 11.740 1.00 57.81 332 GLY A O 1
ATOM 2617 N N . CYS A 1 333 ? -10.252 9.636 11.402 1.00 59.66 333 CYS A N 1
ATOM 2618 C CA . CYS A 1 333 ? -10.620 8.352 12.004 1.00 59.66 333 CYS A CA 1
ATOM 2619 C C . CYS A 1 333 ? -10.809 7.204 11.000 1.00 59.66 333 CYS A C 1
ATOM 2621 O O . CYS A 1 333 ? -10.824 6.051 11.438 1.00 59.66 333 CYS A O 1
ATOM 2623 N N . PHE A 1 334 ? -10.936 7.473 9.694 1.00 67.94 334 PHE A N 1
ATOM 2624 C CA . PHE A 1 334 ? -11.113 6.421 8.684 1.00 67.94 334 PHE A CA 1
ATOM 2625 C C . PHE A 1 334 ? -9.932 6.356 7.709 1.00 67.94 334 PHE A C 1
ATOM 2627 O O . PHE A 1 334 ? -9.287 7.355 7.395 1.00 67.94 334 PHE A O 1
ATOM 2634 N N . SER A 1 335 ? -9.635 5.153 7.224 1.00 72.19 335 SER A N 1
ATOM 2635 C CA . SER A 1 335 ? -8.571 4.881 6.251 1.00 72.19 335 SER A CA 1
ATOM 2636 C C . SER A 1 335 ? -8.919 3.677 5.378 1.00 72.19 335 SER A C 1
ATOM 2638 O O . SER A 1 335 ? -9.950 3.027 5.570 1.00 72.19 335 SER A O 1
ATOM 2640 N N . LYS A 1 336 ? -8.035 3.306 4.444 1.00 76.62 336 LYS A N 1
ATOM 2641 C CA . LYS A 1 336 ? -8.187 2.100 3.615 1.00 76.62 336 LYS A CA 1
ATOM 2642 C C . LYS A 1 336 ? -8.330 0.819 4.445 1.00 76.62 336 LYS A C 1
ATOM 2644 O O . LYS A 1 336 ? -8.830 -0.184 3.950 1.00 76.62 336 LYS A O 1
ATOM 2649 N N . THR A 1 337 ? -7.908 0.847 5.712 1.00 73.06 337 THR A N 1
ATOM 2650 C CA . THR A 1 337 ? -8.034 -0.285 6.642 1.00 73.06 337 THR A CA 1
ATOM 2651 C C . THR A 1 337 ? -9.395 -0.354 7.337 1.00 73.06 337 THR A C 1
ATOM 2653 O O . THR A 1 337 ? -9.784 -1.410 7.816 1.00 73.06 337 THR A O 1
ATOM 2656 N N . THR A 1 338 ? -10.186 0.722 7.348 1.00 72.25 338 THR A N 1
ATOM 2657 C CA . THR A 1 338 ? -11.502 0.753 8.005 1.00 72.25 338 THR A CA 1
ATOM 2658 C C . THR A 1 338 ? -12.625 0.382 7.034 1.00 72.25 338 THR A C 1
ATOM 2660 O O . THR A 1 338 ? -13.622 1.098 6.912 1.00 72.25 338 THR A O 1
ATOM 2663 N N . ARG A 1 339 ? -12.470 -0.741 6.319 1.00 82.81 339 ARG A N 1
ATOM 2664 C CA . ARG A 1 339 ? -13.365 -1.144 5.218 1.00 82.81 339 ARG A CA 1
ATOM 2665 C C . ARG A 1 339 ? -14.833 -1.227 5.633 1.00 82.81 339 ARG A C 1
ATOM 2667 O O . ARG A 1 339 ? -15.689 -0.622 4.998 1.00 82.81 339 ARG A O 1
ATOM 2674 N N . LYS A 1 340 ? -15.122 -1.938 6.724 1.00 77.81 340 LYS A N 1
ATOM 2675 C CA . LYS A 1 340 ? -16.492 -2.145 7.224 1.00 77.81 340 LYS A CA 1
ATOM 2676 C C . LYS A 1 340 ? -17.175 -0.837 7.631 1.00 77.81 340 LYS A C 1
ATOM 2678 O O . LYS A 1 340 ? -18.354 -0.646 7.346 1.00 77.81 340 LYS A O 1
ATOM 2683 N N . ALA A 1 341 ? -16.426 0.066 8.257 1.00 73.94 341 ALA A N 1
ATOM 2684 C CA . ALA A 1 341 ? -16.924 1.368 8.674 1.00 73.94 341 ALA A CA 1
ATOM 2685 C C . ALA A 1 341 ? -17.320 2.233 7.471 1.00 73.94 341 ALA A C 1
ATOM 2687 O O . ALA A 1 341 ? -18.419 2.776 7.441 1.00 73.94 341 ALA A O 1
ATOM 2688 N N . LEU A 1 342 ? -16.459 2.294 6.451 1.00 81.62 342 LEU A N 1
ATOM 2689 C CA . LEU A 1 342 ? -16.725 3.058 5.231 1.00 81.62 342 LEU A CA 1
ATOM 2690 C C . LEU A 1 342 ? -17.881 2.473 4.414 1.00 81.62 342 LEU A C 1
ATOM 2692 O O . LEU A 1 342 ? -18.670 3.234 3.869 1.00 81.62 342 LEU A O 1
ATOM 2696 N N . LEU A 1 343 ? -18.030 1.144 4.380 1.00 87.44 343 LEU A N 1
ATOM 2697 C CA . LEU A 1 343 ? -19.199 0.506 3.765 1.00 87.44 343 LEU A CA 1
ATOM 2698 C C . LEU A 1 343 ? -20.491 0.810 4.537 1.00 87.44 343 LEU A C 1
ATOM 2700 O O . LEU A 1 343 ? -21.496 1.123 3.915 1.00 87.44 343 LEU A O 1
ATOM 2704 N N . THR A 1 344 ? -20.451 0.822 5.874 1.00 83.06 344 THR A N 1
ATOM 2705 C CA . THR A 1 344 ? -21.612 1.217 6.700 1.00 83.06 344 THR A CA 1
ATOM 2706 C C . THR A 1 344 ? -22.004 2.677 6.433 1.00 83.06 344 THR A C 1
ATOM 2708 O O . THR A 1 344 ? -23.175 3.007 6.283 1.00 83.06 344 THR A O 1
ATOM 2711 N N . LEU A 1 345 ? -21.021 3.577 6.334 1.00 83.88 345 LEU A N 1
ATOM 2712 C CA . LEU A 1 345 ? -21.257 4.981 5.984 1.00 83.88 345 LEU A CA 1
ATOM 2713 C C . LEU A 1 345 ? -21.811 5.145 4.561 1.00 83.88 345 LEU A C 1
ATOM 2715 O O . LEU A 1 345 ? -22.647 6.016 4.332 1.00 83.88 345 LEU A O 1
ATOM 2719 N N . ALA A 1 346 ? -21.385 4.299 3.623 1.00 89.25 346 ALA A N 1
ATOM 2720 C CA . ALA A 1 346 ? -21.927 4.267 2.272 1.00 89.25 346 ALA A CA 1
ATOM 2721 C C . ALA A 1 346 ? -23.398 3.823 2.246 1.00 89.25 346 ALA A C 1
ATOM 2723 O O . ALA A 1 346 ? -24.202 4.480 1.595 1.00 89.25 346 ALA A O 1
ATOM 2724 N N . GLU A 1 347 ? -23.774 2.806 3.028 1.00 89.12 347 GLU A N 1
ATOM 2725 C CA . GLU A 1 347 ? -25.180 2.399 3.196 1.00 89.12 347 GLU A CA 1
ATOM 2726 C C . GLU A 1 347 ? -26.038 3.548 3.750 1.00 89.12 347 GLU A C 1
ATOM 2728 O O . GLU A 1 347 ? -27.141 3.799 3.268 1.00 89.12 347 GLU A O 1
ATOM 2733 N N . HIS A 1 348 ? -25.524 4.301 4.730 1.00 85.00 348 HIS A N 1
ATOM 2734 C CA . HIS A 1 348 ? -26.220 5.483 5.248 1.00 85.00 348 HIS A CA 1
ATOM 2735 C C . HIS A 1 348 ? -26.404 6.579 4.187 1.00 85.00 348 HIS A C 1
ATOM 2737 O O . HIS A 1 348 ? -27.455 7.226 4.153 1.00 85.00 348 HIS A O 1
ATOM 2743 N N . ALA A 1 349 ? -25.405 6.795 3.327 1.00 88.44 349 ALA A N 1
ATOM 2744 C CA . ALA A 1 349 ? -25.503 7.735 2.213 1.00 88.44 349 ALA A CA 1
ATOM 2745 C C . ALA A 1 349 ? -26.543 7.275 1.182 1.00 88.44 349 ALA A C 1
ATOM 2747 O O . ALA A 1 349 ? -27.378 8.075 0.762 1.00 88.44 349 ALA A O 1
ATOM 2748 N N . ASP A 1 350 ? -26.545 5.986 0.845 1.00 91.50 350 ASP A N 1
ATOM 2749 C CA . ASP A 1 350 ? -27.505 5.373 -0.071 1.00 91.50 350 ASP A CA 1
ATOM 2750 C C . ASP A 1 350 ? -28.949 5.537 0.420 1.00 91.50 350 ASP A C 1
ATOM 2752 O O . ASP A 1 350 ? -29.785 6.082 -0.304 1.00 91.50 350 ASP A O 1
ATOM 2756 N N . VAL A 1 351 ? -29.230 5.180 1.680 1.00 89.81 351 VAL A N 1
ATOM 2757 C CA . VAL A 1 351 ? -30.552 5.395 2.302 1.00 89.81 351 VAL A CA 1
ATOM 2758 C C . VAL A 1 351 ? -30.936 6.873 2.253 1.00 89.81 351 VAL A C 1
ATOM 2760 O O . VAL A 1 351 ? -32.040 7.220 1.846 1.00 89.81 351 VAL A O 1
ATOM 2763 N N . SER A 1 352 ? -30.005 7.765 2.596 1.00 86.50 352 SER A N 1
ATOM 2764 C CA . SER A 1 352 ? -30.260 9.204 2.586 1.00 86.50 352 SER A CA 1
ATOM 2765 C C . SER A 1 352 ? -30.592 9.754 1.195 1.00 86.50 352 SER A C 1
ATOM 2767 O O . SER A 1 352 ? -31.412 10.668 1.084 1.00 86.50 352 SER A O 1
ATOM 2769 N N . VAL A 1 353 ? -29.937 9.263 0.143 1.00 89.12 353 VAL A N 1
ATOM 2770 C CA . VAL A 1 353 ? -30.232 9.668 -1.236 1.00 89.12 353 VAL A CA 1
ATOM 2771 C C . VAL A 1 353 ? -31.600 9.148 -1.657 1.00 89.12 353 VAL A C 1
ATOM 2773 O O . VAL A 1 353 ? -32.394 9.922 -2.185 1.00 89.12 353 VAL A O 1
ATOM 2776 N N . GLN A 1 354 ? -31.912 7.884 -1.369 1.00 90.75 354 GLN A N 1
ATOM 2777 C CA . GLN A 1 354 ? -33.207 7.292 -1.715 1.00 90.75 354 GLN A CA 1
ATOM 2778 C C . GLN A 1 354 ? -34.373 7.963 -0.976 1.00 90.75 354 GLN A C 1
ATOM 2780 O O . GLN A 1 354 ? -35.410 8.232 -1.586 1.00 90.75 354 GLN A O 1
ATOM 2785 N N . ASP A 1 355 ? -34.181 8.337 0.292 1.00 88.38 355 ASP A N 1
ATOM 2786 C CA . ASP A 1 355 ? -35.149 9.131 1.053 1.00 88.38 355 ASP A CA 1
ATOM 2787 C C . ASP A 1 355 ? -35.435 10.476 0.365 1.00 88.38 355 ASP A C 1
ATOM 2789 O O . ASP A 1 355 ? -36.594 10.863 0.223 1.00 88.38 355 ASP A O 1
ATOM 2793 N N . ARG A 1 356 ? -34.392 11.185 -0.100 1.00 86.00 356 ARG A N 1
ATOM 2794 C CA . ARG A 1 356 ? -34.533 12.486 -0.786 1.00 86.00 356 ARG A CA 1
ATOM 2795 C C . ARG A 1 356 ? -35.116 12.359 -2.192 1.00 86.00 356 ARG A C 1
ATOM 2797 O O . ARG A 1 356 ? -35.808 13.268 -2.631 1.00 86.00 356 ARG A O 1
ATOM 2804 N N . ILE A 1 357 ? -34.871 11.252 -2.891 1.00 88.19 357 ILE A N 1
ATOM 2805 C CA . ILE A 1 357 ? -35.524 10.959 -4.177 1.00 88.19 357 ILE A CA 1
ATOM 2806 C C . ILE A 1 357 ? -37.021 10.707 -3.957 1.00 88.19 357 ILE A C 1
ATOM 2808 O O . ILE A 1 357 ? -37.852 11.248 -4.682 1.00 88.19 357 ILE A O 1
ATOM 2812 N N . THR A 1 358 ? -37.365 9.919 -2.936 1.00 87.81 358 THR A N 1
ATOM 2813 C CA . THR A 1 358 ? -38.757 9.554 -2.622 1.00 87.81 358 THR A CA 1
ATOM 2814 C C . THR A 1 358 ? -39.541 10.731 -2.040 1.00 87.81 358 THR A C 1
ATOM 2816 O O . THR A 1 358 ? -40.740 10.866 -2.274 1.00 87.81 358 THR A O 1
ATOM 2819 N N . SER A 1 359 ? -38.873 11.594 -1.273 1.00 88.00 359 SER A N 1
ATOM 2820 C CA . SER A 1 359 ? -39.436 12.803 -0.667 1.00 88.00 359 SER A CA 1
ATOM 2821 C C . SER A 1 359 ? -38.552 14.017 -0.978 1.00 88.00 359 SER A C 1
ATOM 2823 O O . SER A 1 359 ? -37.751 14.423 -0.129 1.00 88.00 359 SER A O 1
ATOM 2825 N N . PRO A 1 360 ? -38.685 14.604 -2.183 1.00 84.75 360 PRO A N 1
ATOM 2826 C CA . PRO A 1 360 ? -37.887 15.754 -2.591 1.00 84.75 360 PRO A CA 1
ATOM 2827 C C . PRO A 1 360 ? -38.087 16.963 -1.668 1.00 84.75 360 PRO A C 1
ATOM 2829 O O . PRO A 1 360 ? -39.188 17.143 -1.126 1.00 84.75 360 PRO A O 1
ATOM 2832 N N . PRO A 1 361 ? -37.062 17.822 -1.506 1.00 84.06 361 PRO A N 1
ATOM 2833 C CA . PRO A 1 361 ? -37.206 19.076 -0.779 1.00 84.06 361 PRO A CA 1
ATOM 2834 C C . PRO A 1 361 ? -38.345 19.919 -1.358 1.00 84.06 361 PRO A C 1
ATOM 2836 O O . PRO A 1 361 ? -38.504 20.022 -2.575 1.00 84.06 361 PRO A O 1
ATOM 2839 N N . LYS A 1 362 ? -39.153 20.505 -0.469 1.00 85.44 362 LYS A N 1
ATOM 2840 C CA . LYS A 1 362 ? -40.264 21.392 -0.853 1.00 85.44 362 LYS A CA 1
ATOM 2841 C C . LYS A 1 362 ? -39.816 22.836 -1.044 1.00 85.44 362 LYS A C 1
ATOM 2843 O O . LYS A 1 362 ? -40.484 23.577 -1.758 1.00 85.44 362 LYS A O 1
ATOM 2848 N N . ASP A 1 363 ? -38.740 23.227 -0.368 1.00 89.56 363 ASP A N 1
ATOM 2849 C CA . ASP A 1 363 ? -38.117 24.531 -0.545 1.00 89.56 363 ASP A CA 1
ATOM 2850 C C . ASP A 1 363 ? -37.395 24.594 -1.898 1.00 89.56 363 ASP A C 1
ATOM 2852 O O . ASP A 1 363 ? -36.732 23.639 -2.305 1.00 89.56 363 ASP A O 1
ATOM 2856 N N . GLU A 1 364 ? -37.549 25.711 -2.609 1.00 82.00 364 GLU A N 1
ATOM 2857 C CA . GLU A 1 364 ? -37.043 25.859 -3.976 1.00 82.00 364 GLU A CA 1
ATOM 2858 C C . GLU A 1 364 ? -35.512 25.872 -4.036 1.00 82.00 364 GLU A C 1
ATOM 2860 O O . GLU A 1 364 ? -34.932 25.302 -4.960 1.00 82.00 364 GLU A O 1
ATOM 2865 N N . LEU A 1 365 ? -34.853 26.477 -3.045 1.00 78.38 365 LEU A N 1
ATOM 2866 C CA . LEU A 1 365 ? -33.396 26.547 -2.994 1.00 78.38 365 LEU A CA 1
ATOM 2867 C C . LEU A 1 365 ? -32.812 25.169 -2.658 1.00 78.38 365 LEU A C 1
ATOM 2869 O O . LEU A 1 365 ? -31.928 24.681 -3.360 1.00 78.38 365 LEU A O 1
ATOM 2873 N N . GLU A 1 366 ? -33.378 24.486 -1.659 1.00 75.50 366 GLU A N 1
ATOM 2874 C CA . GLU A 1 366 ? -32.968 23.119 -1.305 1.00 75.50 366 GLU A CA 1
ATOM 2875 C C . GLU A 1 366 ? -33.207 22.116 -2.445 1.00 75.50 366 GLU A C 1
ATOM 2877 O O . GLU A 1 366 ? -32.459 21.142 -2.600 1.00 75.50 366 GLU A O 1
ATOM 2882 N N . ARG A 1 367 ? -34.249 22.340 -3.254 1.00 81.19 367 ARG A N 1
ATOM 2883 C CA . ARG A 1 367 ? -34.555 21.528 -4.436 1.00 81.19 367 ARG A CA 1
ATOM 2884 C C . ARG A 1 367 ? -33.514 21.725 -5.537 1.00 81.19 367 ARG A C 1
ATOM 2886 O O . ARG A 1 367 ? -33.039 20.733 -6.084 1.00 81.19 367 ARG A O 1
ATOM 2893 N N . GLN A 1 368 ? -33.109 22.963 -5.817 1.00 81.12 368 GLN A N 1
ATOM 2894 C CA . GLN A 1 368 ? -32.047 23.259 -6.789 1.00 81.12 368 GLN A CA 1
ATOM 2895 C C . GLN A 1 368 ? -30.689 22.682 -6.361 1.00 81.12 368 GLN A C 1
ATOM 2897 O O . GLN A 1 368 ? -29.968 22.108 -7.186 1.00 81.12 368 GLN A O 1
ATOM 2902 N N . ASP A 1 369 ? -30.363 22.761 -5.069 1.00 78.19 369 ASP A N 1
ATOM 2903 C CA . ASP A 1 369 ? -29.153 22.153 -4.509 1.00 78.19 369 ASP A CA 1
ATOM 2904 C C . ASP A 1 369 ? -29.181 20.626 -4.636 1.00 78.19 369 ASP A C 1
ATOM 2906 O O . ASP A 1 369 ? -28.189 20.004 -5.029 1.00 78.19 369 ASP A O 1
ATOM 2910 N N . PHE A 1 370 ? -30.335 20.009 -4.359 1.00 82.88 370 PHE A N 1
ATOM 2911 C CA . PHE A 1 370 ? -30.528 18.573 -4.534 1.00 82.88 370 PHE A CA 1
ATOM 2912 C C . PHE A 1 370 ? -30.370 18.140 -5.996 1.00 82.88 370 PHE A C 1
ATOM 2914 O O . PHE A 1 370 ? -29.634 17.193 -6.279 1.00 82.88 370 PHE A O 1
ATOM 2921 N N . GLU A 1 371 ? -31.014 18.834 -6.934 1.00 85.12 371 GLU A N 1
ATOM 2922 C CA . GLU A 1 371 ? -30.916 18.540 -8.368 1.00 85.12 371 GLU A CA 1
ATOM 2923 C C . GLU A 1 371 ? -29.466 18.668 -8.867 1.00 85.12 371 GLU A C 1
ATOM 2925 O O . GLU A 1 371 ? -28.974 17.794 -9.590 1.00 85.12 371 GLU A O 1
ATOM 2930 N N . SER A 1 372 ? -28.745 19.699 -8.417 1.00 83.69 372 SER A N 1
ATOM 2931 C CA . SER A 1 372 ? -27.324 19.904 -8.726 1.00 83.69 372 SER A CA 1
ATOM 2932 C C . SER A 1 372 ? -26.443 18.779 -8.173 1.00 83.69 372 SER A C 1
ATOM 2934 O O . SER A 1 372 ? -25.577 18.253 -8.878 1.00 83.69 372 SER A O 1
ATOM 2936 N N . GLU A 1 373 ? -26.685 18.350 -6.932 1.00 81.62 373 GLU A N 1
ATOM 2937 C CA . GLU A 1 373 ? -25.981 17.227 -6.309 1.00 81.62 373 GLU A CA 1
ATOM 2938 C C . GLU A 1 373 ? -26.217 15.912 -7.070 1.00 81.62 373 GLU A C 1
ATOM 2940 O O . GLU A 1 373 ? -25.266 15.165 -7.326 1.00 81.62 373 GLU A O 1
ATOM 2945 N N . MET A 1 374 ? -27.454 15.654 -7.508 1.00 86.38 374 MET A N 1
ATOM 2946 C CA . MET A 1 374 ? -27.793 14.481 -8.320 1.00 86.38 374 MET A CA 1
ATOM 2947 C C . MET A 1 374 ? -27.108 14.509 -9.689 1.00 86.38 374 MET A C 1
ATOM 2949 O O . MET A 1 374 ? -26.606 13.478 -10.142 1.00 86.38 374 MET A O 1
ATOM 2953 N N . GLN A 1 375 ? -27.016 15.672 -10.339 1.00 86.00 375 GLN A N 1
ATOM 2954 C CA . GLN A 1 375 ? -26.276 15.809 -11.597 1.00 86.00 375 GLN A CA 1
ATOM 2955 C C . GLN A 1 375 ? -24.775 15.551 -11.419 1.00 86.00 375 GLN A C 1
ATOM 2957 O O . GLN A 1 375 ? -24.175 14.840 -12.229 1.00 86.00 375 GLN A O 1
ATOM 2962 N N . LEU A 1 376 ? -24.167 16.091 -10.359 1.00 83.62 376 LEU A N 1
ATOM 2963 C CA . LEU A 1 376 ? -22.757 15.850 -10.044 1.00 83.62 376 LEU A CA 1
ATOM 2964 C C . LEU A 1 376 ? -22.488 14.369 -9.774 1.00 83.62 376 LEU A C 1
ATOM 2966 O O . LEU A 1 376 ? -21.524 13.816 -10.302 1.00 83.62 376 LEU A O 1
ATOM 2970 N N . MET A 1 377 ? -23.358 13.713 -9.004 1.00 85.81 377 MET A N 1
ATOM 2971 C CA . MET A 1 377 ? -23.255 12.282 -8.731 1.00 85.81 377 MET A CA 1
ATOM 2972 C C . MET A 1 377 ? -23.366 11.449 -10.011 1.00 85.81 377 MET A C 1
ATOM 2974 O O . MET A 1 377 ? -22.539 10.564 -10.223 1.00 85.81 377 MET A O 1
ATOM 2978 N N . ARG A 1 378 ? -24.324 11.762 -10.898 1.00 88.31 378 ARG A N 1
ATOM 2979 C CA . ARG A 1 378 ? -24.461 11.079 -12.194 1.00 88.31 378 ARG A CA 1
ATOM 2980 C C . ARG A 1 378 ? -23.197 11.197 -13.036 1.00 88.31 378 ARG A C 1
ATOM 2982 O O . ARG A 1 378 ? -22.711 10.187 -13.530 1.00 88.31 378 ARG A O 1
ATOM 2989 N N . ARG A 1 379 ? -22.629 12.402 -13.148 1.00 85.88 379 ARG A N 1
ATOM 2990 C CA . ARG A 1 379 ? -21.383 12.624 -13.901 1.00 85.88 379 ARG A CA 1
ATOM 2991 C C . ARG A 1 379 ? -20.203 11.867 -13.301 1.00 85.88 379 ARG A C 1
ATOM 2993 O O . ARG A 1 379 ? -19.442 11.249 -14.029 1.00 85.88 379 ARG A O 1
ATOM 3000 N N . GLN A 1 380 ? -20.043 11.922 -11.982 1.00 84.12 380 GLN A N 1
ATOM 3001 C CA . GLN A 1 380 ? -18.872 11.366 -11.306 1.00 84.12 380 GLN A CA 1
ATOM 3002 C C . GLN A 1 380 ? -18.877 9.835 -11.250 1.00 84.12 380 GLN A C 1
ATOM 3004 O O . GLN A 1 380 ? -17.818 9.215 -11.294 1.00 84.12 380 GLN A O 1
ATOM 3009 N N . PHE A 1 381 ? -20.057 9.224 -11.149 1.00 87.19 381 PHE A N 1
ATOM 3010 C CA . PHE A 1 381 ? -20.216 7.770 -11.112 1.00 87.19 381 PHE A CA 1
ATOM 3011 C C . PHE A 1 381 ? -20.589 7.152 -12.460 1.00 87.19 381 PHE A C 1
ATOM 3013 O O . PHE A 1 381 ? -20.819 5.944 -12.504 1.00 87.19 381 PHE A O 1
ATOM 3020 N N . ASP A 1 382 ? -20.603 7.960 -13.524 1.00 85.94 382 ASP A N 1
ATOM 3021 C CA . ASP A 1 382 ? -20.979 7.566 -14.885 1.00 85.94 382 ASP A CA 1
ATOM 3022 C C . ASP A 1 382 ? -22.345 6.858 -14.929 1.00 85.94 382 ASP A C 1
ATOM 3024 O O . ASP A 1 382 ? -22.528 5.781 -15.496 1.00 85.94 382 ASP A O 1
ATOM 3028 N N . LEU A 1 383 ? -23.322 7.449 -14.235 1.00 86.44 383 LEU A N 1
ATOM 3029 C CA . LEU A 1 383 ? -24.693 6.954 -14.214 1.00 86.44 383 LEU A CA 1
ATOM 3030 C C . LEU A 1 383 ? -25.443 7.551 -15.408 1.00 86.44 383 LEU A C 1
ATOM 3032 O O . LEU A 1 383 ? -25.468 8.772 -15.585 1.00 86.44 383 LEU A O 1
ATOM 3036 N N . GLY A 1 384 ? -26.097 6.694 -16.198 1.00 82.19 384 GLY A N 1
ATOM 3037 C CA . GLY A 1 384 ? -26.959 7.117 -17.306 1.00 82.19 384 GLY A CA 1
ATOM 3038 C C . GLY A 1 384 ? -28.165 7.946 -16.846 1.00 82.19 384 GLY A C 1
ATOM 3039 O O . GLY A 1 384 ? -28.315 8.240 -15.666 1.00 82.19 384 GLY A O 1
ATOM 3040 N N . ALA A 1 385 ? -29.068 8.307 -17.763 1.00 77.69 385 ALA A N 1
ATOM 3041 C CA . ALA A 1 385 ? -30.233 9.156 -17.462 1.00 77.69 385 ALA A CA 1
ATOM 3042 C C . ALA A 1 385 ? -31.364 8.465 -16.661 1.00 77.69 385 ALA A C 1
ATOM 3044 O O . ALA A 1 385 ? -32.314 9.134 -16.268 1.00 77.69 385 ALA A O 1
ATOM 3045 N N . GLY A 1 386 ? -31.272 7.151 -16.422 1.00 78.12 386 GLY A N 1
ATOM 3046 C CA . GLY A 1 386 ? -32.281 6.364 -15.696 1.00 78.12 386 GLY A CA 1
ATOM 3047 C C . GLY A 1 386 ? -32.292 6.589 -14.180 1.00 78.12 386 GLY A C 1
ATOM 3048 O O . GLY A 1 386 ? -31.676 7.528 -13.673 1.00 78.12 386 GLY A O 1
ATOM 3049 N N . ASP A 1 387 ? -32.982 5.722 -13.442 1.00 83.19 387 ASP A N 1
ATOM 3050 C CA . ASP A 1 387 ? -33.055 5.808 -11.980 1.00 83.19 387 ASP A CA 1
ATOM 3051 C C . ASP A 1 387 ? -31.683 5.608 -11.321 1.00 83.19 387 ASP A C 1
ATOM 3053 O O . ASP A 1 387 ? -30.836 4.849 -11.801 1.00 83.19 387 ASP A O 1
ATOM 3057 N N . ILE A 1 388 ? -31.451 6.316 -10.213 1.00 85.12 388 ILE A N 1
ATOM 3058 C CA . ILE A 1 388 ? -30.223 6.175 -9.426 1.00 85.12 388 ILE A CA 1
ATOM 3059 C C . ILE A 1 388 ? -30.321 4.874 -8.618 1.00 85.12 388 ILE A C 1
ATOM 3061 O O . ILE A 1 388 ? -31.275 4.731 -7.846 1.00 85.12 388 ILE A O 1
ATOM 3065 N N . PRO A 1 389 ? -29.346 3.950 -8.734 1.00 90.38 389 PRO A N 1
ATOM 3066 C CA . PRO A 1 389 ? -29.352 2.710 -7.966 1.00 90.38 389 PRO A CA 1
ATOM 3067 C C . PRO A 1 389 ? -29.451 2.957 -6.457 1.00 90.38 389 PRO A C 1
ATOM 3069 O O . PRO A 1 389 ? -28.830 3.877 -5.923 1.00 90.38 389 PRO A O 1
ATOM 3072 N N . SER A 1 390 ? -30.187 2.095 -5.756 1.00 90.69 390 SER A N 1
ATOM 3073 C CA . SER A 1 390 ? -30.405 2.206 -4.307 1.00 90.69 390 SER A CA 1
ATOM 3074 C C . SER A 1 390 ? -29.177 1.899 -3.451 1.00 90.69 390 SER A C 1
ATOM 3076 O O . SER A 1 390 ? -29.240 2.069 -2.243 1.00 90.69 390 SER A O 1
ATOM 3078 N N . ASN A 1 391 ? -28.091 1.418 -4.054 1.00 92.12 391 ASN A N 1
ATOM 3079 C CA . ASN A 1 391 ? -26.842 1.014 -3.404 1.00 92.12 391 ASN A CA 1
ATOM 3080 C C . ASN A 1 391 ? -25.604 1.604 -4.113 1.00 92.12 391 ASN A C 1
ATOM 3082 O O . ASN A 1 391 ? -24.546 0.968 -4.178 1.00 92.12 391 ASN A O 1
ATOM 3086 N N . VAL A 1 392 ? -25.752 2.779 -4.733 1.00 92.31 392 VAL A N 1
ATOM 3087 C CA . VAL A 1 392 ? -24.717 3.382 -5.582 1.00 92.31 392 VAL A CA 1
ATOM 3088 C C . VAL A 1 392 ? -23.423 3.661 -4.815 1.00 92.31 392 VAL A C 1
ATOM 3090 O O . VAL A 1 392 ? -22.343 3.321 -5.301 1.00 92.31 392 VAL A O 1
ATOM 3093 N N . PHE A 1 393 ? -23.498 4.228 -3.611 1.00 91.56 393 PHE A N 1
ATOM 3094 C CA . PHE A 1 393 ? -22.323 4.517 -2.793 1.00 91.56 393 PHE A CA 1
ATOM 3095 C C . PHE A 1 393 ? -21.667 3.241 -2.289 1.00 91.56 393 PHE A C 1
ATOM 3097 O O . PHE A 1 393 ? -20.437 3.145 -2.302 1.00 91.56 393 PHE A O 1
ATOM 3104 N N . PHE A 1 394 ? -22.461 2.254 -1.873 1.00 92.00 394 PHE A N 1
ATOM 3105 C CA . PHE A 1 394 ? -21.946 0.969 -1.422 1.00 92.00 394 PHE A CA 1
ATOM 3106 C C . PHE A 1 394 ? -21.121 0.273 -2.512 1.00 92.00 394 PHE A C 1
ATOM 3108 O O . PHE A 1 394 ? -19.972 -0.110 -2.272 1.00 92.00 394 PHE A O 1
ATOM 3115 N N . GLU A 1 395 ? -21.661 0.163 -3.728 1.00 91.25 395 GLU A N 1
ATOM 3116 C CA . GLU A 1 395 ? -20.955 -0.473 -4.845 1.00 91.25 395 GLU A CA 1
ATOM 3117 C C . GLU A 1 395 ? -19.727 0.334 -5.282 1.00 91.25 395 GLU A C 1
ATOM 3119 O O . GLU A 1 395 ? -18.650 -0.239 -5.471 1.00 91.25 395 GLU A O 1
ATOM 3124 N N . LYS A 1 396 ? -19.817 1.670 -5.340 1.00 91.31 396 LYS A N 1
ATOM 3125 C CA . LYS A 1 396 ? -18.660 2.513 -5.684 1.00 91.31 396 LYS A CA 1
ATOM 3126 C C . LYS A 1 396 ? -17.547 2.452 -4.645 1.00 91.31 396 LYS A C 1
ATOM 3128 O O . LYS A 1 396 ? -16.377 2.360 -5.022 1.00 91.31 396 LYS A O 1
ATOM 3133 N N . MET A 1 397 ? -17.875 2.382 -3.356 1.00 90.25 397 MET A N 1
ATOM 3134 C CA . MET A 1 397 ? -16.871 2.147 -2.318 1.00 90.25 397 MET A CA 1
ATOM 3135 C C . MET A 1 397 ? -16.228 0.762 -2.447 1.00 90.25 397 MET A C 1
ATOM 3137 O O . MET A 1 397 ? -15.013 0.641 -2.277 1.00 90.25 397 MET A O 1
ATOM 3141 N N . ARG A 1 398 ? -16.987 -0.291 -2.790 1.00 89.12 398 ARG A N 1
ATOM 3142 C CA . ARG A 1 398 ? -16.417 -1.628 -3.058 1.00 89.12 398 ARG A CA 1
ATOM 3143 C C . ARG A 1 398 ? -15.474 -1.626 -4.259 1.00 89.12 398 ARG A C 1
ATOM 3145 O O . ARG A 1 398 ? -14.383 -2.194 -4.164 1.00 89.12 398 ARG A O 1
ATOM 3152 N N . GLU A 1 399 ? -15.865 -0.984 -5.359 1.00 87.31 399 GLU A N 1
ATOM 3153 C CA . GLU A 1 399 ? -15.007 -0.791 -6.533 1.00 87.31 399 GLU A CA 1
ATOM 3154 C C . GLU A 1 399 ? -13.717 -0.054 -6.157 1.00 87.31 399 GLU A C 1
ATOM 3156 O O . GLU A 1 399 ? -12.624 -0.470 -6.551 1.00 87.31 399 GLU A O 1
ATOM 3161 N N . TRP A 1 400 ? -13.828 1.011 -5.361 1.00 87.06 400 TRP A N 1
ATOM 3162 C CA . TRP A 1 400 ? -12.684 1.777 -4.882 1.00 87.06 400 TRP A CA 1
ATOM 3163 C C . TRP A 1 400 ? -11.727 0.920 -4.043 1.00 87.06 400 TRP A C 1
ATOM 3165 O O . TRP A 1 400 ? -10.531 0.894 -4.335 1.00 87.06 400 TRP A O 1
ATOM 3175 N N . PHE A 1 401 ? -12.229 0.124 -3.088 1.00 85.88 401 PHE A N 1
ATOM 3176 C CA . PHE A 1 401 ? -11.389 -0.810 -2.323 1.00 85.88 401 PHE A CA 1
ATOM 3177 C C . PHE A 1 401 ? -10.652 -1.800 -3.228 1.00 85.88 401 PHE A C 1
ATOM 3179 O O . PHE A 1 401 ? -9.475 -2.080 -2.996 1.00 85.88 401 PHE A O 1
ATOM 3186 N N . LYS A 1 402 ? -11.315 -2.307 -4.276 1.00 83.44 402 LYS A N 1
ATOM 3187 C CA . LYS A 1 402 ? -10.683 -3.196 -5.257 1.00 83.44 402 LYS A CA 1
ATOM 3188 C C . LYS A 1 402 ? -9.543 -2.487 -5.992 1.00 83.44 402 LYS A C 1
ATOM 3190 O O . LYS A 1 402 ? -8.462 -3.056 -6.112 1.00 83.44 402 LYS A O 1
ATOM 3195 N N . LYS A 1 403 ? -9.753 -1.246 -6.442 1.00 81.06 403 LYS A N 1
ATOM 3196 C CA . LYS A 1 403 ? -8.722 -0.447 -7.128 1.00 81.06 403 LYS A CA 1
ATOM 3197 C C . LYS A 1 403 ? -7.541 -0.113 -6.213 1.00 81.06 403 LYS A C 1
ATOM 3199 O O . LYS A 1 403 ? -6.398 -0.275 -6.629 1.00 81.06 403 LYS A O 1
ATOM 3204 N N . VAL A 1 404 ? -7.798 0.285 -4.965 1.00 80.62 404 VAL A N 1
ATOM 3205 C CA . VAL A 1 404 ? -6.746 0.554 -3.967 1.00 80.62 404 VAL A CA 1
ATOM 3206 C C . VAL A 1 404 ? -5.947 -0.708 -3.666 1.00 80.62 404 VAL A C 1
ATOM 3208 O O . VAL A 1 404 ? -4.722 -0.654 -3.613 1.00 80.62 404 VAL A O 1
ATOM 3211 N N . PHE A 1 405 ? -6.614 -1.854 -3.517 1.00 80.06 405 PHE A N 1
ATOM 3212 C CA . PHE A 1 405 ? -5.934 -3.131 -3.326 1.00 80.06 405 PHE A CA 1
ATOM 3213 C C . PHE A 1 405 ? -5.037 -3.467 -4.520 1.00 80.06 405 PHE A C 1
ATOM 3215 O O . PHE A 1 405 ? -3.853 -3.732 -4.329 1.00 80.06 405 PHE A O 1
ATOM 3222 N N . ILE A 1 406 ? -5.573 -3.382 -5.744 1.00 74.56 406 ILE A N 1
ATOM 3223 C CA . ILE A 1 406 ? -4.816 -3.587 -6.986 1.00 74.56 406 ILE A CA 1
ATOM 3224 C C . ILE A 1 406 ? -3.582 -2.683 -7.034 1.00 74.56 406 ILE A C 1
ATOM 3226 O O . ILE A 1 406 ? -2.503 -3.152 -7.381 1.00 74.56 406 ILE A O 1
ATOM 3230 N N . HIS A 1 407 ? -3.716 -1.411 -6.662 1.00 74.56 407 HIS A N 1
ATOM 3231 C CA . HIS A 1 407 ? -2.590 -0.486 -6.602 1.00 74.56 407 HIS A CA 1
ATOM 3232 C C . HIS A 1 407 ? -1.535 -0.928 -5.569 1.00 74.56 407 HIS A C 1
ATOM 3234 O O . HIS A 1 407 ? -0.340 -0.925 -5.862 1.00 74.56 407 HIS A O 1
ATOM 3240 N N . ASP A 1 408 ? -1.963 -1.348 -4.374 1.00 71.12 408 ASP A N 1
ATOM 3241 C CA . ASP A 1 408 ? -1.074 -1.750 -3.274 1.00 71.12 408 ASP A CA 1
ATOM 3242 C C . ASP A 1 408 ? -0.254 -3.000 -3.626 1.00 71.12 408 ASP A C 1
ATOM 3244 O O . ASP A 1 408 ? 0.935 -3.071 -3.320 1.00 71.12 408 ASP A O 1
ATOM 3248 N N . VAL A 1 409 ? -0.856 -3.977 -4.314 1.00 71.06 409 VAL A N 1
ATOM 3249 C CA . VAL A 1 409 ? -0.196 -5.260 -4.621 1.00 71.06 409 VAL A CA 1
ATOM 3250 C C . VAL A 1 409 ? 0.273 -5.398 -6.067 1.00 71.06 409 VAL A C 1
ATOM 3252 O O . VAL A 1 409 ? 1.051 -6.301 -6.356 1.00 71.06 409 VAL A O 1
ATOM 3255 N N . GLY A 1 410 ? -0.148 -4.523 -6.983 1.00 68.75 410 GLY A N 1
ATOM 3256 C CA . GLY A 1 410 ? 0.066 -4.676 -8.428 1.00 68.75 410 GLY A CA 1
ATOM 3257 C C . GLY A 1 410 ? 1.536 -4.776 -8.829 1.00 68.75 410 GLY A C 1
ATOM 3258 O O . GLY A 1 410 ? 1.884 -5.520 -9.740 1.00 68.75 410 GLY A O 1
ATOM 3259 N N . HIS A 1 411 ? 2.428 -4.128 -8.075 1.00 71.19 411 HIS A N 1
ATOM 3260 C CA . HIS A 1 411 ? 3.876 -4.219 -8.267 1.00 71.19 411 HIS A CA 1
ATOM 3261 C C . HIS A 1 411 ? 4.448 -5.644 -8.102 1.00 71.19 411 HIS A C 1
ATOM 3263 O O . HIS A 1 411 ? 5.566 -5.900 -8.558 1.00 71.19 411 HIS A O 1
ATOM 3269 N N . LEU A 1 412 ? 3.702 -6.565 -7.482 1.00 72.44 412 LEU A N 1
ATOM 3270 C CA . LEU A 1 412 ? 4.060 -7.975 -7.286 1.00 72.44 412 LEU A CA 1
ATOM 3271 C C . LEU A 1 412 ? 3.605 -8.887 -8.434 1.00 72.44 412 LEU A C 1
ATOM 3273 O O . LEU A 1 412 ? 3.969 -10.061 -8.450 1.00 72.44 412 LEU A O 1
ATOM 3277 N N . TYR A 1 413 ? 2.820 -8.374 -9.382 1.00 79.44 413 TYR A N 1
ATOM 3278 C CA . TYR A 1 413 ? 2.207 -9.161 -10.449 1.00 79.44 413 TYR A CA 1
ATOM 3279 C C . TYR A 1 413 ? 2.683 -8.707 -11.832 1.00 79.44 413 TYR A C 1
ATOM 3281 O O . TYR A 1 413 ? 3.093 -7.562 -12.037 1.00 79.44 413 TYR A O 1
ATOM 3289 N N . HIS A 1 414 ? 2.586 -9.611 -12.801 1.00 80.50 414 HIS A N 1
ATOM 3290 C CA . HIS A 1 414 ? 2.495 -9.276 -14.214 1.00 80.50 414 HIS A CA 1
ATOM 3291 C C . HIS A 1 414 ? 1.020 -9.301 -14.620 1.00 80.50 414 HIS A C 1
ATOM 3293 O O . HIS A 1 414 ? 0.375 -10.353 -14.611 1.00 80.50 414 HIS A O 1
ATOM 3299 N N . ALA A 1 415 ? 0.484 -8.129 -14.962 1.00 83.25 415 ALA A N 1
ATOM 3300 C CA . ALA A 1 415 ? -0.895 -7.994 -15.406 1.00 83.25 415 ALA A CA 1
ATOM 3301 C C . ALA A 1 415 ? -1.088 -8.548 -16.823 1.00 83.25 415 ALA A C 1
ATOM 3303 O O . ALA A 1 415 ? -0.188 -8.489 -17.666 1.00 83.25 415 ALA A O 1
ATOM 3304 N N . CYS A 1 416 ? -2.283 -9.070 -17.097 1.00 84.88 416 CYS A N 1
ATOM 3305 C CA . CYS A 1 416 ? -2.666 -9.422 -18.457 1.00 84.88 416 CYS A CA 1
ATOM 3306 C C . CYS A 1 416 ? -2.869 -8.142 -19.286 1.00 84.88 416 CYS A C 1
ATOM 3308 O O . CYS A 1 416 ? -3.560 -7.225 -18.853 1.00 84.88 416 CYS A O 1
ATOM 3310 N N . GLN A 1 417 ? -2.287 -8.099 -20.484 1.00 81.25 417 GLN A N 1
ATOM 3311 C CA . GLN A 1 417 ? -2.327 -6.951 -21.396 1.00 81.25 417 GLN A CA 1
ATOM 3312 C C . GLN A 1 417 ? -3.671 -6.812 -22.128 1.00 81.25 417 GLN A C 1
ATOM 3314 O O . GLN A 1 417 ? -3.930 -5.788 -22.755 1.00 81.25 417 GLN A O 1
ATOM 3319 N N . HIS A 1 418 ? -4.530 -7.835 -22.077 1.00 84.25 418 HIS A N 1
ATOM 3320 C CA . HIS A 1 418 ? -5.819 -7.793 -22.754 1.00 84.25 418 HIS A CA 1
ATOM 3321 C C . HIS A 1 418 ? -6.807 -6.875 -22.003 1.00 84.25 418 HIS A C 1
ATOM 3323 O O . HIS A 1 418 ? -6.993 -7.064 -20.795 1.00 84.25 418 HIS A O 1
ATOM 3329 N N . PRO A 1 419 ? -7.508 -5.938 -22.678 1.00 80.94 419 PRO A N 1
ATOM 3330 C CA . PRO A 1 419 ? -8.399 -4.974 -22.020 1.00 80.94 419 PRO A CA 1
ATOM 3331 C C . PRO A 1 419 ? -9.483 -5.608 -21.137 1.00 80.94 419 PRO A C 1
ATOM 3333 O O . PRO A 1 419 ? -9.798 -5.088 -20.069 1.00 80.94 419 PRO A O 1
ATOM 3336 N N . SER A 1 420 ? -10.014 -6.774 -21.523 1.00 83.19 420 SER A N 1
ATOM 3337 C CA . SER A 1 420 ? -11.024 -7.498 -20.726 1.00 83.19 420 SER A CA 1
ATOM 3338 C C . SER A 1 420 ? -10.494 -8.067 -19.399 1.00 83.19 420 SER A C 1
ATOM 3340 O O . SER A 1 420 ? -11.284 -8.415 -18.518 1.00 83.19 420 SER A O 1
ATOM 3342 N N . CYS A 1 421 ? -9.172 -8.148 -19.231 1.00 80.44 421 CYS A N 1
ATOM 3343 C CA . CYS A 1 421 ? -8.505 -8.630 -18.022 1.00 80.44 421 CYS A CA 1
ATOM 3344 C C . CYS A 1 421 ? -7.887 -7.499 -17.181 1.00 80.44 421 CYS A C 1
ATOM 3346 O O . CYS A 1 421 ? -7.323 -7.779 -16.121 1.00 80.44 421 CYS A O 1
ATOM 3348 N N . ALA A 1 422 ? -8.015 -6.235 -17.605 1.00 70.75 422 ALA A N 1
ATOM 3349 C CA . ALA A 1 422 ? -7.363 -5.092 -16.959 1.00 70.75 422 ALA A CA 1
ATOM 3350 C C . ALA A 1 422 ? -7.734 -4.926 -15.473 1.00 70.75 422 ALA A C 1
ATOM 3352 O O . ALA A 1 422 ? -6.921 -4.457 -14.690 1.00 70.75 422 ALA A O 1
ATOM 3353 N N . ASN A 1 423 ? -8.929 -5.365 -15.063 1.00 69.50 423 ASN A N 1
ATOM 3354 C CA . ASN A 1 423 ? -9.408 -5.293 -13.673 1.00 69.50 423 ASN A CA 1
ATOM 3355 C C . ASN A 1 423 ? -9.623 -6.676 -13.026 1.00 69.50 423 ASN A C 1
ATOM 3357 O O . ASN A 1 423 ? -10.315 -6.789 -12.006 1.00 69.50 423 ASN A O 1
ATOM 3361 N N . LYS A 1 424 ? -9.083 -7.733 -13.641 1.00 79.94 424 LYS A N 1
ATOM 3362 C CA . LYS A 1 424 ? -9.229 -9.129 -13.214 1.00 79.94 424 LYS A CA 1
ATOM 3363 C C . LYS A 1 424 ? -7.880 -9.650 -12.717 1.00 79.94 424 LYS A C 1
ATOM 3365 O O . LYS A 1 424 ? -7.128 -10.232 -13.495 1.00 79.94 424 LYS A O 1
ATOM 3370 N N . MET A 1 425 ? -7.559 -9.415 -11.443 1.00 79.38 425 MET A N 1
ATOM 3371 C CA . MET A 1 425 ? -6.303 -9.888 -10.836 1.00 79.38 425 MET A CA 1
ATOM 3372 C C . MET A 1 425 ? -6.160 -11.409 -10.874 1.00 79.38 425 MET A C 1
ATOM 3374 O O . MET A 1 425 ? -5.047 -11.912 -10.939 1.00 79.38 425 MET A O 1
ATOM 3378 N N . GLU A 1 426 ? -7.272 -12.139 -10.878 1.00 81.31 426 GLU A N 1
ATOM 3379 C CA . GLU A 1 426 ? -7.311 -13.585 -11.091 1.00 81.31 426 GLU A CA 1
ATOM 3380 C C . GLU A 1 426 ? -6.686 -14.004 -12.429 1.00 81.31 426 GLU A C 1
ATOM 3382 O O . GLU A 1 426 ? -6.211 -15.125 -12.568 1.00 81.31 426 GLU A O 1
ATOM 3387 N N . ASN A 1 427 ? -6.642 -13.084 -13.397 1.00 84.62 427 ASN A N 1
ATOM 3388 C CA . ASN A 1 427 ? -5.998 -13.288 -14.684 1.00 84.62 427 ASN A CA 1
ATOM 3389 C C . ASN A 1 427 ? -4.556 -12.790 -14.730 1.00 84.62 427 ASN A C 1
ATOM 3391 O O . ASN A 1 427 ? -3.976 -12.753 -15.813 1.00 84.62 427 ASN A O 1
ATOM 3395 N N . TRP A 1 428 ? -3.997 -12.348 -13.606 1.00 85.38 428 TRP A N 1
ATOM 3396 C CA . TRP A 1 428 ? -2.616 -11.895 -13.488 1.00 85.38 428 TRP A CA 1
ATOM 3397 C C . TRP A 1 428 ? -1.765 -13.011 -12.892 1.00 85.38 428 TRP A C 1
ATOM 3399 O O . TRP A 1 428 ? -2.269 -13.884 -12.191 1.00 85.38 428 TRP A O 1
ATOM 3409 N N . ILE A 1 429 ? -0.462 -12.971 -13.149 1.00 81.31 429 ILE A N 1
ATOM 3410 C CA . ILE A 1 429 ? 0.484 -13.937 -12.585 1.00 81.31 429 ILE A CA 1
ATOM 3411 C C . ILE A 1 429 ? 1.400 -13.239 -11.581 1.00 81.31 429 ILE A C 1
ATOM 3413 O O . ILE A 1 429 ? 1.862 -12.124 -11.828 1.00 81.31 429 ILE A O 1
ATOM 3417 N N . LEU A 1 430 ? 1.662 -13.873 -10.437 1.00 81.00 430 LEU A N 1
ATOM 3418 C CA . LEU A 1 430 ? 2.666 -13.390 -9.485 1.00 81.00 430 LEU A CA 1
ATOM 3419 C C . LEU A 1 430 ? 4.049 -13.400 -10.139 1.00 81.00 430 LEU A C 1
ATOM 3421 O O . LEU A 1 430 ? 4.381 -14.343 -10.853 1.00 81.00 430 LEU A O 1
ATOM 3425 N N . LYS A 1 431 ? 4.883 -12.394 -9.861 1.00 76.00 431 LYS A N 1
ATOM 3426 C CA . LYS A 1 431 ? 6.258 -12.339 -10.383 1.00 76.00 431 LYS A CA 1
ATOM 3427 C C . LYS A 1 431 ? 7.055 -13.585 -10.000 1.00 76.00 431 LYS A C 1
ATOM 3429 O O . LYS A 1 431 ? 7.536 -14.269 -10.890 1.00 76.00 431 LYS A O 1
ATOM 3434 N N . ASP A 1 432 ? 7.059 -13.970 -8.726 1.00 73.06 432 ASP A N 1
ATOM 3435 C CA . ASP A 1 432 ? 7.735 -15.187 -8.244 1.00 73.06 432 ASP A CA 1
ATOM 3436 C C . ASP A 1 432 ? 7.223 -16.471 -8.935 1.00 73.06 432 ASP A C 1
ATOM 3438 O O . ASP A 1 432 ? 7.980 -17.408 -9.212 1.00 73.06 432 ASP A O 1
ATOM 3442 N N . GLN A 1 433 ? 5.924 -16.523 -9.244 1.00 79.19 433 GLN A N 1
ATOM 3443 C CA . GLN A 1 433 ? 5.326 -17.643 -9.970 1.00 79.19 433 GLN A CA 1
ATOM 3444 C C . GLN A 1 433 ? 5.763 -17.646 -11.438 1.00 79.19 433 GLN A C 1
ATOM 3446 O O . GLN A 1 433 ? 6.150 -18.683 -11.970 1.00 79.19 433 GLN A O 1
ATOM 3451 N N . PHE A 1 434 ? 5.769 -16.482 -12.086 1.00 79.31 434 PHE A N 1
ATOM 3452 C CA . PHE A 1 434 ? 6.288 -16.337 -13.439 1.00 79.31 434 PHE A CA 1
ATOM 3453 C C . PHE A 1 434 ? 7.771 -16.735 -13.516 1.00 79.31 434 PHE A C 1
ATOM 3455 O O . PHE A 1 434 ? 8.163 -17.492 -14.405 1.00 79.31 434 PHE A O 1
ATOM 3462 N N . GLU A 1 435 ? 8.584 -16.279 -12.562 1.00 74.56 435 GLU A N 1
ATOM 3463 C CA . GLU A 1 435 ? 10.007 -16.609 -12.467 1.00 74.56 435 GLU A CA 1
ATOM 3464 C C . GLU A 1 435 ? 10.228 -18.126 -12.361 1.00 74.56 435 GLU A C 1
ATOM 3466 O O . GLU A 1 435 ? 11.049 -18.696 -13.083 1.00 74.56 435 GLU A O 1
ATOM 3471 N N . SER A 1 436 ? 9.459 -18.804 -11.507 1.00 74.69 436 SER A N 1
ATOM 3472 C CA . SER A 1 436 ? 9.607 -20.243 -11.261 1.00 74.69 436 SER A CA 1
ATOM 3473 C C . SER A 1 436 ? 9.021 -21.139 -12.360 1.00 74.69 436 SER A C 1
ATOM 3475 O O . SER A 1 436 ? 9.629 -22.154 -12.704 1.00 74.69 436 SER A O 1
ATOM 3477 N N . GLU A 1 437 ? 7.868 -20.791 -12.932 1.00 79.50 437 GLU A N 1
ATOM 3478 C CA . GLU A 1 437 ? 7.160 -21.648 -13.894 1.00 79.50 437 GLU A CA 1
ATOM 3479 C C . GLU A 1 437 ? 7.551 -21.381 -15.354 1.00 79.50 437 GLU A C 1
ATOM 3481 O O . GLU A 1 437 ? 7.597 -22.317 -16.159 1.00 79.50 437 GLU A O 1
ATOM 3486 N N . TYR A 1 438 ? 7.852 -20.124 -15.695 1.00 79.50 438 TYR A N 1
ATOM 3487 C CA . TYR A 1 438 ? 8.104 -19.681 -17.068 1.00 79.50 438 TYR A CA 1
ATOM 3488 C C . TYR A 1 438 ? 9.564 -19.274 -17.261 1.00 79.50 438 TYR A C 1
ATOM 3490 O O . TYR A 1 438 ? 10.255 -19.855 -18.103 1.00 79.50 438 TYR A O 1
ATOM 3498 N N . GLN A 1 439 ? 10.070 -18.328 -16.467 1.00 72.19 439 GLN A N 1
ATOM 3499 C CA . GLN A 1 439 ? 11.413 -17.778 -16.674 1.00 72.19 439 GLN A CA 1
ATOM 3500 C C . GLN A 1 439 ? 12.514 -18.821 -16.434 1.00 72.19 439 GLN A C 1
ATOM 3502 O O . GLN A 1 439 ? 13.473 -18.880 -17.200 1.00 72.19 439 GLN A O 1
ATOM 3507 N N . ALA A 1 440 ? 12.347 -19.714 -15.452 1.00 71.38 440 ALA A N 1
ATOM 3508 C CA . ALA A 1 440 ? 13.255 -20.840 -15.212 1.00 71.38 440 ALA A CA 1
ATOM 3509 C C . ALA A 1 440 ? 13.370 -21.805 -16.411 1.00 71.38 440 ALA A C 1
ATOM 3511 O O . ALA A 1 440 ? 14.355 -22.533 -16.527 1.00 71.38 440 ALA A O 1
ATOM 3512 N N . ARG A 1 441 ? 12.384 -21.801 -17.319 1.00 75.44 441 ARG A N 1
ATOM 3513 C CA . ARG A 1 441 ? 12.375 -22.569 -18.578 1.00 75.44 441 ARG A CA 1
ATOM 3514 C C . ARG A 1 441 ? 12.802 -21.728 -19.788 1.00 75.44 441 ARG A C 1
ATOM 3516 O O . ARG A 1 441 ? 12.696 -22.190 -20.919 1.00 75.44 441 ARG A O 1
ATOM 3523 N N . GLY A 1 442 ? 13.250 -20.492 -19.560 1.00 71.00 442 GLY A N 1
ATOM 3524 C CA . GLY A 1 442 ? 13.600 -19.530 -20.606 1.00 71.00 442 GLY A CA 1
ATOM 3525 C C . GLY A 1 442 ? 12.393 -18.898 -21.306 1.00 71.00 442 GLY A C 1
ATOM 3526 O O . GLY A 1 442 ? 12.551 -18.300 -22.366 1.00 71.00 442 GLY A O 1
ATOM 3527 N N . CYS A 1 443 ? 11.180 -19.028 -20.759 1.00 78.06 443 CYS A N 1
ATOM 3528 C CA . CYS A 1 443 ? 9.986 -18.434 -21.351 1.00 78.06 443 CYS A CA 1
ATOM 3529 C C . CYS A 1 443 ? 9.803 -16.978 -20.901 1.00 78.06 443 CYS A C 1
ATOM 3531 O O . CYS A 1 443 ? 9.836 -16.666 -19.714 1.00 78.06 443 CYS A O 1
ATOM 3533 N N . THR A 1 444 ? 9.524 -16.097 -21.862 1.00 78.31 444 THR A N 1
ATOM 3534 C CA . THR A 1 444 ? 9.219 -14.667 -21.651 1.00 78.31 444 THR A CA 1
ATOM 3535 C C . THR A 1 444 ? 7.738 -14.344 -21.884 1.00 78.31 444 THR A C 1
ATOM 3537 O O . THR A 1 444 ? 7.304 -13.193 -21.786 1.00 78.31 444 THR A O 1
ATOM 3540 N N . THR A 1 445 ? 6.944 -15.373 -22.191 1.00 85.56 445 THR A N 1
ATOM 3541 C CA . THR A 1 445 ? 5.502 -15.277 -22.412 1.00 85.56 445 THR A CA 1
ATOM 3542 C C . THR A 1 445 ? 4.751 -16.240 -21.512 1.00 85.56 445 THR A C 1
ATOM 3544 O O . THR A 1 445 ? 5.204 -17.365 -21.315 1.00 85.56 445 THR A O 1
ATOM 3547 N N . TRP A 1 446 ? 3.582 -15.822 -21.043 1.00 86.69 446 TRP A N 1
ATOM 3548 C CA . TRP A 1 446 ? 2.659 -16.630 -20.247 1.00 86.69 446 TRP A CA 1
ATOM 3549 C C . TRP A 1 446 ? 1.239 -16.488 -20.797 1.00 86.69 446 TRP A C 1
ATOM 3551 O O . TRP A 1 446 ? 0.951 -15.571 -21.568 1.00 86.69 446 TRP A O 1
ATOM 3561 N N . VAL A 1 447 ? 0.353 -17.411 -20.438 1.00 89.69 447 VAL A N 1
ATOM 3562 C CA . VAL A 1 447 ? -1.048 -17.399 -20.876 1.00 89.69 447 VAL A CA 1
ATOM 3563 C C . VAL A 1 447 ? -1.919 -17.214 -19.645 1.00 89.69 447 VAL A C 1
ATOM 3565 O O . VAL A 1 447 ? -1.733 -17.920 -18.656 1.00 89.69 447 VAL A O 1
ATOM 3568 N N . CYS A 1 448 ? -2.822 -16.234 -19.672 1.00 89.56 448 CYS A N 1
ATOM 3569 C CA . CYS A 1 448 ? -3.748 -16.046 -18.559 1.00 89.56 448 CYS A CA 1
ATOM 3570 C C . CYS A 1 448 ? -4.845 -17.131 -18.569 1.00 89.56 448 CYS A C 1
ATOM 3572 O O . CYS A 1 448 ? -5.041 -17.782 -19.596 1.00 89.56 448 CYS A O 1
ATOM 3574 N N . PRO A 1 449 ? -5.593 -17.324 -17.470 1.00 89.38 449 PRO A N 1
ATOM 3575 C CA . PRO A 1 449 ? -6.680 -18.306 -17.389 1.00 89.38 449 PRO A CA 1
ATOM 3576 C C . PRO A 1 449 ? -7.747 -18.179 -18.489 1.00 89.38 449 PRO A C 1
ATOM 3578 O O . PRO A 1 449 ? -8.324 -19.179 -18.897 1.00 89.38 449 PRO A O 1
ATOM 3581 N N . GLU A 1 450 ? -7.967 -16.971 -19.016 1.00 88.88 450 GLU A N 1
ATOM 3582 C CA . GLU A 1 450 ? -8.887 -16.697 -20.138 1.00 88.88 450 GLU A CA 1
ATOM 3583 C C . GLU A 1 450 ? -8.276 -17.017 -21.521 1.00 88.88 450 GLU A C 1
ATOM 3585 O O . GLU A 1 450 ? -8.887 -16.765 -22.555 1.00 88.88 450 GLU A O 1
ATOM 3590 N N . GLY A 1 451 ? -7.046 -17.536 -21.576 1.00 89.62 451 GLY A N 1
ATOM 3591 C CA . GLY A 1 451 ? -6.371 -17.930 -22.815 1.00 89.62 451 GLY A CA 1
ATOM 3592 C C . GLY A 1 451 ? -5.608 -16.811 -23.533 1.00 89.62 451 GLY A C 1
ATOM 3593 O O . GLY A 1 451 ? -5.008 -17.060 -24.581 1.00 89.62 451 GLY A O 1
ATOM 3594 N N . HIS A 1 452 ? -5.563 -15.586 -22.996 1.00 90.94 452 HIS A N 1
ATOM 3595 C CA . HIS A 1 452 ? -4.794 -14.501 -23.615 1.00 90.94 452 HIS A CA 1
ATOM 3596 C C . HIS A 1 452 ? -3.290 -14.706 -23.418 1.00 90.94 452 HIS A C 1
ATOM 3598 O O . HIS A 1 452 ? -2.816 -14.930 -22.302 1.00 90.94 452 HIS A O 1
ATOM 3604 N N . ARG A 1 453 ? -2.523 -14.564 -24.501 1.00 88.25 453 ARG A N 1
ATOM 3605 C CA . ARG A 1 453 ? -1.060 -14.633 -24.473 1.00 88.25 453 ARG A CA 1
ATOM 3606 C C . ARG A 1 453 ? -0.470 -13.282 -24.075 1.00 88.25 453 ARG A C 1
ATOM 3608 O O . ARG A 1 453 ? -0.720 -12.277 -24.730 1.00 88.25 453 ARG A O 1
ATOM 3615 N N . ASN A 1 454 ? 0.360 -13.286 -23.041 1.00 85.44 454 ASN A N 1
ATOM 3616 C CA . ASN A 1 454 ? 1.007 -12.111 -22.472 1.00 85.44 454 ASN A CA 1
ATOM 3617 C C . ASN A 1 454 ? 2.527 -12.236 -22.566 1.00 85.44 454 ASN A C 1
ATOM 3619 O O . ASN A 1 454 ? 3.082 -13.335 -22.549 1.00 85.44 454 ASN A O 1
ATOM 3623 N N . SER A 1 455 ? 3.203 -11.095 -22.643 1.00 83.19 455 SER A N 1
ATOM 3624 C CA . 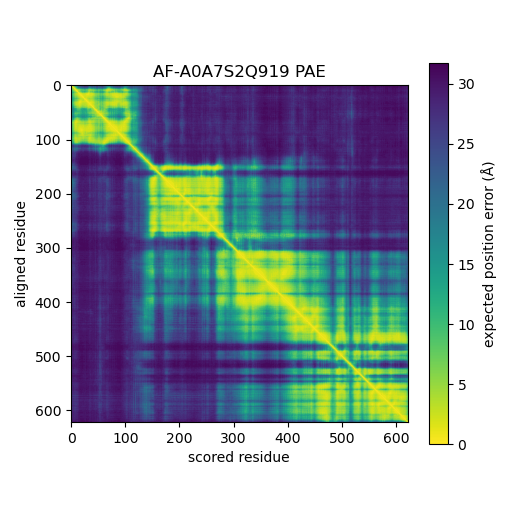SER A 1 455 ? 4.658 -10.985 -22.701 1.00 83.19 455 SER A CA 1
ATOM 3625 C C . SER A 1 455 ? 5.132 -10.154 -21.519 1.00 83.19 455 SER A C 1
ATOM 3627 O O . SER A 1 455 ? 4.638 -9.047 -21.334 1.00 83.19 455 SER A O 1
ATOM 3629 N N . VAL A 1 456 ? 6.109 -10.650 -20.757 1.00 78.50 456 VAL A N 1
ATOM 3630 C CA . VAL A 1 456 ? 6.769 -9.838 -19.713 1.00 78.50 456 VAL A CA 1
ATOM 3631 C C . VAL A 1 456 ? 7.888 -8.968 -20.277 1.00 78.50 456 VAL A C 1
ATOM 3633 O O . VAL A 1 456 ? 8.470 -8.169 -19.553 1.00 78.50 456 VAL A O 1
ATOM 3636 N N . LEU A 1 457 ? 8.207 -9.136 -21.566 1.00 77.44 457 LEU A N 1
ATOM 3637 C CA . LEU A 1 457 ? 9.153 -8.261 -22.239 1.00 77.44 457 LEU A CA 1
ATOM 3638 C C . LEU A 1 457 ? 8.615 -6.828 -22.286 1.00 77.44 457 LEU A C 1
ATOM 3640 O O . LEU A 1 457 ? 7.418 -6.660 -22.547 1.00 77.44 457 LEU A O 1
ATOM 3644 N N . PRO A 1 458 ? 9.505 -5.833 -22.160 1.00 74.94 458 PRO A N 1
ATOM 3645 C CA . PRO A 1 458 ? 9.173 -4.435 -22.350 1.00 74.94 458 PRO A CA 1
ATOM 3646 C C . PRO A 1 458 ? 8.453 -4.195 -23.680 1.00 74.94 458 PRO A C 1
ATOM 3648 O O . PRO A 1 458 ? 8.714 -4.847 -24.706 1.00 74.94 458 PRO A O 1
ATOM 3651 N N . SER A 1 459 ? 7.536 -3.241 -23.641 1.00 77.44 459 SER A N 1
ATOM 3652 C CA . SER A 1 459 ? 6.849 -2.683 -24.796 1.00 77.44 459 SER A CA 1
ATOM 3653 C C . SER A 1 459 ? 7.822 -1.956 -25.731 1.00 77.44 459 SER A C 1
ATOM 3655 O O . SER A 1 459 ? 8.959 -1.640 -25.374 1.00 77.44 459 SER A O 1
ATOM 3657 N N . ALA A 1 460 ? 7.380 -1.696 -26.963 1.00 82.56 460 ALA A N 1
ATOM 3658 C CA . ALA A 1 460 ? 8.178 -0.932 -27.921 1.00 82.56 460 ALA A CA 1
ATOM 3659 C C . ALA A 1 460 ? 8.470 0.491 -27.415 1.00 82.56 460 ALA A C 1
ATOM 3661 O O . ALA A 1 460 ? 9.583 0.970 -27.593 1.00 82.56 460 ALA A O 1
ATOM 3662 N N . GLU A 1 461 ? 7.505 1.111 -26.732 1.00 78.12 461 GLU A N 1
ATOM 3663 C CA . GLU A 1 461 ? 7.631 2.445 -26.140 1.00 78.12 461 GLU A CA 1
ATOM 3664 C C . GLU A 1 461 ? 8.703 2.476 -25.042 1.00 78.12 461 GLU A C 1
ATOM 3666 O O . GLU A 1 461 ? 9.633 3.270 -25.126 1.00 78.12 461 GLU A O 1
ATOM 3671 N N . GLU A 1 462 ? 8.676 1.529 -24.094 1.00 76.62 462 GLU A N 1
ATOM 3672 C CA . GLU A 1 462 ? 9.708 1.416 -23.047 1.00 76.62 462 GLU A CA 1
ATOM 3673 C C . GLU A 1 462 ? 11.116 1.187 -23.632 1.00 76.62 462 GLU A C 1
ATOM 3675 O O . GLU A 1 462 ? 12.111 1.717 -23.129 1.00 76.62 462 GLU A O 1
ATOM 3680 N N . ILE A 1 463 ? 11.217 0.398 -24.710 1.00 81.75 463 ILE A N 1
ATOM 3681 C CA . ILE A 1 463 ? 12.484 0.161 -25.417 1.00 81.75 463 ILE A CA 1
ATOM 3682 C C . ILE A 1 463 ? 12.965 1.439 -26.108 1.00 81.75 463 ILE A C 1
ATOM 3684 O O . ILE A 1 463 ? 14.151 1.768 -26.020 1.00 81.75 463 ILE A O 1
ATOM 3688 N N . ASP A 1 464 ? 12.080 2.141 -26.813 1.00 83.81 464 ASP A N 1
ATOM 3689 C CA . ASP A 1 464 ? 12.415 3.367 -27.533 1.00 83.81 464 ASP A CA 1
ATOM 3690 C C . ASP A 1 464 ? 12.791 4.500 -26.562 1.00 83.81 464 ASP A C 1
ATOM 3692 O O . ASP A 1 464 ? 13.781 5.191 -26.810 1.00 83.81 464 ASP A O 1
ATOM 3696 N N . ASP A 1 465 ? 12.125 4.627 -25.414 1.00 79.06 465 ASP A N 1
ATOM 3697 C CA . ASP A 1 465 ? 12.473 5.595 -24.367 1.00 79.06 465 ASP A CA 1
ATOM 3698 C C . ASP A 1 465 ? 13.844 5.319 -23.747 1.00 79.06 465 ASP A C 1
ATOM 3700 O O . ASP A 1 465 ? 14.677 6.221 -23.614 1.00 79.06 465 ASP A O 1
ATOM 3704 N N . MET A 1 466 ? 14.144 4.059 -23.421 1.00 80.44 466 MET A N 1
ATOM 3705 C CA . MET A 1 466 ? 15.478 3.686 -22.949 1.00 80.44 466 MET A CA 1
ATOM 3706 C C . MET A 1 466 ? 16.547 3.985 -24.009 1.00 80.44 466 MET A C 1
ATOM 3708 O O . MET A 1 466 ? 17.589 4.561 -23.695 1.00 80.44 466 MET A O 1
ATOM 3712 N N . ASN A 1 467 ? 16.301 3.614 -25.268 1.00 86.12 467 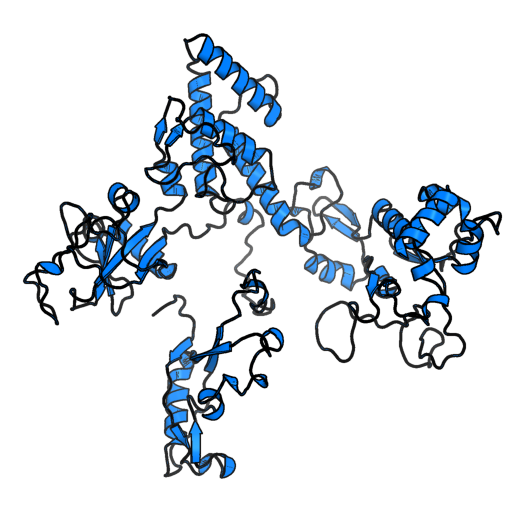ASN A N 1
ATOM 3713 C CA . ASN A 1 467 ? 17.227 3.877 -26.370 1.00 86.12 467 ASN A CA 1
ATOM 3714 C C . ASN A 1 467 ? 17.476 5.371 -26.568 1.00 86.12 467 ASN A C 1
ATOM 3716 O O . ASN A 1 467 ? 18.619 5.761 -26.819 1.00 86.12 467 ASN A O 1
ATOM 3720 N N . ARG A 1 468 ? 16.424 6.186 -26.430 1.00 84.12 468 ARG A N 1
ATOM 3721 C CA . ARG A 1 468 ? 16.491 7.645 -26.479 1.00 84.12 468 ARG A CA 1
ATOM 3722 C C . ARG A 1 468 ? 17.419 8.173 -25.395 1.00 84.12 468 ARG A C 1
ATOM 3724 O O . ARG A 1 468 ? 18.378 8.868 -25.711 1.00 84.12 468 ARG A O 1
ATOM 3731 N N . ASN A 1 469 ? 17.204 7.755 -24.150 1.00 79.31 469 ASN A N 1
ATOM 3732 C CA . ASN A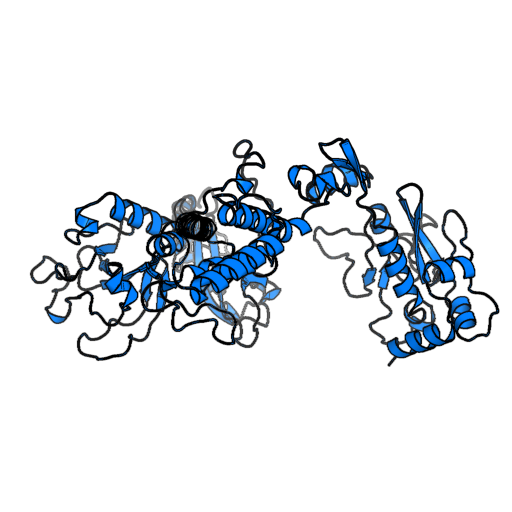 1 469 ? 18.026 8.162 -23.010 1.00 79.31 469 ASN A CA 1
ATOM 3733 C C . ASN A 1 469 ? 19.514 7.816 -23.196 1.00 79.31 469 ASN A C 1
ATOM 3735 O O . ASN A 1 469 ? 20.378 8.636 -22.894 1.00 79.31 469 ASN A O 1
ATOM 3739 N N . LEU A 1 470 ? 19.828 6.642 -23.756 1.00 80.00 470 LEU A N 1
ATOM 3740 C CA . LEU A 1 470 ? 21.213 6.236 -24.040 1.00 80.00 470 LEU A CA 1
ATOM 3741 C C . LEU A 1 470 ? 21.880 7.090 -25.138 1.00 80.00 470 LEU A C 1
ATOM 3743 O O . LEU A 1 470 ? 23.097 7.267 -25.128 1.00 80.00 470 LEU A O 1
ATOM 3747 N N . LEU A 1 471 ? 21.101 7.619 -26.086 1.00 85.06 471 LEU A N 1
ATOM 3748 C CA . LEU A 1 471 ? 21.588 8.431 -27.208 1.00 85.06 471 LEU A CA 1
ATOM 3749 C C . LEU A 1 471 ? 21.607 9.939 -26.931 1.00 85.06 471 LEU A C 1
ATOM 3751 O O . LEU A 1 471 ? 22.278 10.660 -27.671 1.00 85.06 471 LEU A O 1
ATOM 3755 N N . LEU A 1 472 ? 20.894 10.410 -25.904 1.00 82.00 472 LEU A N 1
ATOM 3756 C CA . LEU A 1 472 ? 20.917 11.811 -25.465 1.00 82.00 472 LEU A CA 1
ATOM 3757 C C . LEU A 1 472 ? 22.248 12.188 -24.806 1.00 82.00 472 LEU A C 1
ATOM 3759 O O . LEU A 1 472 ? 22.702 13.319 -24.956 1.00 82.00 472 LEU A O 1
ATOM 3763 N N . HIS A 1 473 ? 22.899 11.226 -24.148 1.00 74.69 473 HIS A N 1
ATOM 3764 C CA . HIS A 1 473 ? 24.167 11.434 -23.448 1.00 74.69 473 HIS A CA 1
ATOM 3765 C C . HIS A 1 473 ? 25.276 10.483 -23.926 1.00 74.69 473 HIS A C 1
ATOM 3767 O O . HIS A 1 473 ? 25.801 9.678 -23.146 1.00 74.69 473 HIS A O 1
ATOM 3773 N N . PRO A 1 474 ? 25.660 10.533 -25.218 1.00 75.25 474 PRO A N 1
ATOM 3774 C CA . PRO A 1 474 ? 26.656 9.626 -25.789 1.00 75.25 474 PRO A CA 1
ATOM 3775 C C . PRO A 1 474 ? 28.025 9.717 -25.095 1.00 75.25 474 PRO A C 1
ATOM 3777 O O . PRO A 1 474 ? 28.783 8.746 -25.089 1.00 75.25 474 PRO A O 1
ATOM 3780 N N . GLU A 1 475 ? 28.338 10.857 -24.473 1.00 66.69 475 GLU A N 1
ATOM 3781 C CA . GLU A 1 475 ? 29.553 11.098 -23.695 1.00 66.69 475 GLU A CA 1
ATOM 3782 C C . GLU A 1 475 ? 29.730 10.156 -22.494 1.00 66.69 475 GLU A C 1
ATOM 3784 O O . GLU A 1 475 ? 30.862 9.952 -22.045 1.00 66.69 475 GLU A O 1
ATOM 3789 N N . TYR A 1 476 ? 28.652 9.549 -21.986 1.00 65.06 476 TYR A N 1
ATOM 3790 C CA . TYR A 1 476 ? 28.726 8.590 -20.881 1.00 65.06 476 TYR A CA 1
ATOM 3791 C C . TYR A 1 476 ? 29.099 7.169 -21.318 1.00 65.06 476 TYR A C 1
ATOM 3793 O O . TYR A 1 476 ? 29.393 6.339 -20.457 1.00 65.06 476 TYR A O 1
ATOM 3801 N N . TYR A 1 477 ? 29.125 6.885 -22.625 1.00 63.97 477 TYR A N 1
ATOM 3802 C CA . TYR A 1 477 ? 29.181 5.517 -23.155 1.00 63.97 477 TYR A CA 1
ATOM 3803 C C . TYR A 1 477 ? 30.345 5.264 -24.138 1.00 63.97 477 TYR A C 1
ATOM 3805 O O . TYR A 1 477 ? 30.294 4.277 -24.873 1.00 63.97 477 TYR A O 1
ATOM 3813 N N . ILE A 1 478 ? 31.373 6.132 -24.161 1.00 65.50 478 ILE A N 1
ATOM 3814 C CA . ILE A 1 478 ? 32.567 6.027 -25.032 1.00 65.50 478 ILE A CA 1
ATOM 3815 C C . ILE A 1 478 ? 33.914 6.082 -24.274 1.00 65.50 478 ILE A C 1
ATOM 3817 O O . ILE A 1 478 ? 34.023 6.706 -23.219 1.00 65.50 478 ILE A O 1
ATOM 3821 N N . GLU A 1 479 ? 34.979 5.513 -24.863 1.00 54.22 479 GLU A N 1
ATOM 3822 C CA . GLU A 1 479 ? 36.348 5.355 -24.304 1.00 54.22 479 GLU A CA 1
ATOM 3823 C C . GLU A 1 479 ? 36.991 6.582 -23.625 1.00 54.22 479 GLU A C 1
ATOM 3825 O O . GLU A 1 479 ? 37.789 6.412 -22.701 1.00 54.22 479 GLU A O 1
ATOM 3830 N N . SER A 1 480 ? 36.655 7.822 -24.008 1.00 47.25 480 SER A N 1
ATOM 3831 C CA . SER A 1 480 ? 37.173 9.031 -23.331 1.00 47.25 480 SER A CA 1
ATOM 3832 C C . SER A 1 480 ? 36.771 9.118 -21.847 1.00 47.25 480 SER A C 1
ATOM 3834 O O . SER A 1 480 ? 37.295 9.943 -21.098 1.00 47.25 480 SER A O 1
ATOM 3836 N N . ALA A 1 481 ? 35.862 8.247 -21.404 1.00 44.03 481 ALA A N 1
ATOM 3837 C CA . ALA A 1 481 ? 35.380 8.122 -20.040 1.00 44.03 481 ALA A CA 1
ATOM 3838 C C . ALA A 1 481 ? 36.364 7.446 -19.053 1.00 44.03 481 ALA A C 1
ATOM 3840 O O . ALA A 1 481 ? 36.162 7.567 -17.842 1.00 44.03 481 ALA A O 1
ATOM 3841 N N . TYR A 1 482 ? 37.432 6.784 -19.525 1.00 41.75 482 TYR A N 1
ATOM 3842 C CA . TYR A 1 482 ? 38.361 6.005 -18.681 1.00 41.75 482 TYR A CA 1
ATOM 3843 C C . TYR A 1 482 ? 39.173 6.856 -17.676 1.00 41.75 482 TYR A C 1
ATOM 3845 O O . TYR A 1 482 ? 39.588 6.353 -16.637 1.00 41.75 482 TYR A O 1
ATOM 3853 N N . TYR A 1 483 ? 39.365 8.156 -17.941 1.00 43.78 483 TYR A N 1
ATOM 3854 C CA . TYR A 1 483 ? 40.344 8.993 -17.221 1.00 43.78 483 TYR A CA 1
ATOM 3855 C C . TYR A 1 483 ? 39.770 10.114 -16.336 1.00 43.78 483 TYR A C 1
ATOM 3857 O O . TYR A 1 483 ? 40.537 10.898 -15.787 1.00 43.78 483 TYR A O 1
ATOM 3865 N N . SER A 1 484 ? 38.448 10.240 -16.170 1.00 39.25 484 SER A N 1
ATOM 3866 C CA . SER A 1 484 ? 37.865 11.374 -15.417 1.00 39.25 484 SER A CA 1
ATOM 3867 C C . SER A 1 484 ? 36.826 10.932 -14.383 1.00 39.25 484 SER A C 1
ATOM 3869 O O . SER A 1 484 ? 36.007 10.050 -14.631 1.00 39.25 484 SER A O 1
ATOM 3871 N N . GLN A 1 485 ? 36.871 11.572 -13.214 1.00 44.66 485 GLN A N 1
ATOM 3872 C CA . GLN A 1 485 ? 36.151 11.258 -11.971 1.00 44.66 485 GLN A CA 1
ATOM 3873 C C . GLN A 1 485 ? 34.624 11.527 -12.022 1.00 44.66 485 GLN A C 1
ATOM 3875 O O . GLN A 1 485 ? 34.040 11.968 -11.038 1.00 44.66 485 GLN A O 1
ATOM 3880 N N . CYS A 1 486 ? 33.950 11.292 -13.154 1.00 42.81 486 CYS A N 1
ATOM 3881 C CA . CYS A 1 486 ? 32.536 11.643 -13.331 1.00 42.81 486 CYS A CA 1
ATOM 3882 C C . CYS A 1 486 ? 31.582 10.483 -12.933 1.00 42.81 486 CYS A C 1
ATOM 3884 O O . CYS A 1 486 ? 31.748 9.368 -13.443 1.00 42.81 486 CYS A O 1
ATOM 3886 N N . PRO A 1 487 ? 30.567 10.710 -12.069 1.00 40.81 487 PRO A N 1
ATOM 3887 C CA . PRO A 1 487 ? 29.659 9.670 -11.556 1.00 40.81 487 PRO A CA 1
ATOM 3888 C C . PRO A 1 487 ? 28.736 9.010 -12.596 1.00 40.81 487 PRO A C 1
ATOM 3890 O O . PRO A 1 487 ? 28.378 7.847 -12.428 1.00 40.81 487 PRO A O 1
ATOM 3893 N N . LEU A 1 488 ? 28.370 9.711 -13.677 1.00 41.84 488 LEU A N 1
ATOM 3894 C CA . LEU A 1 488 ? 27.367 9.258 -14.662 1.00 41.84 488 LEU A CA 1
ATOM 3895 C C . LEU A 1 488 ? 27.896 8.220 -15.678 1.00 41.84 488 LEU A C 1
ATOM 3897 O O . LEU A 1 488 ? 27.122 7.573 -16.375 1.00 41.84 488 LEU A O 1
ATOM 3901 N N . ARG A 1 489 ? 29.212 7.970 -15.704 1.00 51.50 489 ARG A N 1
ATOM 3902 C CA . ARG A 1 489 ? 29.939 7.109 -16.673 1.00 51.50 489 ARG A CA 1
ATOM 3903 C C . ARG A 1 489 ? 29.761 5.595 -16.488 1.00 51.50 489 ARG A C 1
ATOM 3905 O O . ARG A 1 489 ? 30.607 4.805 -16.899 1.00 51.50 489 ARG A O 1
ATOM 3912 N N . ARG A 1 490 ? 28.748 5.180 -15.734 1.00 54.34 490 ARG A N 1
ATOM 3913 C CA . ARG A 1 490 ? 28.791 3.922 -14.981 1.00 54.34 490 ARG A CA 1
ATOM 3914 C C . ARG A 1 490 ? 27.695 2.934 -15.358 1.00 54.34 490 ARG A C 1
ATOM 3916 O O . ARG A 1 490 ? 27.696 1.861 -14.779 1.00 54.34 490 ARG A O 1
ATOM 3923 N N . TYR A 1 491 ? 26.820 3.250 -16.311 1.00 61.72 491 TYR A N 1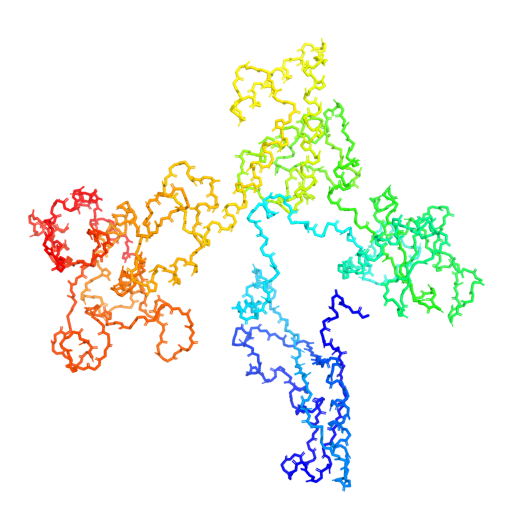
ATOM 3924 C CA . TYR A 1 491 ? 25.651 2.434 -16.643 1.00 61.72 491 TYR A CA 1
ATOM 3925 C C . TYR A 1 491 ? 25.879 1.564 -17.889 1.00 61.72 491 TYR A C 1
ATOM 3927 O O . TYR A 1 491 ? 26.161 2.084 -18.966 1.00 61.72 491 TYR A O 1
ATOM 3935 N N . ARG A 1 492 ? 25.736 0.240 -17.762 1.00 71.50 492 ARG A N 1
ATOM 3936 C CA . ARG A 1 492 ? 25.726 -0.708 -18.895 1.00 71.50 492 ARG A CA 1
ATOM 3937 C C . ARG A 1 492 ? 24.543 -1.663 -18.780 1.00 71.50 492 ARG A C 1
ATOM 3939 O O . ARG A 1 492 ? 24.248 -2.148 -17.690 1.00 71.50 492 ARG A O 1
ATOM 3946 N N . LEU A 1 493 ? 23.897 -1.973 -19.898 1.00 74.69 493 LEU A N 1
ATOM 3947 C CA . LEU A 1 493 ? 22.880 -3.020 -19.956 1.00 74.69 493 LEU A CA 1
ATOM 3948 C C . LEU A 1 493 ? 23.537 -4.392 -19.811 1.00 74.69 493 LEU A C 1
ATOM 3950 O O . LEU A 1 493 ? 24.507 -4.702 -20.510 1.00 74.69 493 LEU A O 1
ATOM 3954 N N . CYS A 1 494 ? 22.997 -5.213 -18.913 1.00 73.75 494 CYS A N 1
ATOM 3955 C CA . CYS A 1 494 ? 23.455 -6.580 -18.708 1.00 73.75 494 CYS A CA 1
ATOM 3956 C C . CYS A 1 494 ? 22.817 -7.524 -19.736 1.00 73.75 494 CYS A C 1
ATOM 3958 O O . CYS A 1 494 ? 21.610 -7.762 -19.692 1.00 73.75 494 CYS A O 1
ATOM 3960 N N . GLN A 1 495 ? 23.634 -8.091 -20.626 1.00 73.06 495 GLN A N 1
ATOM 3961 C CA . GLN A 1 495 ? 23.176 -8.999 -21.683 1.00 73.06 495 GLN A CA 1
ATOM 3962 C C . GLN A 1 495 ? 22.448 -10.237 -21.135 1.00 73.06 495 GLN A C 1
ATOM 3964 O O . GLN A 1 495 ? 21.459 -10.669 -21.715 1.00 73.06 495 GLN A O 1
ATOM 3969 N N . ASP A 1 496 ? 22.876 -10.757 -19.988 1.00 69.62 496 ASP A N 1
ATOM 3970 C CA . ASP A 1 496 ? 22.248 -11.924 -19.367 1.00 69.62 496 ASP A CA 1
ATOM 3971 C C . ASP A 1 496 ? 20.905 -11.575 -18.685 1.00 69.62 496 ASP A C 1
ATOM 3973 O O . ASP A 1 496 ? 19.978 -12.381 -18.685 1.00 69.62 496 ASP A O 1
ATOM 3977 N N . CYS A 1 497 ? 20.737 -10.353 -18.154 1.00 68.81 497 CYS A N 1
ATOM 3978 C CA . CYS A 1 497 ? 19.435 -9.889 -17.643 1.00 68.81 497 CYS A CA 1
ATOM 3979 C C . CYS A 1 497 ? 18.421 -9.652 -18.774 1.00 68.81 497 CYS A C 1
ATOM 3981 O O . CYS A 1 497 ? 17.227 -9.893 -18.598 1.00 68.81 497 CYS A O 1
ATOM 3983 N N . LEU A 1 498 ? 18.901 -9.228 -19.946 1.00 69.19 498 LEU A N 1
ATOM 3984 C CA . LEU A 1 498 ? 18.086 -9.051 -21.149 1.00 69.19 498 LEU A CA 1
ATOM 3985 C C . LEU A 1 498 ? 17.478 -10.367 -21.650 1.00 69.19 498 LEU A C 1
ATOM 3987 O O . LEU A 1 498 ? 16.339 -10.355 -22.110 1.00 69.19 498 LEU A O 1
ATOM 3991 N N . VAL A 1 499 ? 18.183 -11.498 -21.502 1.00 67.19 499 VAL A N 1
ATOM 3992 C CA . VAL A 1 499 ? 17.630 -12.838 -21.793 1.00 67.19 499 VAL A CA 1
ATOM 3993 C C . VAL A 1 499 ? 16.412 -13.129 -20.911 1.00 67.19 499 VAL A C 1
ATOM 3995 O O . VAL A 1 499 ? 15.426 -13.693 -21.375 1.00 67.19 499 VAL A O 1
ATOM 3998 N N . GLY A 1 500 ? 16.443 -12.678 -19.655 1.00 62.00 500 GLY A N 1
ATOM 3999 C CA . GLY A 1 500 ? 15.317 -12.767 -18.726 1.00 62.00 500 GLY A CA 1
ATOM 4000 C C . GLY A 1 500 ? 14.195 -11.754 -18.978 1.00 62.00 500 GLY A C 1
ATOM 4001 O O . GLY A 1 500 ? 13.233 -11.743 -18.215 1.00 62.00 500 GLY A O 1
ATOM 4002 N N . GLY A 1 501 ? 14.305 -10.904 -20.006 1.00 63.16 501 GLY A N 1
ATOM 4003 C CA . GLY A 1 501 ? 13.329 -9.858 -20.310 1.00 63.16 501 GLY A CA 1
ATOM 4004 C C . GLY A 1 501 ? 13.461 -8.593 -19.463 1.00 63.16 501 GLY A C 1
ATOM 4005 O O . GLY A 1 501 ? 12.554 -7.767 -19.472 1.00 63.16 501 GLY A O 1
ATOM 4006 N N . VAL A 1 502 ? 14.568 -8.420 -18.735 1.00 64.19 502 VAL A N 1
ATOM 4007 C CA . VAL A 1 502 ? 14.755 -7.302 -17.802 1.00 64.19 502 VAL A CA 1
ATOM 4008 C C . VAL A 1 502 ? 15.722 -6.271 -18.385 1.00 64.19 502 VAL A C 1
ATOM 4010 O O . VAL A 1 502 ? 16.899 -6.558 -18.617 1.00 64.19 502 VAL A O 1
ATOM 4013 N N . LEU A 1 503 ? 15.247 -5.035 -18.565 1.00 62.28 503 LEU A N 1
ATOM 4014 C CA . LEU A 1 503 ? 16.077 -3.883 -18.931 1.00 62.28 503 LEU A CA 1
ATOM 4015 C C . LEU A 1 503 ? 16.695 -3.269 -17.673 1.00 62.28 503 LEU A C 1
ATOM 4017 O O . LEU A 1 503 ? 16.104 -2.405 -17.033 1.00 62.28 503 LEU A O 1
ATOM 4021 N N . MET A 1 504 ? 17.885 -3.736 -17.297 1.00 63.97 504 MET A N 1
ATOM 4022 C CA . MET A 1 504 ? 18.600 -3.240 -16.118 1.00 63.97 504 MET A CA 1
ATOM 4023 C C . MET A 1 504 ? 19.905 -2.550 -16.513 1.00 63.97 504 MET A C 1
ATOM 4025 O O . MET A 1 504 ? 20.784 -3.168 -17.120 1.00 63.97 504 MET A O 1
ATOM 4029 N N . LEU A 1 505 ? 20.048 -1.284 -16.113 1.00 64.56 505 LEU A N 1
ATOM 4030 C CA . LEU A 1 505 ? 21.302 -0.539 -16.186 1.00 64.56 505 LEU A CA 1
ATOM 4031 C C . LEU A 1 505 ? 22.151 -0.857 -14.948 1.00 64.56 505 LEU A C 1
ATOM 4033 O O . LEU A 1 505 ? 21.824 -0.452 -13.837 1.00 64.56 505 LEU A O 1
ATOM 4037 N N . ALA A 1 506 ? 23.248 -1.587 -15.127 1.00 61.25 506 ALA A N 1
ATOM 4038 C CA . ALA A 1 506 ? 24.193 -1.878 -14.055 1.00 61.25 506 ALA A CA 1
ATOM 4039 C C . ALA A 1 506 ? 25.132 -0.689 -13.828 1.00 61.25 506 ALA A C 1
ATOM 4041 O O . ALA A 1 506 ? 25.718 -0.216 -14.798 1.00 61.25 506 ALA A O 1
ATOM 4042 N N . MET A 1 507 ? 25.322 -0.258 -12.574 1.00 57.34 507 MET A N 1
ATOM 4043 C CA . MET A 1 507 ? 26.270 0.794 -12.189 1.00 57.34 507 MET A CA 1
ATOM 4044 C C . MET A 1 507 ? 27.685 0.260 -11.908 1.00 57.34 507 MET A C 1
ATOM 4046 O O . MET A 1 507 ? 27.875 -0.731 -11.216 1.00 57.34 507 MET A O 1
ATOM 4050 N N . HIS A 1 508 ? 28.723 0.961 -12.351 1.00 47.31 508 HIS A N 1
ATOM 4051 C CA . HIS A 1 508 ? 30.112 0.718 -11.956 1.00 47.31 508 HIS A CA 1
ATOM 4052 C C . HIS A 1 508 ? 30.363 1.209 -10.514 1.00 47.31 508 HIS A C 1
ATOM 4054 O O . HIS A 1 508 ? 30.441 2.406 -10.252 1.00 47.31 508 HIS A O 1
ATOM 4060 N N . GLY A 1 509 ? 30.497 0.303 -9.545 1.00 44.38 509 GLY A N 1
ATOM 4061 C CA . GLY A 1 509 ? 30.675 0.653 -8.122 1.00 44.38 509 GLY A CA 1
ATOM 4062 C C . GLY A 1 509 ? 29.375 0.974 -7.364 1.00 44.38 509 GLY A C 1
ATOM 4063 O O . GLY A 1 509 ? 29.439 1.438 -6.231 1.00 44.38 509 GLY A O 1
ATOM 4064 N N . GLY A 1 510 ? 28.222 0.711 -7.984 1.00 44.72 510 GLY A N 1
ATOM 4065 C CA . GLY A 1 510 ? 26.904 0.549 -7.361 1.00 44.72 510 GLY A CA 1
ATOM 4066 C C . GLY A 1 510 ? 26.254 -0.726 -7.918 1.00 44.72 510 GLY A C 1
ATOM 4067 O O . GLY A 1 510 ? 26.897 -1.446 -8.677 1.00 44.72 510 GLY A O 1
ATOM 4068 N N . GLU A 1 511 ? 25.015 -1.051 -7.555 1.00 40.41 511 GLU A N 1
ATOM 4069 C CA . GLU A 1 511 ? 24.348 -2.262 -8.073 1.00 40.41 511 GLU A CA 1
ATOM 4070 C C . GLU A 1 511 ? 24.215 -2.178 -9.609 1.00 40.41 511 GLU A C 1
ATOM 4072 O O . GLU A 1 511 ? 23.858 -1.142 -10.163 1.00 40.41 511 GLU A O 1
ATOM 4077 N N . CYS A 1 512 ? 24.583 -3.187 -10.394 1.00 46.31 512 CYS A N 1
ATOM 4078 C CA . CYS A 1 512 ? 24.384 -4.623 -10.220 1.00 46.31 512 CYS A CA 1
ATOM 4079 C C . CYS A 1 512 ? 25.719 -5.376 -9.989 1.00 46.31 512 CYS A C 1
ATOM 4081 O O . CYS A 1 512 ? 26.559 -5.301 -10.890 1.00 46.31 512 CYS A O 1
ATOM 4083 N N . LYS A 1 513 ? 25.928 -6.064 -8.829 1.00 44.78 513 LYS A N 1
ATOM 4084 C CA . LYS A 1 513 ? 26.878 -7.208 -8.569 1.00 44.78 513 LYS A CA 1
ATOM 4085 C C . LYS A 1 513 ? 27.034 -7.553 -7.056 1.00 44.78 513 LYS A C 1
ATOM 4087 O O . LYS A 1 513 ? 26.688 -6.718 -6.236 1.00 44.78 513 LYS A O 1
ATOM 4092 N N . GLN A 1 514 ? 27.538 -8.726 -6.599 1.00 44.75 514 GLN A N 1
ATOM 4093 C CA . GLN A 1 514 ? 28.982 -9.057 -6.643 1.00 44.75 514 GLN A CA 1
ATOM 4094 C C . GLN A 1 514 ? 29.426 -10.416 -6.044 1.00 44.75 514 GLN A C 1
ATOM 4096 O O . GLN A 1 514 ? 28.887 -10.887 -5.048 1.00 44.75 514 GLN A O 1
ATOM 4101 N N . TRP A 1 515 ? 30.571 -10.914 -6.540 1.00 29.67 515 TRP A N 1
ATOM 4102 C CA . TRP A 1 515 ? 31.554 -11.648 -5.729 1.00 29.67 515 TRP A CA 1
ATOM 4103 C C . TRP A 1 515 ? 32.632 -10.701 -5.147 1.00 29.67 515 TRP A C 1
ATOM 4105 O O . TRP A 1 515 ? 33.118 -9.837 -5.882 1.00 29.67 515 TRP A O 1
ATOM 4115 N N . PRO A 1 516 ? 33.078 -10.898 -3.888 1.00 41.12 516 PRO A N 1
ATOM 4116 C CA . PRO A 1 516 ? 32.608 -11.929 -2.967 1.00 41.12 516 PRO A CA 1
ATOM 4117 C C . PRO A 1 516 ? 31.518 -11.366 -2.050 1.00 41.12 516 PRO A C 1
ATOM 4119 O O . PRO A 1 516 ? 31.814 -10.644 -1.102 1.00 41.12 516 PRO A O 1
ATOM 4122 N N . GLY A 1 517 ? 30.251 -11.702 -2.302 1.00 29.66 517 GLY A N 1
ATOM 4123 C CA . GLY A 1 517 ? 29.131 -11.309 -1.449 1.00 29.66 517 GLY A CA 1
ATOM 4124 C C . GLY A 1 517 ? 27.927 -12.230 -1.641 1.00 29.66 517 GLY A C 1
ATOM 4125 O O . GLY A 1 517 ? 27.395 -12.356 -2.732 1.00 29.66 517 GLY A O 1
ATOM 4126 N N . TYR A 1 518 ? 27.513 -12.901 -0.570 1.00 35.56 518 TYR A N 1
ATOM 4127 C CA . TYR A 1 518 ? 26.442 -13.898 -0.547 1.00 35.56 518 TYR A CA 1
ATOM 4128 C C . TYR A 1 518 ? 25.046 -13.235 -0.452 1.00 35.56 518 TYR A C 1
ATOM 4130 O O . TYR A 1 518 ? 24.709 -12.715 0.612 1.00 35.56 518 TYR A O 1
ATOM 4138 N N . GLY A 1 519 ? 24.197 -13.292 -1.493 1.00 35.12 519 GLY A N 1
ATOM 4139 C CA . GLY A 1 519 ? 22.764 -12.937 -1.372 1.00 35.12 519 GLY A CA 1
ATOM 4140 C C . GLY A 1 519 ? 21.951 -12.963 -2.679 1.00 35.12 519 GLY A C 1
ATOM 4141 O O . GLY A 1 519 ? 22.407 -12.451 -3.676 1.00 35.12 519 GLY A O 1
ATOM 4142 N N . ARG A 1 520 ? 20.734 -13.534 -2.673 1.00 40.12 520 ARG A N 1
ATOM 4143 C CA . ARG A 1 520 ? 19.881 -13.919 -3.832 1.00 40.12 520 ARG A CA 1
ATOM 4144 C C . ARG A 1 520 ? 19.289 -12.760 -4.691 1.00 40.12 520 ARG A C 1
ATOM 4146 O O . ARG A 1 520 ? 18.090 -12.525 -4.618 1.00 40.12 520 ARG A O 1
ATOM 4153 N N . GLY A 1 521 ? 20.086 -12.070 -5.514 1.00 40.59 521 GLY A N 1
ATOM 4154 C CA . GLY A 1 521 ? 19.619 -11.290 -6.691 1.00 40.59 521 GLY A CA 1
ATOM 4155 C C . GLY A 1 521 ? 20.105 -11.914 -8.015 1.00 40.59 521 GLY A C 1
ATOM 4156 O O . GLY A 1 521 ? 20.836 -12.894 -7.968 1.00 40.59 521 GLY A O 1
ATOM 4157 N N . HIS A 1 522 ? 19.737 -11.417 -9.204 1.00 45.75 522 HIS A N 1
ATOM 4158 C CA . HIS A 1 522 ? 20.318 -11.926 -10.466 1.00 45.75 522 HIS A CA 1
ATOM 4159 C C . HIS A 1 522 ? 21.838 -11.633 -10.512 1.00 45.75 522 HIS A C 1
ATOM 4161 O O . HIS A 1 522 ? 22.253 -10.478 -10.438 1.00 45.75 522 HIS A O 1
ATOM 4167 N N . HIS A 1 523 ? 22.684 -12.670 -10.601 1.00 52.84 523 HIS A N 1
ATOM 4168 C CA . HIS A 1 523 ? 24.144 -12.579 -10.407 1.00 52.84 523 HIS A CA 1
ATOM 4169 C C . HIS A 1 523 ? 24.942 -12.715 -11.710 1.00 52.84 523 HIS A C 1
ATOM 4171 O O . HIS A 1 523 ? 25.648 -13.704 -11.914 1.00 52.84 523 HIS A O 1
ATOM 4177 N N . HIS A 1 524 ? 24.878 -11.720 -12.591 1.00 61.62 524 HIS A N 1
ATOM 4178 C CA . HIS A 1 524 ? 25.639 -11.749 -13.844 1.00 61.62 524 HIS A CA 1
ATOM 4179 C C . HIS A 1 524 ? 26.932 -10.931 -13.746 1.00 61.62 524 HIS A C 1
ATOM 4181 O O . HIS A 1 524 ? 26.934 -9.757 -13.362 1.00 61.62 524 HIS A O 1
ATOM 4187 N N . VAL A 1 525 ? 28.067 -11.548 -14.095 1.00 64.88 525 VAL A N 1
ATOM 4188 C CA . VAL A 1 525 ? 29.389 -10.909 -14.048 1.00 64.88 525 VAL A CA 1
ATOM 4189 C C . VAL A 1 525 ? 29.902 -10.683 -15.466 1.00 64.88 525 VAL A C 1
ATOM 4191 O O . VAL A 1 525 ? 30.231 -11.628 -16.167 1.00 64.88 525 VAL A O 1
ATOM 4194 N N . PHE A 1 526 ? 30.005 -9.416 -15.874 1.00 70.38 526 PHE A N 1
ATOM 4195 C CA . PHE A 1 526 ? 30.543 -9.003 -17.179 1.00 70.38 526 PHE A CA 1
ATOM 4196 C C . PHE A 1 526 ? 31.553 -7.844 -17.074 1.00 70.38 526 PHE A C 1
ATOM 4198 O O . PHE A 1 526 ? 31.577 -7.107 -16.086 1.00 70.38 526 PHE A O 1
ATOM 4205 N N . CYS A 1 527 ? 32.395 -7.677 -18.089 1.00 71.00 527 CYS A N 1
ATOM 4206 C CA . CYS A 1 527 ? 33.362 -6.593 -18.219 1.00 71.00 527 CYS A CA 1
ATOM 4207 C C . CYS A 1 527 ? 32.656 -5.273 -18.576 1.00 71.00 527 CYS A C 1
ATOM 4209 O O . CYS A 1 527 ? 31.993 -5.194 -19.601 1.00 71.00 527 CYS A O 1
ATOM 4211 N N . PHE A 1 528 ? 32.829 -4.212 -17.784 1.00 69.56 528 PHE A N 1
ATOM 4212 C CA . PHE A 1 528 ? 32.219 -2.902 -18.077 1.00 69.56 528 PHE A CA 1
ATOM 4213 C C . PHE A 1 528 ? 32.849 -2.174 -19.274 1.00 69.56 528 PHE A C 1
ATOM 4215 O O . PHE A 1 528 ? 32.208 -1.298 -19.855 1.00 69.56 528 PHE A O 1
ATOM 4222 N N . ALA A 1 529 ? 34.078 -2.546 -19.649 1.00 70.25 529 ALA A N 1
ATOM 4223 C CA . ALA A 1 529 ? 34.754 -1.988 -20.813 1.00 70.25 529 ALA A CA 1
ATOM 4224 C C . ALA A 1 529 ? 34.198 -2.577 -22.115 1.00 70.25 529 ALA A C 1
ATOM 4226 O O . ALA A 1 529 ? 33.779 -1.824 -22.980 1.00 70.25 529 ALA A O 1
ATOM 4227 N N . CYS A 1 530 ? 34.130 -3.908 -22.237 1.00 73.56 530 CYS A N 1
ATOM 4228 C CA . CYS A 1 530 ? 33.718 -4.569 -23.483 1.00 73.56 530 CYS A CA 1
ATOM 4229 C C . CYS A 1 530 ? 32.335 -5.244 -23.448 1.00 73.56 530 CYS A C 1
ATOM 4231 O O . CYS A 1 530 ? 31.976 -5.932 -24.397 1.00 73.56 530 CYS A O 1
ATOM 4233 N N . ALA A 1 531 ? 31.584 -5.112 -22.352 1.00 75.56 531 ALA A N 1
ATOM 4234 C CA . ALA A 1 531 ? 30.275 -5.732 -22.096 1.00 75.56 531 ALA A CA 1
ATOM 4235 C C . ALA A 1 531 ? 30.218 -7.281 -22.128 1.00 75.56 531 ALA A C 1
ATOM 4237 O O . ALA A 1 531 ? 29.167 -7.848 -21.846 1.00 75.56 531 ALA A O 1
ATOM 4238 N N . ARG A 1 532 ? 31.332 -7.980 -22.401 1.00 75.62 532 ARG A N 1
ATOM 4239 C CA . ARG A 1 532 ? 31.397 -9.455 -22.444 1.00 75.62 532 ARG A CA 1
ATOM 4240 C C . ARG A 1 532 ? 31.352 -10.107 -21.055 1.00 75.62 532 ARG A C 1
ATOM 4242 O O . ARG A 1 532 ? 31.879 -9.512 -20.109 1.00 75.62 532 ARG A O 1
ATOM 4249 N N . PRO A 1 533 ? 30.834 -11.345 -20.924 1.00 73.69 533 PRO A N 1
ATOM 4250 C CA . PRO A 1 533 ? 30.902 -12.122 -19.686 1.00 73.69 533 PRO A CA 1
ATOM 4251 C C . PRO A 1 533 ? 32.326 -12.211 -19.116 1.00 73.69 533 PRO A C 1
ATOM 4253 O O . PRO A 1 533 ? 33.308 -12.323 -19.852 1.00 73.69 533 PRO A O 1
ATOM 4256 N N . TRP A 1 534 ? 32.445 -12.148 -17.792 1.00 69.88 534 TRP A N 1
ATOM 4257 C CA . TRP A 1 534 ? 33.717 -12.189 -17.073 1.00 69.88 534 TRP A CA 1
ATOM 4258 C C . TRP A 1 534 ? 34.148 -13.629 -16.795 1.00 69.88 534 TRP A C 1
ATOM 4260 O O . TRP A 1 534 ? 33.338 -14.438 -16.341 1.00 69.88 534 TRP A O 1
ATOM 4270 N N . GLY A 1 535 ? 35.424 -13.953 -17.001 1.00 65.50 535 GLY A N 1
ATOM 4271 C CA . GLY A 1 535 ? 35.966 -15.262 -16.634 1.00 65.50 535 GLY A CA 1
ATOM 4272 C C . GLY A 1 535 ? 37.256 -15.621 -17.360 1.00 65.50 535 GLY A C 1
ATOM 4273 O O . GLY A 1 535 ? 37.771 -14.839 -18.156 1.00 65.50 535 GLY A O 1
ATOM 4274 N N . ASP A 1 536 ? 37.771 -16.812 -17.057 1.00 55.53 536 ASP A N 1
ATOM 4275 C CA . ASP A 1 536 ? 39.029 -17.308 -17.614 1.00 55.53 536 ASP A CA 1
ATOM 4276 C C . ASP A 1 536 ? 38.943 -17.558 -19.135 1.00 55.53 536 ASP A C 1
ATOM 4278 O O . ASP A 1 536 ? 37.893 -17.907 -19.684 1.00 55.53 536 ASP A O 1
ATOM 4282 N N . THR A 1 537 ? 40.078 -17.354 -19.796 1.00 52.84 537 THR A N 1
ATOM 4283 C CA . THR A 1 537 ? 40.302 -17.191 -21.243 1.00 52.84 537 THR A CA 1
ATOM 4284 C C . THR A 1 537 ? 40.227 -18.472 -22.073 1.00 52.84 537 THR A C 1
ATOM 4286 O O . THR A 1 537 ? 40.564 -18.459 -23.255 1.00 52.84 537 THR A O 1
ATOM 4289 N N . SER A 1 538 ? 39.731 -19.579 -21.513 1.00 50.66 538 SER A N 1
ATOM 4290 C CA . SER A 1 538 ? 39.613 -20.851 -22.244 1.00 50.66 538 SER A CA 1
ATOM 4291 C C . SER A 1 538 ? 38.634 -20.794 -23.429 1.00 50.66 538 SER A C 1
ATOM 4293 O O . SER A 1 538 ? 38.632 -21.688 -24.269 1.00 50.66 538 SER A O 1
ATOM 4295 N N . THR A 1 539 ? 37.829 -19.728 -23.533 1.00 53.78 539 THR A N 1
ATOM 4296 C CA . THR A 1 539 ? 36.963 -19.426 -24.682 1.00 53.78 539 THR A CA 1
ATOM 4297 C C . THR A 1 539 ? 37.050 -17.935 -25.041 1.00 53.78 539 THR A C 1
ATOM 4299 O O . THR A 1 539 ? 37.021 -17.079 -24.159 1.00 53.78 539 THR A O 1
ATOM 4302 N N . SER A 1 540 ? 37.095 -17.597 -26.338 1.00 56.47 540 SER A N 1
ATOM 4303 C CA . SER A 1 540 ? 37.151 -16.210 -26.861 1.00 56.47 540 SER A CA 1
ATOM 4304 C C . SER A 1 540 ? 35.938 -15.334 -26.494 1.00 56.47 540 SER A C 1
ATOM 4306 O O . SER A 1 540 ? 35.936 -14.118 -26.709 1.00 56.47 540 SER A O 1
ATOM 4308 N N . ALA A 1 541 ? 34.901 -15.946 -25.917 1.00 62.91 541 ALA A N 1
ATOM 4309 C CA . ALA A 1 541 ? 33.664 -15.306 -25.493 1.00 62.91 541 ALA A CA 1
ATOM 4310 C C . ALA A 1 541 ? 33.763 -14.588 -24.132 1.00 62.91 541 ALA A C 1
ATOM 4312 O O . ALA A 1 541 ? 32.875 -13.799 -23.805 1.00 62.91 541 ALA A O 1
ATOM 4313 N N . ARG A 1 542 ? 34.815 -14.836 -23.335 1.00 69.75 542 ARG A N 1
ATOM 4314 C CA . ARG A 1 542 ? 34.974 -14.269 -21.984 1.00 69.75 542 ARG A CA 1
ATOM 4315 C C . ARG A 1 542 ? 36.104 -13.249 -21.913 1.00 69.75 542 ARG A C 1
ATOM 4317 O O . ARG A 1 542 ? 37.110 -13.364 -22.606 1.00 69.75 542 ARG A O 1
ATOM 4324 N N . CYS A 1 543 ? 35.926 -12.232 -21.075 1.00 66.75 543 CYS A N 1
ATOM 4325 C CA . CYS A 1 543 ? 36.923 -11.192 -20.850 1.00 66.75 543 CYS A CA 1
ATOM 4326 C C . CYS A 1 543 ? 37.628 -11.375 -19.500 1.00 66.75 543 CYS A C 1
ATOM 4328 O O . CYS A 1 543 ? 36.976 -11.495 -18.462 1.00 66.75 543 CYS A O 1
ATOM 4330 N N . SER A 1 544 ? 38.959 -11.306 -19.532 1.00 65.62 544 SER A N 1
ATOM 4331 C CA . SER A 1 544 ? 39.865 -11.309 -18.375 1.00 65.62 544 SER A CA 1
ATOM 4332 C C . SER A 1 544 ? 40.689 -10.017 -18.255 1.00 65.62 544 SER A C 1
ATOM 4334 O O . SER A 1 544 ? 41.606 -9.951 -17.443 1.00 65.62 544 SER A O 1
ATOM 4336 N N . HIS A 1 545 ? 40.436 -9.018 -19.113 1.00 64.94 545 HIS A N 1
ATOM 4337 C CA . HIS A 1 545 ? 41.289 -7.837 -19.366 1.00 64.94 545 HIS A CA 1
ATOM 4338 C C . HIS A 1 545 ? 42.725 -8.129 -19.836 1.00 64.94 545 HIS A C 1
ATOM 4340 O O . HIS A 1 545 ? 43.371 -7.227 -20.357 1.00 64.94 545 HIS A O 1
ATOM 4346 N N . THR A 1 546 ? 43.215 -9.363 -19.709 1.00 59.03 546 THR A N 1
ATOM 4347 C CA . THR A 1 546 ? 44.509 -9.801 -20.248 1.00 59.03 546 THR A CA 1
ATOM 4348 C C . THR A 1 546 ? 44.439 -10.156 -21.734 1.00 59.03 546 THR A C 1
ATOM 4350 O O . THR A 1 546 ? 45.466 -10.187 -22.404 1.00 59.03 546 THR A O 1
ATOM 4353 N N . ALA A 1 547 ? 43.235 -10.386 -22.269 1.00 59.41 547 ALA A N 1
ATOM 4354 C CA . ALA A 1 547 ? 43.006 -10.557 -23.699 1.00 59.41 547 ALA A CA 1
ATOM 4355 C C . ALA A 1 547 ? 43.177 -9.219 -24.447 1.00 59.41 547 ALA A C 1
ATOM 4357 O O . ALA A 1 547 ? 42.549 -8.220 -24.088 1.00 59.41 547 ALA A O 1
ATOM 4358 N N . THR A 1 548 ? 43.963 -9.212 -25.528 1.00 57.50 548 THR A N 1
ATOM 4359 C CA . THR A 1 548 ? 44.284 -8.042 -26.380 1.00 57.50 548 THR A CA 1
ATOM 4360 C C . THR A 1 548 ? 43.078 -7.356 -27.040 1.00 57.50 548 THR A C 1
ATOM 4362 O O . THR A 1 548 ? 43.210 -6.256 -27.576 1.00 57.50 548 THR A O 1
ATOM 4365 N N . ASP A 1 549 ? 41.889 -7.957 -26.954 1.00 67.88 549 ASP A N 1
ATOM 4366 C CA . ASP A 1 549 ? 40.677 -7.517 -27.652 1.00 67.88 549 ASP A CA 1
ATOM 4367 C C . ASP A 1 549 ? 39.630 -6.878 -26.723 1.00 67.88 549 ASP A C 1
ATOM 4369 O O . ASP A 1 549 ? 38.458 -6.756 -27.084 1.00 67.88 549 ASP A O 1
ATOM 4373 N N . CYS A 1 550 ? 39.989 -6.509 -25.489 1.00 71.50 550 CYS A N 1
ATOM 4374 C CA . CYS A 1 550 ? 39.084 -5.770 -24.604 1.00 71.50 550 CYS A CA 1
ATOM 4375 C C . CYS A 1 550 ? 38.930 -4.318 -25.092 1.00 71.50 550 CYS A C 1
ATOM 4377 O O . CYS A 1 550 ? 39.749 -3.462 -24.767 1.00 71.50 550 CYS A O 1
ATOM 4379 N N . ARG A 1 551 ? 37.893 -4.052 -25.897 1.00 74.31 551 ARG A N 1
ATOM 4380 C CA . ARG A 1 551 ? 37.586 -2.725 -26.458 1.00 74.31 551 ARG A CA 1
ATOM 4381 C C . ARG A 1 551 ? 36.132 -2.341 -26.229 1.00 74.31 551 ARG A C 1
ATOM 4383 O O . ARG A 1 551 ? 35.276 -3.222 -26.134 1.00 74.31 551 ARG A O 1
ATOM 4390 N N . ASP A 1 552 ? 35.879 -1.039 -26.148 1.00 76.00 552 ASP A N 1
ATOM 4391 C CA . ASP A 1 552 ? 34.531 -0.497 -25.994 1.00 76.00 552 ASP A CA 1
ATOM 4392 C C . ASP A 1 552 ? 33.713 -0.722 -27.275 1.00 76.00 552 ASP A C 1
ATOM 4394 O O . ASP A 1 552 ? 34.098 -0.222 -28.336 1.00 76.00 552 ASP A O 1
ATOM 4398 N N . PRO A 1 553 ? 32.600 -1.471 -27.217 1.00 77.88 553 PRO A N 1
ATOM 4399 C CA . PRO A 1 553 ? 31.757 -1.706 -28.381 1.00 77.88 553 PRO A CA 1
ATOM 4400 C C . PRO A 1 553 ? 30.920 -0.475 -28.768 1.00 77.88 553 PRO A C 1
ATOM 4402 O O . PRO A 1 553 ? 30.381 -0.449 -29.872 1.00 77.88 553 PRO A O 1
ATOM 4405 N N . GLY A 1 554 ? 30.820 0.542 -27.899 1.00 83.50 554 GLY A N 1
ATOM 4406 C CA . GLY A 1 554 ? 30.087 1.785 -28.143 1.00 83.50 554 GLY A CA 1
ATOM 4407 C C . GLY A 1 554 ? 28.806 1.929 -27.314 1.00 83.50 554 GLY A C 1
ATOM 4408 O O . GLY A 1 554 ? 28.641 1.317 -26.253 1.00 83.50 554 GLY A O 1
ATOM 4409 N N . ILE A 1 555 ? 27.886 2.766 -27.798 1.00 86.88 555 ILE A N 1
ATOM 4410 C CA . ILE A 1 555 ? 26.631 3.102 -27.109 1.00 86.88 555 ILE A CA 1
ATOM 4411 C C . ILE A 1 555 ? 25.664 1.927 -27.258 1.00 86.88 555 ILE A C 1
ATOM 4413 O O . ILE A 1 555 ? 25.328 1.545 -28.380 1.00 86.88 555 ILE A O 1
ATOM 4417 N N . GLN A 1 556 ? 25.213 1.353 -26.139 1.00 87.81 556 GLN A N 1
ATOM 4418 C CA . GLN A 1 556 ? 24.262 0.242 -26.160 1.00 87.81 556 GLN A CA 1
ATOM 4419 C C . GLN A 1 556 ? 22.892 0.704 -26.656 1.00 87.81 556 GLN A C 1
ATOM 4421 O O . GLN A 1 556 ? 22.433 1.807 -26.371 1.00 87.81 556 GLN A O 1
ATOM 4426 N N . GLN A 1 557 ? 22.238 -0.174 -27.397 1.00 89.81 557 GLN A N 1
ATOM 4427 C CA . GLN A 1 557 ? 20.891 -0.019 -27.920 1.00 89.81 557 GLN A CA 1
ATOM 4428 C C . GLN A 1 557 ? 20.181 -1.362 -27.807 1.00 89.81 557 GLN A C 1
ATOM 4430 O O . GLN A 1 557 ? 20.822 -2.406 -27.892 1.00 89.81 557 GLN A O 1
ATOM 4435 N N . VAL A 1 558 ? 18.863 -1.359 -27.649 1.00 89.69 558 VAL A N 1
ATOM 4436 C CA . VAL A 1 558 ? 18.055 -2.579 -27.561 1.00 89.69 558 VAL A CA 1
ATOM 4437 C C . VAL A 1 558 ? 17.003 -2.586 -28.652 1.00 89.69 558 VAL A C 1
ATOM 4439 O O . VAL A 1 558 ? 16.486 -1.541 -29.060 1.00 89.69 558 VAL A O 1
ATOM 4442 N N . ARG A 1 559 ? 16.681 -3.776 -29.149 1.00 89.69 559 ARG A N 1
ATOM 4443 C CA . ARG A 1 559 ? 15.461 -4.003 -29.921 1.00 89.69 559 ARG A CA 1
ATOM 4444 C C . ARG A 1 559 ? 14.834 -5.332 -29.531 1.00 89.69 559 ARG A C 1
ATOM 4446 O O . ARG A 1 559 ? 15.522 -6.238 -29.060 1.00 89.69 559 ARG A O 1
ATOM 4453 N N . ARG A 1 560 ? 13.529 -5.435 -29.760 1.00 86.88 560 ARG A N 1
ATOM 4454 C CA . ARG A 1 560 ? 12.782 -6.685 -29.645 1.00 86.88 560 ARG A CA 1
ATOM 4455 C C . ARG A 1 560 ? 12.698 -7.354 -31.013 1.00 86.88 560 ARG A C 1
ATOM 4457 O O . ARG A 1 560 ? 12.342 -6.700 -31.991 1.00 86.88 560 ARG A O 1
ATOM 4464 N N . ARG A 1 561 ? 12.989 -8.651 -31.074 1.00 83.94 561 ARG A N 1
ATOM 4465 C CA . ARG A 1 561 ? 12.871 -9.481 -32.278 1.00 83.94 561 ARG A CA 1
ATOM 4466 C C . ARG A 1 561 ? 12.383 -10.871 -31.889 1.00 83.94 561 ARG A C 1
ATOM 4468 O O . ARG A 1 561 ? 12.965 -11.475 -31.005 1.00 83.94 561 ARG A O 1
ATOM 4475 N N . ASP A 1 562 ? 11.317 -11.359 -32.520 1.00 74.88 562 ASP A N 1
ATOM 4476 C CA . ASP A 1 562 ? 10.809 -12.734 -32.352 1.00 74.88 562 ASP A CA 1
ATOM 4477 C C . ASP A 1 562 ? 10.596 -13.174 -30.879 1.00 74.88 562 ASP A C 1
ATOM 4479 O O . ASP A 1 562 ? 10.758 -14.338 -30.536 1.00 74.88 562 ASP A O 1
ATOM 4483 N N . ASN A 1 563 ? 10.191 -12.238 -30.003 1.00 74.94 563 ASN A N 1
ATOM 4484 C CA . ASN A 1 563 ? 10.065 -12.409 -28.538 1.00 74.94 563 ASN A CA 1
ATOM 4485 C C . ASN A 1 563 ? 11.382 -12.607 -27.771 1.00 74.94 563 ASN A C 1
ATOM 4487 O O . ASN A 1 563 ? 11.396 -13.170 -26.678 1.00 74.94 563 ASN A O 1
ATOM 4491 N N . GLU A 1 564 ? 12.465 -12.061 -28.302 1.00 80.25 564 GLU A N 1
ATOM 4492 C CA . GLU A 1 564 ? 13.747 -11.918 -27.628 1.00 80.25 564 GLU A CA 1
ATOM 4493 C C . GLU A 1 564 ? 14.159 -10.444 -27.627 1.00 80.25 564 GLU A C 1
ATOM 4495 O O . GLU A 1 564 ? 13.781 -9.664 -28.511 1.00 80.25 564 GLU A O 1
ATOM 4500 N N . LEU A 1 565 ? 14.937 -10.053 -26.622 1.00 84.25 565 LEU A N 1
ATOM 4501 C CA . LEU A 1 565 ? 15.627 -8.769 -26.610 1.00 84.25 565 LEU A CA 1
ATOM 4502 C C . LEU A 1 565 ? 17.057 -8.989 -27.086 1.00 84.25 565 LEU A C 1
ATOM 4504 O O . LEU A 1 565 ? 17.747 -9.887 -26.605 1.00 84.25 565 LEU A O 1
ATOM 4508 N N . GLU A 1 566 ? 17.520 -8.146 -28.001 1.00 87.88 566 GLU A N 1
ATOM 4509 C CA . GLU A 1 566 ? 18.914 -8.143 -28.428 1.00 87.88 566 GLU A CA 1
ATOM 4510 C C . GLU A 1 566 ? 19.547 -6.767 -28.240 1.00 87.88 566 GLU A C 1
ATOM 4512 O O . GLU A 1 566 ? 18.908 -5.729 -28.444 1.00 87.88 566 GLU A O 1
ATOM 4517 N N . VAL A 1 567 ? 20.824 -6.779 -27.855 1.00 88.94 567 VAL A N 1
ATOM 4518 C CA . VAL A 1 567 ? 21.646 -5.577 -27.722 1.00 88.94 567 VAL A CA 1
ATOM 4519 C C . VAL A 1 567 ? 22.399 -5.349 -29.015 1.00 88.94 567 VAL A C 1
ATOM 4521 O O . VAL A 1 567 ? 22.982 -6.269 -29.592 1.00 88.94 567 VAL A O 1
ATOM 4524 N N . GLY A 1 568 ? 22.391 -4.103 -29.452 1.00 90.75 568 GLY A N 1
ATOM 4525 C CA . GLY A 1 568 ? 23.242 -3.596 -30.505 1.00 90.75 568 GLY A CA 1
ATOM 4526 C C . GLY A 1 568 ? 24.069 -2.431 -30.005 1.00 90.75 568 GLY A C 1
ATOM 4527 O O . GLY A 1 568 ? 23.870 -1.928 -28.897 1.00 90.75 568 GLY A O 1
ATOM 4528 N N . TYR A 1 569 ? 25.000 -2.010 -30.846 1.00 91.50 569 TYR A N 1
ATOM 4529 C CA . TYR A 1 569 ? 25.932 -0.949 -30.517 1.00 91.50 569 TYR A CA 1
ATOM 4530 C C . TYR A 1 569 ? 26.004 0.084 -31.629 1.00 91.50 569 TYR A C 1
ATOM 4532 O O . TYR A 1 569 ? 26.006 -0.252 -32.816 1.00 91.50 569 TYR A O 1
ATOM 4540 N N . VAL A 1 570 ? 26.077 1.344 -31.221 1.00 91.81 570 VAL A N 1
ATOM 4541 C CA . VAL A 1 570 ? 26.387 2.478 -32.089 1.00 91.81 570 VAL A CA 1
ATOM 4542 C C . VAL A 1 570 ? 27.824 2.902 -31.812 1.00 91.81 570 VAL A C 1
ATOM 4544 O O . VAL A 1 570 ? 28.204 3.070 -30.652 1.00 91.81 570 VAL A O 1
ATOM 4547 N N . ASP A 1 571 ? 28.617 3.117 -32.864 1.00 89.06 571 ASP A N 1
ATOM 4548 C CA . ASP A 1 571 ? 29.945 3.720 -32.719 1.00 89.06 571 ASP A CA 1
ATOM 4549 C C . ASP A 1 571 ? 29.787 5.142 -32.167 1.00 89.06 571 ASP A C 1
ATOM 4551 O O . ASP A 1 571 ? 29.362 6.067 -32.864 1.00 89.06 571 ASP A O 1
ATOM 4555 N N . GLY A 1 572 ? 30.112 5.314 -30.887 1.00 86.06 572 GLY A N 1
ATOM 4556 C CA . GLY A 1 572 ? 29.879 6.579 -30.211 1.00 86.06 572 GLY A CA 1
ATOM 4557 C C . GLY A 1 572 ? 30.797 7.709 -30.688 1.00 86.06 572 GLY A C 1
ATOM 4558 O O . GLY A 1 572 ? 30.387 8.867 -30.648 1.00 86.06 572 GLY A O 1
ATOM 4559 N N . LYS A 1 573 ? 31.995 7.411 -31.221 1.00 84.62 573 LYS A N 1
ATOM 4560 C CA . LYS A 1 573 ? 32.869 8.439 -31.819 1.00 84.62 573 LYS A CA 1
ATOM 4561 C C . LYS A 1 573 ? 32.242 8.969 -33.108 1.00 84.62 573 LYS A C 1
ATOM 4563 O O . LYS A 1 573 ? 32.150 10.182 -33.293 1.00 84.62 573 LYS A O 1
ATOM 4568 N N . GLN A 1 574 ? 31.758 8.074 -33.968 1.00 89.19 574 GLN A N 1
ATOM 4569 C CA . GLN A 1 574 ? 31.045 8.462 -35.189 1.00 89.19 574 GLN A CA 1
ATOM 4570 C C . GLN A 1 574 ? 29.730 9.186 -34.881 1.00 89.19 574 GLN A C 1
ATOM 4572 O O . GLN A 1 574 ? 29.390 10.151 -35.561 1.00 89.19 574 GLN A O 1
ATOM 4577 N N . TYR A 1 575 ? 29.025 8.775 -33.826 1.00 89.81 575 TYR A N 1
ATOM 4578 C CA . TYR A 1 575 ? 27.770 9.400 -33.416 1.00 89.81 575 TYR A CA 1
ATOM 4579 C C . TYR A 1 575 ? 27.985 10.842 -32.946 1.00 89.81 575 TYR A C 1
ATOM 4581 O O . TYR A 1 575 ? 27.295 11.751 -33.399 1.00 89.81 575 TYR A O 1
ATOM 4589 N N . ILE A 1 576 ? 29.014 11.084 -32.128 1.00 86.62 576 ILE A N 1
ATOM 4590 C CA . ILE A 1 576 ? 29.396 12.440 -31.712 1.00 86.62 576 ILE A CA 1
ATOM 4591 C C . ILE A 1 576 ? 29.847 13.286 -32.909 1.00 86.62 576 ILE A C 1
ATOM 4593 O O . ILE A 1 576 ? 29.524 14.472 -32.974 1.00 86.62 576 ILE A O 1
ATOM 4597 N N . ASN A 1 577 ? 30.573 12.705 -33.867 1.00 88.12 577 ASN A N 1
ATOM 4598 C CA . ASN A 1 577 ? 30.960 13.419 -35.086 1.00 88.12 577 ASN A CA 1
ATOM 4599 C C . ASN A 1 577 ? 29.737 13.841 -35.909 1.00 88.12 577 ASN A C 1
ATOM 4601 O O . ASN A 1 577 ? 29.705 14.964 -36.405 1.00 88.12 577 ASN A O 1
ATOM 4605 N N . TRP A 1 578 ? 28.716 12.988 -36.005 1.00 90.56 578 TRP A N 1
ATOM 4606 C CA . TRP A 1 578 ? 27.440 13.338 -36.627 1.00 90.56 578 TRP A CA 1
ATOM 4607 C C . TRP A 1 578 ? 26.708 14.455 -35.867 1.00 90.56 578 TRP A C 1
ATOM 4609 O O . TRP A 1 578 ? 26.332 15.449 -36.486 1.00 90.56 578 TRP A O 1
ATOM 4619 N N . LEU A 1 579 ? 26.599 14.371 -34.535 1.00 88.38 579 LEU A N 1
ATOM 4620 C CA . LEU A 1 579 ? 25.989 15.430 -33.713 1.00 88.38 579 LEU A CA 1
ATOM 4621 C C . LEU A 1 579 ? 26.686 16.789 -33.882 1.00 88.38 579 LEU A C 1
ATOM 4623 O O . LEU A 1 579 ? 26.034 17.828 -33.910 1.00 88.38 579 LEU A O 1
ATOM 4627 N N . LYS A 1 580 ? 28.016 16.794 -34.031 1.00 87.31 580 LYS A N 1
ATOM 4628 C CA . LYS A 1 580 ? 28.816 18.008 -34.271 1.00 87.31 580 LYS A CA 1
ATOM 4629 C C . LYS A 1 580 ? 28.769 18.507 -35.722 1.00 87.31 580 LYS A C 1
ATOM 4631 O O . LYS A 1 580 ? 29.360 19.544 -36.014 1.00 87.31 580 LYS A O 1
ATOM 4636 N N . GLY A 1 581 ? 28.098 17.789 -36.624 1.00 86.44 581 GLY A N 1
ATOM 4637 C CA . GLY A 1 581 ? 28.011 18.128 -38.046 1.00 86.44 581 GLY A CA 1
ATOM 4638 C C . GLY A 1 581 ? 29.250 17.763 -38.872 1.00 86.44 581 GLY A C 1
ATOM 4639 O O . GLY A 1 581 ? 29.360 18.191 -40.016 1.00 86.44 581 GLY A O 1
ATOM 4640 N N . TYR A 1 582 ? 30.180 16.970 -38.328 1.00 88.56 582 TYR A N 1
ATOM 4641 C CA . TYR A 1 582 ? 31.360 16.477 -39.054 1.00 88.56 582 TYR A CA 1
ATOM 4642 C C . TYR A 1 582 ? 31.067 15.252 -39.932 1.00 88.56 582 TYR A C 1
ATOM 4644 O O . TYR A 1 582 ? 31.899 14.879 -40.756 1.00 88.56 582 TYR A O 1
ATOM 4652 N N . ALA A 1 583 ? 29.904 14.618 -39.764 1.00 87.12 583 ALA A N 1
ATOM 4653 C CA . ALA A 1 583 ? 29.433 13.520 -40.603 1.00 87.12 583 ALA A CA 1
ATOM 4654 C C . ALA A 1 583 ? 28.038 13.830 -41.163 1.00 87.12 583 ALA A C 1
ATOM 4656 O O . ALA A 1 583 ? 27.202 14.416 -40.477 1.00 87.12 583 ALA A O 1
ATOM 4657 N N . SER A 1 584 ? 27.780 13.411 -42.405 1.00 83.38 584 SER A N 1
ATOM 4658 C CA . SER A 1 584 ? 26.524 13.679 -43.125 1.00 83.38 584 SER A CA 1
ATOM 4659 C C . SER A 1 584 ? 25.364 12.757 -42.732 1.00 83.38 584 SER A C 1
ATOM 4661 O O . SER A 1 584 ? 24.213 13.061 -43.038 1.00 83.38 584 SER A O 1
ATOM 4663 N N . ALA A 1 585 ? 25.643 11.643 -42.051 1.00 88.38 585 ALA A N 1
ATOM 4664 C CA . ALA A 1 585 ? 24.642 10.670 -41.631 1.00 88.38 585 ALA A CA 1
ATOM 4665 C C . ALA A 1 585 ? 24.967 10.093 -40.250 1.00 88.38 585 ALA A C 1
ATOM 4667 O O . ALA A 1 585 ? 26.136 9.936 -39.891 1.00 88.38 585 ALA A O 1
ATOM 4668 N N . ALA A 1 586 ? 23.919 9.746 -39.498 1.00 90.06 586 ALA A N 1
ATOM 4669 C CA . ALA A 1 586 ? 24.060 9.037 -38.234 1.00 90.06 586 ALA A CA 1
ATOM 4670 C C . ALA A 1 586 ? 24.628 7.625 -38.474 1.00 90.06 586 ALA A C 1
ATOM 4672 O O . ALA A 1 586 ? 24.150 6.936 -39.388 1.00 90.06 586 ALA A O 1
ATOM 4673 N N . PRO A 1 587 ? 25.597 7.163 -37.661 1.00 93.00 587 PRO A N 1
ATOM 4674 C CA . PRO A 1 587 ? 26.128 5.811 -37.779 1.00 93.00 587 PRO A CA 1
ATOM 4675 C C . PRO A 1 587 ? 25.038 4.761 -37.516 1.00 93.00 587 PRO A C 1
ATOM 4677 O O . PRO A 1 587 ? 24.115 4.998 -36.728 1.00 93.00 587 PRO A O 1
ATOM 4680 N N . PRO A 1 588 ? 25.129 3.591 -38.159 1.00 94.00 588 PRO A N 1
ATOM 4681 C CA . PRO A 1 588 ? 24.172 2.519 -37.949 1.00 94.00 588 PRO A CA 1
ATOM 4682 C C . PRO A 1 588 ? 24.290 1.897 -36.553 1.00 94.00 588 PRO A C 1
ATOM 4684 O O . PRO A 1 588 ? 25.334 1.962 -35.902 1.00 94.00 588 PRO A O 1
ATOM 4687 N N . THR A 1 589 ? 23.213 1.243 -36.108 1.00 94.25 589 THR A N 1
ATOM 4688 C CA . THR A 1 589 ? 23.246 0.379 -34.920 1.00 94.25 589 THR A CA 1
ATOM 4689 C C . THR A 1 589 ? 23.491 -1.059 -35.348 1.00 94.25 589 THR A C 1
ATOM 4691 O O . THR A 1 589 ? 22.700 -1.637 -36.097 1.00 94.25 589 THR A O 1
ATOM 4694 N N . ARG A 1 590 ? 24.576 -1.654 -34.855 1.00 92.94 590 ARG A N 1
ATOM 4695 C CA . ARG A 1 590 ? 24.967 -3.028 -35.175 1.00 92.94 590 ARG A CA 1
ATOM 4696 C C . ARG A 1 590 ? 24.470 -3.980 -34.103 1.00 92.94 590 ARG A C 1
ATOM 4698 O O . ARG A 1 590 ? 24.967 -3.946 -32.981 1.00 92.94 590 ARG A O 1
ATOM 4705 N N . PHE A 1 591 ? 23.507 -4.823 -34.452 1.00 90.44 591 PHE A N 1
ATOM 4706 C CA . PHE A 1 591 ? 23.036 -5.920 -33.612 1.00 90.44 591 PHE A CA 1
ATOM 4707 C C . PHE A 1 591 ? 23.706 -7.228 -34.028 1.00 90.44 591 PHE A C 1
ATOM 4709 O O . PHE A 1 591 ? 24.204 -7.360 -35.147 1.00 90.44 591 PHE A O 1
ATOM 4716 N N . LEU A 1 592 ? 23.662 -8.231 -33.148 1.00 84.88 592 LEU A N 1
ATOM 4717 C CA . LEU A 1 592 ? 24.171 -9.568 -33.461 1.00 84.88 592 LEU A CA 1
ATOM 4718 C C . LEU A 1 592 ? 23.503 -10.149 -34.718 1.00 84.88 592 LEU A C 1
ATOM 4720 O O . LEU A 1 592 ? 24.166 -10.779 -35.537 1.00 84.88 592 LEU A O 1
ATOM 4724 N N . ARG A 1 593 ? 22.195 -9.914 -34.889 1.00 86.44 593 ARG A N 1
ATOM 4725 C CA . ARG A 1 593 ? 21.403 -10.442 -36.010 1.00 86.44 593 ARG A CA 1
ATOM 4726 C C . ARG A 1 593 ? 21.101 -9.387 -37.083 1.00 86.44 593 ARG A C 1
ATOM 4728 O O . ARG A 1 593 ? 19.995 -9.359 -37.627 1.00 86.44 593 ARG A O 1
ATOM 4735 N N . GLY A 1 594 ? 22.050 -8.495 -37.365 1.00 89.62 594 GLY A N 1
ATOM 4736 C CA . GLY A 1 594 ? 21.984 -7.546 -38.483 1.00 89.62 594 GLY A CA 1
ATOM 4737 C C . GLY A 1 594 ? 22.129 -6.082 -38.077 1.00 89.62 594 GLY A C 1
ATOM 4738 O O . GLY A 1 594 ? 22.202 -5.737 -36.902 1.00 89.62 594 GLY A O 1
ATOM 4739 N N . GLU A 1 595 ? 22.153 -5.207 -39.072 1.00 91.94 595 GLU A N 1
ATOM 4740 C CA . GLU A 1 595 ? 22.364 -3.772 -38.888 1.00 91.94 595 GLU A CA 1
ATOM 4741 C C . GLU A 1 595 ? 21.058 -2.994 -39.098 1.00 91.94 595 GLU A C 1
ATOM 4743 O O . GLU A 1 595 ? 20.237 -3.360 -39.938 1.00 91.94 595 GLU A O 1
ATOM 4748 N N . GLU A 1 596 ? 20.854 -1.930 -38.321 1.00 91.88 596 GLU A N 1
ATOM 4749 C CA . GLU A 1 596 ? 19.770 -0.972 -38.533 1.00 91.88 596 GLU A CA 1
ATOM 4750 C C . GLU A 1 596 ? 20.340 0.391 -38.963 1.00 91.88 596 GLU A C 1
ATOM 4752 O O . GLU A 1 596 ? 21.196 0.936 -38.252 1.00 91.88 596 GLU A O 1
ATOM 4757 N N . PRO A 1 597 ? 19.872 0.972 -40.087 1.00 93.62 597 PRO A N 1
ATOM 4758 C CA . PRO A 1 597 ? 20.366 2.256 -40.573 1.00 93.62 597 PRO A CA 1
ATOM 4759 C C . PRO A 1 597 ? 20.175 3.383 -39.552 1.00 93.62 597 PRO A C 1
ATOM 4761 O O . PRO A 1 597 ? 19.067 3.620 -39.063 1.00 93.62 597 PRO A O 1
ATOM 4764 N N . GLY A 1 598 ? 21.246 4.135 -39.283 1.00 90.00 598 GLY A N 1
ATOM 4765 C CA . GLY A 1 598 ? 21.268 5.161 -38.237 1.00 90.00 598 GLY A CA 1
ATOM 4766 C C . GLY A 1 598 ? 20.184 6.219 -38.420 1.00 90.00 598 GLY A C 1
ATOM 4767 O O . GLY A 1 598 ? 19.388 6.453 -37.518 1.00 90.00 598 GLY A O 1
ATOM 4768 N N . MET A 1 599 ? 20.076 6.792 -39.621 1.00 90.50 599 MET A N 1
ATOM 4769 C CA . MET A 1 599 ? 19.078 7.830 -39.919 1.00 90.50 599 MET A CA 1
ATOM 4770 C C . MET A 1 599 ? 17.629 7.354 -39.752 1.00 90.50 599 MET A C 1
ATOM 4772 O O . MET A 1 599 ? 16.776 8.125 -39.316 1.00 90.50 599 MET A O 1
ATOM 4776 N N . GLN A 1 600 ? 17.336 6.095 -40.085 1.00 90.81 600 GLN A N 1
ATOM 4777 C CA . GLN A 1 600 ? 16.001 5.527 -39.902 1.00 90.81 600 GLN A CA 1
ATOM 4778 C C . GLN A 1 600 ? 15.683 5.359 -38.414 1.00 90.81 600 GLN A C 1
ATOM 4780 O O . GLN A 1 600 ? 14.590 5.713 -37.973 1.00 90.81 600 GLN A O 1
ATOM 4785 N N . ARG A 1 601 ? 16.657 4.881 -37.635 1.00 88.69 601 ARG A N 1
ATOM 4786 C CA . ARG A 1 601 ? 16.501 4.693 -36.193 1.00 88.69 601 ARG A CA 1
ATOM 4787 C C . ARG A 1 601 ? 16.347 6.021 -35.451 1.00 88.69 601 ARG A C 1
ATOM 4789 O O . ARG A 1 601 ? 15.448 6.141 -34.629 1.00 88.69 601 ARG A O 1
ATOM 4796 N N . GLN A 1 602 ? 17.133 7.041 -35.803 1.00 89.50 602 GLN A N 1
ATOM 4797 C CA . GLN A 1 602 ? 16.997 8.390 -35.234 1.00 89.50 602 GLN A CA 1
ATOM 4798 C C . GLN A 1 602 ? 15.613 8.997 -35.507 1.00 89.50 602 GLN A C 1
ATOM 4800 O O . GLN A 1 602 ? 15.008 9.571 -34.607 1.00 89.50 602 GLN A O 1
ATOM 4805 N N . ARG A 1 603 ? 15.054 8.800 -36.712 1.00 88.94 603 ARG A N 1
ATOM 4806 C CA . ARG A 1 603 ? 13.673 9.214 -37.021 1.00 88.94 603 ARG A CA 1
ATOM 4807 C C . ARG A 1 603 ? 12.640 8.507 -36.148 1.00 88.94 603 ARG A C 1
ATOM 4809 O O . ARG A 1 603 ? 11.745 9.176 -35.649 1.00 88.94 603 ARG A O 1
ATOM 4816 N N . ARG A 1 604 ? 12.765 7.189 -35.943 1.00 89.12 604 ARG A N 1
ATOM 4817 C CA . ARG A 1 604 ? 11.841 6.432 -35.075 1.00 89.12 604 ARG A CA 1
ATOM 4818 C C . ARG A 1 604 ? 11.864 6.951 -33.637 1.00 89.12 604 ARG A C 1
ATOM 4820 O O . ARG A 1 604 ? 10.814 7.086 -33.028 1.00 89.12 604 ARG A O 1
ATOM 4827 N N . LEU A 1 605 ? 13.051 7.269 -33.127 1.00 88.00 605 LEU A N 1
ATOM 4828 C CA . LEU A 1 605 ? 13.238 7.757 -31.761 1.00 88.00 605 LEU A CA 1
ATOM 4829 C C . LEU A 1 605 ? 12.895 9.249 -31.585 1.00 88.00 605 LEU A C 1
ATOM 4831 O O . LEU A 1 605 ? 12.978 9.755 -30.469 1.00 88.00 605 LEU A O 1
ATOM 4835 N N . GLY A 1 606 ? 12.536 9.960 -32.662 1.00 88.44 606 GLY A N 1
ATOM 4836 C CA . GLY A 1 606 ? 12.283 11.403 -32.626 1.00 88.44 606 GLY A CA 1
ATOM 4837 C C . GLY A 1 606 ? 13.545 12.253 -32.430 1.00 88.44 606 GLY A C 1
ATOM 4838 O O . GLY A 1 606 ? 13.455 13.388 -31.982 1.00 88.44 606 GLY A O 1
ATOM 4839 N N . LEU A 1 607 ? 14.724 11.718 -32.757 1.00 86.19 607 LEU A N 1
ATOM 4840 C CA . LEU A 1 607 ? 16.036 12.332 -32.523 1.00 86.19 607 LEU A CA 1
ATOM 4841 C C . LEU A 1 607 ? 16.662 12.836 -33.835 1.00 86.19 607 LEU A C 1
ATOM 4843 O O . LEU A 1 607 ? 17.743 12.415 -34.241 1.00 86.19 607 LEU A O 1
ATOM 4847 N N . THR A 1 608 ? 15.963 13.715 -34.555 1.00 82.56 608 THR A N 1
ATOM 4848 C CA . THR A 1 608 ? 16.408 14.194 -35.879 1.00 82.56 608 THR A CA 1
ATOM 4849 C C . THR A 1 608 ? 17.113 15.548 -35.869 1.00 82.56 608 THR A C 1
ATOM 4851 O O . THR A 1 608 ? 17.840 15.840 -36.819 1.00 82.56 608 THR A O 1
ATOM 4854 N N . ASP A 1 609 ? 16.917 16.372 -34.835 1.00 84.94 609 ASP A N 1
ATOM 4855 C CA . ASP A 1 609 ? 17.573 17.679 -34.716 1.00 84.94 609 ASP A CA 1
ATOM 4856 C C . ASP A 1 609 ? 18.926 17.545 -34.003 1.00 84.94 609 ASP A C 1
ATOM 4858 O O . ASP A 1 609 ? 19.024 17.503 -32.778 1.00 84.94 609 ASP A O 1
ATOM 4862 N N . THR A 1 610 ? 20.007 17.500 -34.781 1.00 83.38 610 THR A N 1
ATOM 4863 C CA . THR A 1 610 ? 21.364 17.367 -34.238 1.00 83.38 610 THR A CA 1
ATOM 4864 C C . THR A 1 610 ? 21.796 18.549 -33.371 1.00 83.38 610 THR A C 1
ATOM 4866 O O . THR A 1 610 ? 22.639 18.362 -32.492 1.00 83.38 610 THR A O 1
ATOM 4869 N N . LYS A 1 611 ? 21.234 19.752 -33.564 1.00 80.88 611 LYS A N 1
ATOM 4870 C CA . LYS A 1 611 ? 21.573 20.934 -32.754 1.00 80.88 611 LYS A CA 1
ATOM 4871 C C . LYS A 1 611 ? 20.939 20.851 -31.373 1.00 80.88 611 LYS A C 1
ATOM 4873 O O . LYS A 1 611 ? 21.616 21.150 -30.390 1.00 80.88 611 LYS A O 1
ATOM 4878 N N . GLU A 1 612 ? 19.680 20.428 -31.305 1.00 82.06 612 GLU A N 1
ATOM 4879 C CA . GLU A 1 612 ? 18.967 20.199 -30.045 1.00 82.06 612 GLU A CA 1
ATOM 4880 C C . GLU A 1 612 ? 19.629 19.074 -29.240 1.00 82.06 612 GLU A C 1
ATOM 4882 O O . GLU A 1 612 ? 19.969 19.264 -28.073 1.00 82.06 612 GLU A O 1
ATOM 4887 N N . LEU A 1 613 ? 19.943 17.951 -29.892 1.00 81.38 613 LEU A N 1
ATOM 4888 C CA . LEU A 1 613 ? 20.643 16.825 -29.265 1.00 81.38 613 LEU A CA 1
ATOM 4889 C C . LEU A 1 613 ? 22.027 17.212 -28.736 1.00 81.38 613 LEU A C 1
ATOM 4891 O O . LEU A 1 613 ? 22.414 16.811 -27.639 1.00 81.38 613 LEU A O 1
ATOM 4895 N N . LEU A 1 614 ? 22.780 18.015 -29.494 1.00 79.75 614 LEU A N 1
ATOM 4896 C CA . LEU A 1 614 ? 24.083 18.512 -29.057 1.00 79.75 614 LEU A CA 1
ATOM 4897 C C . LEU A 1 614 ? 23.960 19.489 -27.877 1.00 79.75 614 LEU A C 1
ATOM 4899 O O . LEU A 1 614 ? 24.850 19.526 -27.027 1.00 79.75 614 LEU A O 1
ATOM 4903 N N . ALA A 1 615 ? 22.892 20.288 -27.818 1.00 78.50 615 ALA A N 1
ATOM 4904 C CA . ALA A 1 615 ? 22.618 21.164 -26.684 1.00 78.50 615 ALA A CA 1
ATOM 4905 C C . ALA A 1 615 ? 22.250 20.360 -25.427 1.00 78.50 615 ALA A C 1
ATOM 4907 O O . ALA A 1 615 ? 22.756 20.669 -24.349 1.00 78.50 615 ALA A O 1
ATOM 4908 N N . GLU A 1 616 ? 21.440 19.309 -25.568 1.00 74.25 616 GLU A N 1
ATOM 4909 C CA . GLU A 1 616 ? 21.020 18.442 -24.462 1.00 74.25 616 GLU A CA 1
ATOM 4910 C C . GLU A 1 616 ? 22.185 17.613 -23.896 1.00 74.25 616 GLU A C 1
ATOM 4912 O O . GLU A 1 616 ? 22.417 17.620 -22.688 1.00 74.25 616 GLU A O 1
ATOM 4917 N N . SER A 1 617 ? 23.014 17.021 -24.765 1.00 69.88 617 SER A N 1
ATOM 4918 C CA . SER A 1 617 ? 24.260 16.334 -24.376 1.00 69.88 617 SER A CA 1
ATOM 4919 C C . SER A 1 617 ? 25.190 17.246 -23.556 1.00 69.88 617 SER A C 1
ATOM 4921 O O . SER A 1 617 ? 25.803 16.818 -22.580 1.00 69.88 617 SER A O 1
ATOM 4923 N N . ARG A 1 618 ? 25.251 18.551 -23.866 1.00 68.88 618 ARG A N 1
ATOM 4924 C CA . ARG A 1 618 ? 26.071 19.512 -23.102 1.00 68.88 618 ARG A CA 1
ATOM 4925 C C . ARG A 1 618 ? 25.524 19.811 -21.701 1.00 68.88 618 ARG A C 1
ATOM 4927 O O . ARG A 1 618 ? 26.331 20.074 -20.809 1.00 68.88 618 ARG A O 1
ATOM 4934 N N . LYS A 1 619 ? 24.206 19.744 -21.478 1.00 66.94 619 LYS A N 1
ATOM 4935 C CA . LYS A 1 619 ? 23.593 19.973 -20.151 1.00 66.94 619 LYS A CA 1
ATOM 4936 C C . LYS A 1 619 ? 23.938 18.877 -19.141 1.00 66.94 619 LYS A C 1
ATOM 4938 O O . LYS A 1 619 ? 24.054 19.160 -17.956 1.00 66.94 619 LYS A O 1
ATOM 4943 N N . GLY A 1 620 ? 24.152 17.641 -19.596 1.00 52.41 620 GLY A N 1
ATOM 4944 C CA . GLY A 1 620 ? 24.570 16.531 -18.728 1.00 52.41 620 GLY A CA 1
ATOM 4945 C C . GLY A 1 620 ? 26.012 16.649 -18.201 1.00 52.41 620 GLY A C 1
ATOM 4946 O O . GLY A 1 620 ? 26.417 15.913 -17.301 1.00 52.41 620 GLY A O 1
ATOM 4947 N N . THR A 1 621 ? 26.818 17.555 -18.760 1.00 46.00 621 THR A N 1
ATOM 4948 C CA . THR A 1 621 ? 28.242 17.724 -18.412 1.00 46.00 621 THR A CA 1
ATOM 4949 C C . THR A 1 621 ? 28.556 18.933 -17.524 1.00 46.00 621 THR A C 1
ATOM 4951 O O . THR A 1 621 ? 29.729 19.133 -17.205 1.00 46.00 621 THR A O 1
ATOM 4954 N N . SER A 1 622 ? 27.544 19.717 -17.134 1.00 35.66 622 SER A N 1
ATOM 4955 C CA . SER A 1 622 ? 27.667 20.891 -16.250 1.00 35.66 622 SER A CA 1
ATOM 4956 C C . SER A 1 622 ? 27.384 20.596 -14.785 1.00 35.66 622 SER A C 1
ATOM 4958 O O . SER A 1 622 ? 26.416 19.851 -14.520 1.00 35.66 622 SER A O 1
#

Mean predicted aligned error: 20.83 Å